Protein AF-0000000084467574 (afdb_homodimer)

Nearest PDB structures (foldseek):
  3nor-assembly1_A-2  TM=9.492E-01  e=2.908E-29  Pseudomonas fluorescens
  3noo-assembly1_B  TM=9.469E-01  e=3.477E-29  Pseudomonas fluorescens
  7lav-assembly1_A  TM=9.473E-01  e=4.684E-29  Pseudomonas protegens Pf-5
  3ewn-assembly1_A  TM=9.423E-01  e=8.692E-25  Pseudomonas syringae pv. tomato
  3mgk-assembly1_A  TM=8.880E-01  e=1.382E-13  Clostridium acetobutylicum

Foldseek 3Di:
DAEEEEEDAAFFAVLQRVLLVLLQPPFPPYDYFHEAQDQDWHQYNVRDTDGGPYYLVGDPQHQHYEFEDGPCLLVLLQPPVNLVSCVVSQLRYQEYEYEACSLLSCLLSLNQADHEEAHAPLQQVLSVLSRHDRDPDQWDWTNPDPSGHIYIYGYHSNSSNVRSLVVSCVPRRNVSSVVSCVVVVVPDDDPDQQPDLVRHPPVVNVVVCVVCVVVNVSVSVSSNSSNVSSVVVVVVVD/DAEEEEEDAAFFAVLQRVLLVLLQPPFPPYDYFHEEQDQDWHQYNVRDTDGGPYYLVGDPQHQHYEFEDGPCLLVLLQPPVNLVSCVVSQLRYQEYEYEACSLLSCLLSLNQADHEEAHAPLQQVLSVLSRHDRDPDQWDWTNPDPSGHIYIYGYHSNSSNVRSLVVSCVPRRNVSSVVSCVVVVVPDDDPDQQPDLVRHPPVVNVVVCVVCVVVNVSVSVSSNSSNVSSVVVVVVVD

Sequence (476 aa):
MIHVGLLLFPGVQQLDIIGPHDVLTGLPEVQTHMVWKTLDPVAASTGLRMFPDTTYASCPPLDVLIVPGGGGVNALLTDAETLVWLRATSRRLTHLCSVCTGSLILAAAGLLRGRRATSHWRFRELVAEGGGIPVAERIVTDRGQEGTYTVMSGGGVTAGIDFALALAAELVGQDEAMRKQLYLEYAPAPPFEAGDPETAPAHILQQSLEATAPNVAARRESVRAGVAMTAKLEAEGKMIHVGLLLFPGVQQLDIIGPHDVLTGLPEVQTHMVWKTLDPVAASTGLRMFPDTTYASCPPLDVLIVPGGGGVNALLTDAETLVWLRATSRRLTHLCSVCTGSLILAAAGLLRGRRATSHWRFRELVAEGGGIPVAERIVTDRGQEGTYTVMSGGGVTAGIDFALALAAELVGQDEAMRKQLYLEYAPAPPFEAGDPETAPAHILQQSLEATAPNVAARRESVRAGVAMTAKLEAEGK

Radius of gyration: 22.0 Å; Cα contacts (8 Å, |Δi|>4): 1205; chains: 2; bounding box: 48×70×50 Å

Secondary structure (DSSP, 8-state):
-EEEEEE--TTB-HHHHHHHHHHHTT-TTEEEEEEESSSS-EE-TTS-EE--SEETTTPPPPSEEEE--BTTHHHHTT-HHHHHHHHHHHTT-SEEEEETTHHHHHHHTTTTTT-EE---TTTGGGGGGGT-EE--SSEEEE--STTSPEEEEE-STTHHHHHHHHHHHHHH-HHHHHHHHHHTT-----SSS-SSTTTS-HHHHHHHHHHHHHHHHHHHHHHHHHHHHHHHHHHTT-/-EEEEEE--TTB-HHHHHHHHHHHTT-TTEEEEEEESSSS-EE-TTS-EE--SEETTTPPPPSEEEE--BTTHHHHTT-HHHHHHHHHHHTT-SEEEEETTHHHHHHHTTTTTT-EE---TTTGGGGGGGT-EE--SSEEEE--STTSPEEEEE-STTHHHHHHHHHHHHHH-HHHHHHHHHHTT-----SSS-SSTTTS-HHHHHHHHHHHHHHHHHHHHHHHHHHHHHHHHHHTT-

InterPro domains:
  IPR002818 DJ-1/PfpI [PF01965] (4-169)
  IPR029062 Class I glutamine amidotransferase-like [G3DSA:3.40.50.880] (1-232)
  IPR029062 Class I glutamine amidotransferase-like [SSF52317] (1-188)
  IPR052158 Isonitrile Hydratase and Quaternary Amine Regulator [PTHR43130] (2-220)

Structure (mmCIF, N/CA/C/O backbone):
data_AF-0000000084467574-model_v1
#
loop_
_entity.id
_entity.type
_entity.pdbx_description
1 polymer 'Isonitrile hydratase'
#
loop_
_atom_site.group_PDB
_atom_site.id
_atom_site.type_symbol
_atom_site.label_atom_id
_atom_site.label_alt_id
_atom_site.label_comp_id
_atom_site.label_asym_id
_atom_site.label_entity_id
_atom_site.label_seq_id
_atom_site.pdbx_PDB_ins_code
_atom_site.Cartn_x
_atom_site.Cartn_y
_atom_site.Cartn_z
_atom_site.occupancy
_atom_site.B_iso_or_equiv
_atom_site.auth_seq_id
_atom_site.auth_comp_id
_atom_site.auth_asym_id
_atom_site.auth_atom_id
_atom_site.pdbx_PDB_model_num
ATOM 1 N N . MET A 1 1 ? -20.297 -16.094 1.827 1 94.69 1 MET A N 1
ATOM 2 C CA . MET A 1 1 ? -19.109 -15.344 2.199 1 94.69 1 MET A CA 1
ATOM 3 C C . MET A 1 1 ? -17.891 -15.812 1.392 1 94.69 1 MET A C 1
ATOM 5 O O . MET A 1 1 ? -17.672 -17.016 1.23 1 94.69 1 MET A O 1
ATOM 9 N N . ILE A 1 2 ? -17.25 -14.914 0.679 1 98.25 2 ILE A N 1
ATOM 10 C CA . ILE A 1 2 ? -16.047 -15.195 -0.1 1 98.25 2 ILE A CA 1
ATOM 11 C C . ILE A 1 2 ? -14.805 -15.008 0.775 1 98.25 2 ILE A C 1
ATOM 13 O O . ILE A 1 2 ? -14.578 -13.922 1.314 1 98.25 2 ILE A O 1
ATOM 17 N N . HIS A 1 3 ? -14.031 -16.078 0.952 1 98.75 3 HIS A N 1
ATOM 18 C CA . HIS A 1 3 ? -12.82 -16.016 1.76 1 98.75 3 HIS A CA 1
ATOM 19 C C . HIS A 1 3 ? -11.586 -15.836 0.885 1 98.75 3 HIS A C 1
ATOM 21 O O . HIS A 1 3 ? -11.297 -16.672 0.022 1 98.75 3 HIS A O 1
ATOM 27 N N . VAL A 1 4 ? -10.859 -14.719 1.104 1 98.81 4 VAL A N 1
ATOM 28 C CA . VAL A 1 4 ? -9.648 -14.391 0.359 1 98.81 4 VAL A CA 1
ATOM 29 C C . VAL A 1 4 ? -8.43 -14.508 1.272 1 98.81 4 VAL A C 1
ATOM 31 O O . VAL A 1 4 ? -8.32 -13.797 2.27 1 98.81 4 VAL A O 1
ATOM 34 N N . GLY A 1 5 ? -7.543 -15.398 0.941 1 98.75 5 GLY A N 1
ATOM 35 C CA . GLY A 1 5 ? -6.273 -15.484 1.644 1 98.75 5 GLY A CA 1
ATOM 36 C C . GLY A 1 5 ? -5.172 -14.68 0.98 1 98.75 5 GLY A C 1
ATOM 37 O O . GLY A 1 5 ? -5.055 -14.672 -0.247 1 98.75 5 GLY A O 1
ATOM 38 N N . LEU A 1 6 ? -4.453 -13.969 1.715 1 98.75 6 LEU A N 1
ATOM 39 C CA . LEU A 1 6 ? -3.209 -13.328 1.303 1 98.75 6 LEU A CA 1
ATOM 40 C C . LEU A 1 6 ? -2.016 -13.945 2.023 1 98.75 6 LEU A C 1
ATOM 42 O O . LEU A 1 6 ? -1.963 -13.953 3.256 1 98.75 6 LEU A O 1
ATOM 46 N N . LEU A 1 7 ? -1.078 -14.477 1.267 1 98.81 7 LEU A N 1
ATOM 47 C CA . LEU A 1 7 ? 0.06 -15.172 1.854 1 98.81 7 LEU A CA 1
ATOM 48 C C . LEU A 1 7 ? 1.074 -14.18 2.416 1 98.81 7 LEU A C 1
ATOM 50 O O . LEU A 1 7 ? 1.67 -13.406 1.666 1 98.81 7 LEU A O 1
ATOM 54 N N . LEU A 1 8 ? 1.188 -14.227 3.676 1 98.06 8 LEU A N 1
ATOM 55 C CA . LEU A 1 8 ? 2.184 -13.414 4.371 1 98.06 8 LEU A CA 1
ATOM 56 C C . LEU A 1 8 ? 3.436 -14.234 4.672 1 98.06 8 LEU A C 1
ATOM 58 O O . LEU A 1 8 ? 3.338 -15.398 5.066 1 98.06 8 LEU A O 1
ATOM 62 N N . PHE A 1 9 ? 4.645 -13.734 4.438 1 98.44 9 PHE A N 1
ATOM 63 C CA . PHE A 1 9 ? 5.883 -14.445 4.719 1 98.44 9 PHE A CA 1
ATOM 64 C C . PHE A 1 9 ? 7.027 -13.469 4.973 1 98.44 9 PHE A C 1
ATOM 66 O O . PHE A 1 9 ? 6.953 -12.305 4.574 1 98.44 9 PHE A O 1
ATOM 73 N N . PRO A 1 10 ? 8.109 -13.922 5.691 1 98.06 10 PRO A N 1
ATOM 74 C CA . PRO A 1 10 ? 9.258 -13.047 5.93 1 98.06 10 PRO A CA 1
ATOM 75 C C . PRO A 1 10 ? 9.875 -12.523 4.633 1 98.06 10 PRO A C 1
ATOM 77 O O . PRO A 1 10 ? 10.156 -13.305 3.717 1 98.06 10 PRO A O 1
ATOM 80 N N . GLY A 1 11 ? 10.055 -11.203 4.574 1 97.5 11 GLY A N 1
ATOM 81 C CA . GLY A 1 11 ? 10.656 -10.586 3.404 1 97.5 11 GLY A CA 1
ATOM 82 C C . GLY A 1 11 ? 9.656 -10.289 2.305 1 97.5 11 GLY A C 1
ATOM 83 O O . GLY A 1 11 ? 10.039 -10 1.169 1 97.5 11 GLY A O 1
ATOM 84 N N . VAL A 1 12 ? 8.352 -10.391 2.625 1 98 12 VAL A N 1
ATOM 85 C CA . VAL A 1 12 ? 7.316 -10.031 1.665 1 98 12 VAL A CA 1
ATOM 86 C C . VAL A 1 12 ? 7.422 -8.547 1.321 1 98 12 VAL A C 1
ATOM 88 O O . VAL A 1 12 ? 7.859 -7.738 2.148 1 98 12 VAL A O 1
ATOM 91 N N . GLN A 1 13 ? 7.188 -8.242 0.058 1 97.19 13 GLN A N 1
ATOM 92 C CA . GLN A 1 13 ? 7.027 -6.84 -0.308 1 97.19 13 GLN A CA 1
ATOM 93 C C . GLN A 1 13 ? 5.699 -6.285 0.201 1 97.19 13 GLN A C 1
ATOM 95 O O . GLN A 1 13 ? 4.633 -6.719 -0.235 1 97.19 13 GLN A O 1
ATOM 100 N N . GLN A 1 14 ? 5.742 -5.387 1.1 1 95.19 14 GLN A N 1
ATOM 101 C CA . GLN A 1 14 ? 4.566 -4.984 1.861 1 95.19 14 GLN A CA 1
ATOM 102 C C . GLN A 1 14 ? 3.482 -4.422 0.945 1 95.19 14 GLN A C 1
ATOM 104 O O . GLN A 1 14 ? 2.307 -4.766 1.083 1 95.19 14 GLN A O 1
ATOM 109 N N . LEU A 1 15 ? 3.904 -3.604 -0.045 1 97.44 15 LEU A N 1
ATOM 110 C CA . LEU A 1 15 ? 2.898 -3.004 -0.917 1 97.44 15 LEU A CA 1
ATOM 111 C C . LEU A 1 15 ? 2.264 -4.055 -1.819 1 97.44 15 LEU A C 1
ATOM 113 O O . LEU A 1 15 ? 1.11 -3.912 -2.232 1 97.44 15 LEU A O 1
ATOM 117 N N . ASP A 1 16 ? 2.967 -5.211 -2.09 1 98.25 16 ASP A N 1
ATOM 118 C CA . ASP A 1 16 ? 2.4 -6.32 -2.846 1 98.25 16 ASP A CA 1
ATOM 119 C C . ASP A 1 16 ? 1.166 -6.891 -2.148 1 98.25 16 ASP A C 1
ATOM 121 O O . ASP A 1 16 ? 0.268 -7.426 -2.801 1 98.25 16 ASP A O 1
ATOM 125 N N . ILE A 1 17 ? 1.195 -6.832 -0.882 1 97.38 17 ILE A N 1
ATOM 126 C CA . ILE A 1 17 ? 0.136 -7.492 -0.128 1 97.38 17 ILE A CA 1
ATOM 127 C C . ILE A 1 17 ? -0.889 -6.461 0.337 1 97.38 17 ILE A C 1
ATOM 129 O O . ILE A 1 17 ? -2.096 -6.711 0.284 1 97.38 17 ILE A O 1
ATOM 133 N N . ILE A 1 18 ? -0.448 -5.254 0.693 1 97.19 18 ILE A N 1
ATOM 134 C CA . ILE A 1 18 ? -1.326 -4.254 1.286 1 97.19 18 ILE A CA 1
ATOM 135 C C . ILE A 1 18 ? -2.172 -3.598 0.197 1 97.19 18 ILE A C 1
ATOM 137 O O . ILE A 1 18 ? -3.326 -3.236 0.431 1 97.19 18 ILE A O 1
ATOM 141 N N . GLY A 1 19 ? -1.588 -3.428 -1.019 1 97.62 19 GLY A N 1
ATOM 142 C CA . GLY A 1 19 ? -2.383 -2.932 -2.131 1 97.62 19 GLY A CA 1
ATOM 143 C C . GLY A 1 19 ? -3.682 -3.691 -2.32 1 97.62 19 GLY A C 1
ATOM 144 O O . GLY A 1 19 ? -4.766 -3.129 -2.146 1 97.62 19 GLY A O 1
ATOM 145 N N . PRO A 1 20 ? -3.559 -4.992 -2.562 1 98.62 20 PRO A N 1
ATOM 146 C CA . PRO A 1 20 ? -4.773 -5.797 -2.725 1 98.62 20 PRO A CA 1
ATOM 147 C C . PRO A 1 20 ? -5.609 -5.863 -1.449 1 98.62 20 PRO A C 1
ATOM 149 O O . PRO A 1 20 ? -6.844 -5.828 -1.513 1 98.62 20 PRO A O 1
ATOM 152 N N . HIS A 1 21 ? -4.969 -5.969 -0.324 1 97.88 21 HIS A N 1
ATOM 153 C CA . HIS A 1 21 ? -5.664 -6.094 0.951 1 97.88 21 HIS A CA 1
ATOM 154 C C . HIS A 1 21 ? -6.602 -4.914 1.187 1 97.88 21 HIS A C 1
ATOM 156 O O . HIS A 1 21 ? -7.754 -5.098 1.586 1 97.88 21 HIS A O 1
ATOM 162 N N . ASP A 1 22 ? -6.113 -3.707 0.923 1 97.25 22 ASP A N 1
ATOM 163 C CA . ASP A 1 22 ? -6.902 -2.506 1.173 1 97.25 22 ASP A CA 1
ATOM 164 C C . ASP A 1 22 ? -8.094 -2.422 0.217 1 97.25 22 ASP A C 1
ATOM 166 O O . ASP A 1 22 ? -9.156 -1.925 0.586 1 97.25 22 ASP A O 1
ATOM 170 N N . VAL A 1 23 ? -7.918 -2.895 -0.965 1 98.31 23 VAL A N 1
ATOM 171 C CA . VAL A 1 23 ? -9 -2.898 -1.941 1 98.31 23 VAL A CA 1
ATOM 172 C C . VAL A 1 23 ? -10.078 -3.9 -1.52 1 98.31 23 VAL A C 1
ATOM 174 O O . VAL A 1 23 ? -11.266 -3.6 -1.576 1 98.31 23 VAL A O 1
ATOM 177 N N . LEU A 1 24 ? -9.648 -5.055 -1.049 1 98.56 24 LEU A N 1
ATOM 178 C CA . LEU A 1 24 ? -10.578 -6.172 -0.906 1 98.56 24 LEU A CA 1
ATOM 179 C C . LEU A 1 24 ? -11.258 -6.141 0.459 1 98.56 24 LEU A C 1
ATOM 181 O O . LEU A 1 24 ? -12.359 -6.664 0.619 1 98.56 24 LEU A O 1
ATOM 185 N N . THR A 1 25 ? -10.57 -5.617 1.478 1 97.25 25 THR A N 1
ATOM 186 C CA . THR A 1 25 ? -11.156 -5.574 2.812 1 97.25 25 THR A CA 1
ATOM 187 C C . THR A 1 25 ? -12.312 -4.586 2.863 1 97.25 25 THR A C 1
ATOM 189 O O . THR A 1 25 ? -12.195 -3.459 2.375 1 97.25 25 THR A O 1
ATOM 192 N N . GLY A 1 26 ? -13.43 -5.008 3.43 1 94.56 26 GLY A N 1
ATOM 193 C CA . GLY A 1 26 ? -14.594 -4.152 3.568 1 94.56 26 GLY A CA 1
ATOM 194 C C . GLY A 1 26 ? -15.609 -4.336 2.451 1 94.56 26 GLY A C 1
ATOM 195 O O . GLY A 1 26 ? -16.719 -3.811 2.521 1 94.56 26 GLY A O 1
ATOM 196 N N . LEU A 1 27 ? -15.234 -5.055 1.342 1 97.62 27 LEU A N 1
ATOM 197 C CA . LEU A 1 27 ? -16.188 -5.371 0.291 1 97.62 27 LEU A CA 1
ATOM 198 C C . LEU A 1 27 ? -17.297 -6.277 0.821 1 97.62 27 LEU A C 1
ATOM 200 O O . LEU A 1 27 ? -17.062 -7.109 1.696 1 97.62 27 LEU A O 1
ATOM 204 N N . PRO A 1 28 ? -18.531 -6.07 0.264 1 96.88 28 PRO A N 1
ATOM 205 C CA . PRO A 1 28 ? -19.625 -6.941 0.704 1 96.88 28 PRO A CA 1
ATOM 206 C C . PRO A 1 28 ? -19.328 -8.422 0.478 1 96.88 28 PRO A C 1
ATOM 208 O O . PRO A 1 28 ? -18.797 -8.797 -0.576 1 96.88 28 PRO A O 1
ATOM 211 N N . GLU A 1 29 ? -19.5 -9.211 1.5 1 96.81 29 GLU A N 1
ATOM 212 C CA . GLU A 1 29 ? -19.438 -10.672 1.455 1 96.81 29 GLU A CA 1
ATOM 213 C C . GLU A 1 29 ? -18.016 -11.156 1.232 1 96.81 29 GLU A C 1
ATOM 215 O O . GLU A 1 29 ? -17.797 -12.273 0.755 1 96.81 29 GLU A O 1
ATOM 220 N N . VAL A 1 30 ? -17 -10.344 1.439 1 98.31 30 VAL A N 1
ATOM 221 C CA . VAL A 1 30 ? -15.609 -10.742 1.308 1 98.31 30 VAL A CA 1
ATOM 222 C C . VAL A 1 30 ? -14.93 -10.695 2.674 1 98.31 30 VAL A C 1
ATOM 224 O O . VAL A 1 30 ? -15.055 -9.703 3.402 1 98.31 30 VAL A O 1
ATOM 227 N N . GLN A 1 31 ? -14.32 -11.742 3.057 1 98.06 31 GLN A N 1
ATOM 228 C CA . GLN A 1 31 ? -13.477 -11.797 4.246 1 98.06 31 GLN A CA 1
ATOM 229 C C . GLN A 1 31 ? -12.023 -12.117 3.881 1 98.06 31 GLN A C 1
ATOM 231 O O . GLN A 1 31 ? -11.75 -13.117 3.217 1 98.06 31 GLN A O 1
ATOM 236 N N . THR A 1 32 ? -11.125 -11.234 4.305 1 98.19 32 THR A N 1
ATOM 237 C CA . THR A 1 32 ? -9.711 -11.43 3.998 1 98.19 32 THR A CA 1
ATOM 238 C C . THR A 1 32 ? -8.992 -12.094 5.168 1 98.19 32 THR A C 1
ATOM 240 O O . THR A 1 32 ? -9.391 -11.922 6.324 1 98.19 32 THR A O 1
ATOM 243 N N . HIS A 1 33 ? -7.973 -12.852 4.844 1 98.19 33 HIS A N 1
ATOM 244 C CA . HIS A 1 33 ? -7.145 -13.555 5.816 1 98.19 33 HIS A CA 1
ATOM 245 C C . HIS A 1 33 ? -5.66 -13.398 5.488 1 98.19 33 HIS A C 1
ATOM 247 O O . HIS A 1 33 ? -5.234 -13.688 4.371 1 98.19 33 HIS A O 1
ATOM 253 N N . MET A 1 34 ? -4.918 -12.906 6.477 1 97.88 34 MET A N 1
ATOM 254 C CA . MET A 1 34 ? -3.461 -12.922 6.371 1 97.88 34 MET A CA 1
ATOM 255 C C . MET A 1 34 ? -2.9 -14.266 6.82 1 97.88 34 MET A C 1
ATOM 257 O O . MET A 1 34 ? -2.857 -14.562 8.016 1 97.88 34 MET A O 1
ATOM 261 N N . VAL A 1 35 ? -2.354 -15.016 5.867 1 98.69 35 VAL A N 1
ATOM 262 C CA . VAL A 1 35 ? -2.08 -16.422 6.133 1 98.69 35 VAL A CA 1
ATOM 263 C C . VAL A 1 35 ? -0.571 -16.656 6.203 1 98.69 35 VAL A C 1
ATOM 265 O O . VAL A 1 35 ? 0.174 -16.188 5.336 1 98.69 35 VAL A O 1
ATOM 268 N N . TRP A 1 36 ? -0.106 -17.344 7.223 1 98.69 36 TRP A N 1
ATOM 269 C CA . TRP A 1 36 ? 1.279 -17.781 7.336 1 98.69 36 TRP A CA 1
ATOM 270 C C . TRP A 1 36 ? 1.372 -19.078 8.141 1 98.69 36 TRP A C 1
ATOM 272 O O . TRP A 1 36 ? 0.355 -19.719 8.414 1 98.69 36 TRP A O 1
ATOM 282 N N . LYS A 1 37 ? 2.598 -19.594 8.375 1 98.5 37 LYS A N 1
ATOM 283 C CA . LYS A 1 37 ? 2.826 -20.859 9.055 1 98.5 37 LYS A CA 1
ATOM 284 C C . LYS A 1 37 ? 2.457 -20.766 10.531 1 98.5 37 LYS A C 1
ATOM 286 O O . LYS A 1 37 ? 1.953 -21.734 11.117 1 98.5 37 LYS A O 1
ATOM 291 N N . THR A 1 38 ? 2.793 -19.641 11.102 1 97.88 38 THR A N 1
ATOM 292 C CA . THR A 1 38 ? 2.514 -19.375 12.508 1 97.88 38 THR A CA 1
ATOM 293 C C . THR A 1 38 ? 1.837 -18.016 12.68 1 97.88 38 THR A C 1
ATOM 295 O O . THR A 1 38 ? 1.673 -17.266 11.703 1 97.88 38 THR A O 1
ATOM 298 N N . LEU A 1 39 ? 1.482 -17.688 13.922 1 96.94 39 LEU A N 1
ATOM 299 C CA . LEU A 1 39 ? 0.846 -16.406 14.203 1 96.94 39 LEU A CA 1
ATOM 300 C C . LEU A 1 39 ? 1.875 -15.383 14.656 1 96.94 39 LEU A C 1
ATOM 302 O O . LEU A 1 39 ? 1.519 -14.258 15.008 1 96.94 39 LEU A O 1
ATOM 306 N N . ASP A 1 40 ? 3.141 -15.742 14.602 1 96.38 40 ASP A N 1
ATOM 307 C CA . ASP A 1 40 ? 4.211 -14.812 14.969 1 96.38 40 ASP A CA 1
ATOM 308 C C . ASP A 1 40 ? 4.328 -13.68 13.945 1 96.38 40 ASP A C 1
ATOM 310 O O . ASP A 1 40 ? 4.047 -13.875 12.766 1 96.38 40 ASP A O 1
ATOM 314 N N . PRO A 1 41 ? 4.711 -12.516 14.398 1 95.5 41 PRO A N 1
ATOM 315 C CA . PRO A 1 41 ? 4.891 -11.414 13.453 1 95.5 41 PRO A CA 1
ATOM 316 C C . PRO A 1 41 ? 5.906 -11.727 12.359 1 95.5 41 PRO A C 1
ATOM 318 O O . PRO A 1 41 ? 6.891 -12.43 12.609 1 95.5 41 PRO A O 1
ATOM 321 N N . VAL A 1 42 ? 5.645 -11.195 11.242 1 96 42 VAL A N 1
ATOM 322 C CA . VAL A 1 42 ? 6.477 -11.352 10.055 1 96 42 VAL A CA 1
ATOM 323 C C . VAL A 1 42 ? 7.078 -10 9.664 1 96 42 VAL A C 1
ATOM 325 O O . VAL A 1 42 ? 6.375 -8.992 9.617 1 96 42 VAL A O 1
ATOM 328 N N . ALA A 1 43 ? 8.422 -9.969 9.414 1 95.81 43 ALA A N 1
ATOM 329 C CA . ALA A 1 43 ? 9.07 -8.758 8.922 1 95.81 43 ALA A CA 1
ATOM 330 C C . ALA A 1 43 ? 9.047 -8.703 7.395 1 95.81 43 ALA A C 1
ATOM 332 O O . ALA A 1 43 ? 9.562 -9.609 6.727 1 95.81 43 ALA A O 1
ATOM 333 N N . ALA A 1 44 ? 8.445 -7.645 6.879 1 95.69 44 ALA A N 1
ATOM 334 C CA . ALA A 1 44 ? 8.453 -7.414 5.438 1 95.69 44 ALA A CA 1
ATOM 335 C C . ALA A 1 44 ? 9.844 -7.023 4.953 1 95.69 44 ALA A C 1
ATOM 337 O O . ALA A 1 44 ? 10.781 -6.934 5.75 1 95.69 44 ALA A O 1
ATOM 338 N N . SER A 1 45 ? 9.992 -6.82 3.652 1 92.5 45 SER A N 1
ATOM 339 C CA . SER A 1 45 ? 11.281 -6.535 3.031 1 92.5 45 SER A CA 1
ATOM 340 C C . SER A 1 45 ? 11.859 -5.219 3.539 1 92.5 45 SER A C 1
ATOM 342 O O . SER A 1 45 ? 13.086 -5.047 3.584 1 92.5 45 SER A O 1
ATOM 344 N N . THR A 1 46 ? 10.961 -4.297 3.977 1 88.12 46 THR A N 1
ATOM 345 C CA . THR A 1 46 ? 11.391 -2.988 4.457 1 88.12 46 THR A CA 1
ATOM 346 C C . THR A 1 46 ? 11.68 -3.029 5.953 1 88.12 46 THR A C 1
ATOM 348 O O . THR A 1 46 ? 12.125 -2.035 6.531 1 88.12 46 THR A O 1
ATOM 351 N N . GLY A 1 47 ? 11.328 -4.148 6.613 1 88.94 47 GLY A N 1
ATOM 352 C CA . GLY A 1 47 ? 11.469 -4.258 8.055 1 88.94 47 GLY A CA 1
ATOM 353 C C . GLY A 1 47 ? 10.164 -4.035 8.797 1 88.94 47 GLY A C 1
ATOM 354 O O . GLY A 1 47 ? 10.078 -4.297 10 1 88.94 47 GLY A O 1
ATOM 355 N N . LEU A 1 48 ? 9.164 -3.566 8.086 1 91.38 48 LEU A N 1
ATOM 356 C CA . LEU A 1 48 ? 7.844 -3.422 8.688 1 91.38 48 LEU A CA 1
ATOM 357 C C . LEU A 1 48 ? 7.324 -4.766 9.195 1 91.38 48 LEU A C 1
ATOM 359 O O . LEU A 1 48 ? 7.305 -5.746 8.445 1 91.38 48 LEU A O 1
ATOM 363 N N . ARG A 1 49 ? 6.926 -4.793 10.461 1 94.12 49 ARG A N 1
ATOM 364 C CA . ARG A 1 49 ? 6.41 -6.039 11.016 1 94.12 49 ARG A CA 1
ATOM 365 C C . ARG A 1 49 ? 4.887 -6.062 10.992 1 94.12 49 ARG A C 1
ATOM 367 O O . ARG A 1 49 ? 4.238 -5.09 11.391 1 94.12 49 ARG A O 1
ATOM 374 N N . MET A 1 50 ? 4.355 -7.176 10.445 1 94.44 50 MET A N 1
ATOM 375 C CA . MET A 1 50 ? 2.916 -7.41 10.375 1 94.44 50 MET A CA 1
ATOM 376 C C . MET A 1 50 ? 2.553 -8.758 10.977 1 94.44 50 MET A C 1
ATOM 378 O O . MET A 1 50 ? 3.402 -9.648 11.078 1 94.44 50 MET A O 1
ATOM 382 N N . PHE A 1 51 ? 1.257 -8.93 11.297 1 93.88 51 PHE A N 1
ATOM 383 C CA . PHE A 1 51 ? 0.802 -10.18 11.898 1 93.88 51 PHE A CA 1
ATOM 384 C C . PHE A 1 51 ? -0.085 -10.953 10.93 1 93.88 51 PHE A C 1
ATOM 386 O O . PHE A 1 51 ? -1.013 -10.391 10.344 1 93.88 51 PHE A O 1
ATOM 393 N N . PRO A 1 52 ? 0.284 -12.281 10.844 1 97 52 PRO A N 1
ATOM 394 C CA . PRO A 1 52 ? -0.781 -13.117 10.289 1 97 52 PRO A CA 1
ATOM 395 C C . PRO A 1 52 ? -1.991 -13.227 11.211 1 97 52 PRO A C 1
ATOM 397 O O . PRO A 1 52 ? -1.872 -13 12.422 1 97 52 PRO A O 1
ATOM 400 N N . ASP A 1 53 ? -3.195 -13.438 10.688 1 96.62 53 ASP A N 1
ATOM 401 C CA . ASP A 1 53 ? -4.355 -13.617 11.555 1 96.62 53 ASP A CA 1
ATOM 402 C C . ASP A 1 53 ? -4.867 -15.055 11.508 1 96.62 53 ASP A C 1
ATOM 404 O O . ASP A 1 53 ? -5.801 -15.414 12.227 1 96.62 53 ASP A O 1
ATOM 408 N N . THR A 1 54 ? -4.227 -15.906 10.703 1 98.06 54 THR A N 1
ATOM 409 C CA . THR A 1 54 ? -4.496 -17.344 10.641 1 98.06 54 THR A CA 1
ATOM 410 C C . THR A 1 54 ? -3.27 -18.094 10.141 1 98.06 54 THR A C 1
ATOM 412 O O . THR A 1 54 ? -2.236 -17.5 9.852 1 98.06 54 THR A O 1
ATOM 415 N N . THR A 1 55 ? -3.35 -19.406 10.133 1 98.69 55 THR A N 1
ATOM 416 C CA . THR A 1 55 ? -2.225 -20.234 9.734 1 98.69 55 THR A CA 1
ATOM 417 C C . THR A 1 55 ? -2.635 -21.203 8.625 1 98.69 55 THR A C 1
ATOM 419 O O . THR A 1 55 ? -3.812 -21.281 8.273 1 98.69 55 THR A O 1
ATOM 422 N N . TYR A 1 56 ? -1.613 -21.922 8.023 1 98.44 56 TYR A N 1
ATOM 423 C CA . TYR A 1 56 ? -1.898 -22.969 7.039 1 98.44 56 TYR A CA 1
ATOM 424 C C . TYR A 1 56 ? -2.889 -23.984 7.594 1 98.44 56 TYR A C 1
ATOM 426 O O . TYR A 1 56 ? -3.779 -24.438 6.879 1 98.44 56 TYR A O 1
ATOM 434 N N . ALA A 1 57 ? -2.744 -24.25 8.852 1 97.5 57 ALA A N 1
ATOM 435 C CA . ALA A 1 57 ? -3.527 -25.312 9.5 1 97.5 57 ALA A CA 1
ATOM 436 C C . ALA A 1 57 ? -4.914 -24.797 9.883 1 97.5 57 ALA A C 1
ATOM 438 O O . ALA A 1 57 ? -5.879 -25.562 9.891 1 97.5 57 ALA A O 1
ATOM 439 N N . SER A 1 58 ? -5.055 -23.547 10.109 1 97.62 58 SER A N 1
ATOM 440 C CA . SER A 1 58 ? -6.27 -23.062 10.766 1 97.62 58 SER A CA 1
ATOM 441 C C . SER A 1 58 ? -7.09 -22.188 9.836 1 97.62 58 SER A C 1
ATOM 443 O O . SER A 1 58 ? -8.242 -21.859 10.125 1 97.62 58 SER A O 1
ATOM 445 N N . CYS A 1 59 ? -6.551 -21.781 8.719 1 96.56 59 CYS A N 1
ATOM 446 C CA . CYS A 1 59 ? -7.316 -20.891 7.848 1 96.56 59 CYS A CA 1
ATOM 447 C C . CYS A 1 59 ? -8.547 -21.609 7.301 1 96.56 59 CYS A C 1
ATOM 449 O O . CYS A 1 59 ? -8.508 -22.812 7.059 1 96.56 59 CYS A O 1
ATOM 451 N N . PRO A 1 60 ? -9.672 -20.922 7.199 1 97.56 60 PRO A N 1
ATOM 452 C CA . PRO A 1 60 ? -10.836 -21.531 6.566 1 97.56 60 PRO A CA 1
ATOM 453 C C . PRO A 1 60 ? -10.594 -21.922 5.109 1 97.56 60 PRO A C 1
ATOM 455 O O . PRO A 1 60 ? -9.594 -21.5 4.516 1 97.56 60 PRO A O 1
ATOM 458 N N . PRO A 1 61 ? -11.516 -22.766 4.586 1 97.88 61 PRO A N 1
ATOM 459 C CA . PRO A 1 61 ? -11.398 -22.953 3.137 1 97.88 61 PRO A CA 1
ATOM 460 C C . PRO A 1 61 ? -11.445 -21.641 2.359 1 97.88 61 PRO A C 1
ATOM 462 O O . PRO A 1 61 ? -12.328 -20.812 2.598 1 97.88 61 PRO A O 1
ATOM 465 N N . LEU A 1 62 ? -10.516 -21.484 1.509 1 98.69 62 LEU A N 1
ATOM 466 C CA . LEU A 1 62 ? -10.383 -20.234 0.76 1 98.69 62 LEU A CA 1
ATOM 467 C C . LEU A 1 62 ? -11.039 -20.359 -0.609 1 98.69 62 LEU A C 1
ATOM 469 O O . LEU A 1 62 ? -11.023 -21.422 -1.224 1 98.69 62 LEU A O 1
ATOM 473 N N . ASP A 1 63 ? -11.609 -19.234 -1.075 1 98.75 63 ASP A N 1
ATOM 474 C CA . ASP A 1 63 ? -12.109 -19.094 -2.443 1 98.75 63 ASP A CA 1
ATOM 475 C C . ASP A 1 63 ? -11.047 -18.484 -3.352 1 98.75 63 ASP A C 1
ATOM 477 O O . ASP A 1 63 ? -10.977 -18.797 -4.539 1 98.75 63 ASP A O 1
ATOM 481 N N . VAL A 1 64 ? -10.297 -17.562 -2.855 1 98.88 64 VAL A N 1
ATOM 482 C CA . VAL A 1 64 ? -9.258 -16.812 -3.559 1 98.88 64 VAL A CA 1
ATOM 483 C C . VAL A 1 64 ? -7.965 -16.844 -2.754 1 98.88 64 VAL A C 1
ATOM 485 O O . VAL A 1 64 ? -7.984 -16.703 -1.528 1 98.88 64 VAL A O 1
ATOM 488 N N . LEU A 1 65 ? -6.84 -17.078 -3.375 1 98.94 65 LEU A N 1
ATOM 489 C CA . LEU A 1 65 ? -5.52 -16.953 -2.766 1 98.94 65 LEU A CA 1
ATOM 490 C C . LEU A 1 65 ? -4.645 -15.984 -3.545 1 98.94 65 LEU A C 1
ATOM 492 O O . LEU A 1 65 ? -4.543 -16.078 -4.77 1 98.94 65 LEU A O 1
ATOM 496 N N . ILE A 1 66 ? -4.113 -15.016 -2.885 1 98.94 66 ILE A N 1
ATOM 497 C CA . ILE A 1 66 ? -3.207 -14.039 -3.482 1 98.94 66 ILE A CA 1
ATOM 498 C C . ILE A 1 66 ? -1.8 -14.234 -2.922 1 98.94 66 ILE A C 1
ATOM 500 O O . ILE A 1 66 ? -1.588 -14.133 -1.711 1 98.94 66 ILE A O 1
ATOM 504 N N . VAL A 1 67 ? -0.828 -14.508 -3.76 1 98.94 67 VAL A N 1
ATOM 505 C CA . VAL A 1 67 ? 0.566 -14.711 -3.383 1 98.94 67 VAL A CA 1
ATOM 506 C C . VAL A 1 67 ? 1.403 -13.516 -3.826 1 98.94 67 VAL A C 1
ATOM 508 O O . VAL A 1 67 ? 1.608 -13.305 -5.023 1 98.94 67 VAL A O 1
ATOM 511 N N . PRO A 1 68 ? 1.89 -12.711 -2.896 1 98.81 68 PRO A N 1
ATOM 512 C CA . PRO A 1 68 ? 2.715 -11.539 -3.205 1 98.81 68 PRO A CA 1
ATOM 513 C C . PRO A 1 68 ? 4.18 -11.898 -3.457 1 98.81 68 PRO A C 1
ATOM 515 O O . PRO A 1 68 ? 4.562 -13.062 -3.318 1 98.81 68 PRO A O 1
ATOM 518 N N . GLY A 1 69 ? 4.973 -10.938 -3.936 1 98.31 69 GLY A N 1
ATOM 519 C CA . GLY A 1 69 ? 6.406 -11.102 -4.098 1 98.31 69 GLY A CA 1
ATOM 520 C C . GLY A 1 69 ? 7.211 -10.5 -2.961 1 98.31 69 GLY A C 1
ATOM 521 O O . GLY A 1 69 ? 6.711 -10.375 -1.842 1 98.31 69 GLY A O 1
ATOM 522 N N . GLY A 1 70 ? 8.477 -10.305 -3.279 1 96.62 70 GLY A N 1
ATOM 523 C CA . GLY A 1 70 ? 9.398 -9.727 -2.318 1 96.62 70 GLY A CA 1
ATOM 524 C C . GLY A 1 70 ? 10.719 -10.477 -2.246 1 96.62 70 GLY A C 1
ATOM 525 O O . GLY A 1 70 ? 10.914 -11.477 -2.934 1 96.62 70 GLY A O 1
ATOM 526 N N . GLY A 1 71 ? 11.625 -9.867 -1.434 1 93.88 71 GLY A N 1
ATOM 527 C CA . GLY A 1 71 ? 12.93 -10.477 -1.239 1 93.88 71 GLY A CA 1
ATOM 528 C C . GLY A 1 71 ? 12.852 -11.859 -0.618 1 93.88 71 GLY A C 1
ATOM 529 O O . GLY A 1 71 ? 13.734 -12.695 -0.841 1 93.88 71 GLY A O 1
ATOM 530 N N . GLY A 1 72 ? 11.789 -12.188 0.094 1 95.81 72 GLY A N 1
ATOM 531 C CA . GLY A 1 72 ? 11.617 -13.445 0.803 1 95.81 72 GLY A CA 1
ATOM 532 C C . GLY A 1 72 ? 11.188 -14.586 -0.101 1 95.81 72 GLY A C 1
ATOM 533 O O . GLY A 1 72 ? 11.094 -15.734 0.34 1 95.81 72 GLY A O 1
ATOM 534 N N . VAL A 1 73 ? 10.93 -14.312 -1.35 1 97 73 VAL A N 1
ATOM 535 C CA . VAL A 1 73 ? 10.43 -15.312 -2.295 1 97 73 VAL A CA 1
ATOM 536 C C . VAL A 1 73 ? 11.445 -16.453 -2.428 1 97 73 VAL A C 1
ATOM 538 O O . VAL A 1 73 ? 11.07 -17.625 -2.498 1 97 73 VAL A O 1
ATOM 541 N N . ASN A 1 74 ? 12.742 -16.109 -2.42 1 95.38 74 ASN A N 1
ATOM 542 C CA . ASN A 1 74 ? 13.773 -17.125 -2.627 1 95.38 74 ASN A CA 1
ATOM 543 C C . ASN A 1 74 ? 13.664 -18.25 -1.609 1 95.38 74 ASN A C 1
ATOM 545 O O . ASN A 1 74 ? 13.758 -19.422 -1.97 1 95.38 74 ASN A O 1
ATOM 549 N N . ALA A 1 75 ? 13.43 -17.891 -0.387 1 95.31 75 ALA A N 1
ATOM 550 C CA . ALA A 1 75 ? 13.336 -18.891 0.678 1 95.31 75 ALA A CA 1
ATOM 551 C C . ALA A 1 75 ? 12.094 -19.766 0.508 1 95.31 75 ALA A C 1
ATOM 553 O O . ALA A 1 75 ? 12.094 -20.938 0.893 1 95.31 75 ALA A O 1
ATOM 554 N N . LEU A 1 76 ? 11.023 -19.266 -0.115 1 97.25 76 LEU A N 1
ATOM 555 C CA . LEU A 1 76 ? 9.766 -19.984 -0.249 1 97.25 76 LEU A CA 1
ATOM 556 C C . LEU A 1 76 ? 9.828 -20.984 -1.406 1 97.25 76 LEU A C 1
ATOM 558 O O . LEU A 1 76 ? 9.086 -21.969 -1.429 1 97.25 76 LEU A O 1
ATOM 562 N N . LEU A 1 77 ? 10.695 -20.719 -2.354 1 97 77 LEU A N 1
ATOM 563 C CA . LEU A 1 77 ? 10.758 -21.5 -3.582 1 97 77 LEU A CA 1
ATOM 564 C C . LEU A 1 77 ? 11.148 -22.953 -3.289 1 97 77 LEU A C 1
ATOM 566 O O . LEU A 1 77 ? 10.805 -23.859 -4.047 1 97 77 LEU A O 1
ATOM 570 N N . THR A 1 78 ? 11.852 -23.172 -2.164 1 94.94 78 THR A N 1
ATOM 571 C CA . THR A 1 78 ? 12.242 -24.531 -1.819 1 94.94 78 THR A CA 1
ATOM 572 C C . THR A 1 78 ? 11.68 -24.922 -0.456 1 94.94 78 THR A C 1
ATOM 574 O O . THR A 1 78 ? 12.188 -25.844 0.191 1 94.94 78 THR A O 1
ATOM 577 N N . ASP A 1 79 ? 10.789 -24.172 0.005 1 97.31 79 ASP A N 1
ATOM 578 C CA . ASP A 1 79 ? 10.125 -24.469 1.271 1 97.31 79 ASP A CA 1
ATOM 579 C C . ASP A 1 79 ? 9.016 -25.516 1.079 1 97.31 79 ASP A C 1
ATOM 581 O O . ASP A 1 79 ? 7.906 -25.172 0.67 1 97.31 79 ASP A O 1
ATOM 585 N N . ALA A 1 80 ? 9.289 -26.719 1.443 1 96.69 80 ALA A N 1
ATOM 586 C CA . ALA A 1 80 ? 8.383 -27.828 1.173 1 96.69 80 ALA A CA 1
ATOM 587 C C . ALA A 1 80 ? 7.023 -27.609 1.838 1 96.69 80 ALA A C 1
ATOM 589 O O . ALA A 1 80 ? 5.98 -27.906 1.251 1 96.69 80 ALA A O 1
ATOM 590 N N . GLU A 1 81 ? 7.027 -27.109 3.033 1 97.75 81 GLU A N 1
ATOM 591 C CA . GLU A 1 81 ? 5.785 -26.875 3.76 1 97.75 81 GLU A CA 1
ATOM 592 C C . GLU A 1 81 ? 4.871 -25.922 3 1 97.75 81 GLU A C 1
ATOM 594 O O . GLU A 1 81 ? 3.68 -26.188 2.834 1 97.75 81 GLU A O 1
ATOM 599 N N . THR A 1 82 ? 5.406 -24.828 2.521 1 98.25 82 THR A N 1
ATOM 600 C CA . THR A 1 82 ? 4.641 -23.828 1.783 1 98.25 82 THR A CA 1
ATOM 601 C C . THR A 1 82 ? 4.176 -24.375 0.442 1 98.25 82 THR A C 1
ATOM 603 O O . THR A 1 82 ? 3.016 -24.219 0.062 1 98.25 82 THR A O 1
ATOM 606 N N . LEU A 1 83 ? 5.066 -25.062 -0.281 1 97.88 83 LEU A N 1
ATOM 607 C CA . LEU A 1 83 ? 4.73 -25.609 -1.593 1 97.88 83 LEU A CA 1
ATOM 608 C C . LEU A 1 83 ? 3.605 -26.625 -1.484 1 97.88 83 LEU A C 1
ATOM 610 O O . LEU A 1 83 ? 2.672 -26.625 -2.291 1 97.88 83 LEU A O 1
ATOM 614 N N . VAL A 1 84 ? 3.662 -27.484 -0.47 1 97.56 84 VAL A N 1
ATOM 615 C CA . VAL A 1 84 ? 2.633 -28.5 -0.255 1 97.56 84 VAL A CA 1
ATOM 616 C C . VAL A 1 84 ? 1.305 -27.812 0.074 1 97.56 84 VAL A C 1
ATOM 618 O O . VAL A 1 84 ? 0.259 -28.203 -0.457 1 97.56 84 VAL A O 1
ATOM 621 N N . TRP A 1 85 ? 1.344 -26.844 0.909 1 98.31 85 TRP A N 1
ATOM 622 C CA . TRP A 1 85 ? 0.13 -26.141 1.3 1 98.31 85 TRP A CA 1
ATOM 623 C C . TRP A 1 85 ? -0.508 -25.453 0.098 1 98.31 85 TRP A C 1
ATOM 625 O O . TRP A 1 85 ? -1.729 -25.5 -0.077 1 98.31 85 TRP A O 1
ATOM 635 N N . LEU A 1 86 ? 0.299 -24.766 -0.739 1 98.5 86 LEU A N 1
ATOM 636 C CA . LEU A 1 86 ? -0.199 -24.094 -1.936 1 98.5 86 LEU A CA 1
ATOM 637 C C . LEU A 1 86 ? -0.899 -25.078 -2.861 1 98.5 86 LEU A C 1
ATOM 639 O O . LEU A 1 86 ? -1.999 -24.812 -3.348 1 98.5 86 LEU A O 1
ATOM 643 N N . ARG A 1 87 ? -0.292 -26.172 -3.092 1 97.25 87 ARG A N 1
ATOM 644 C CA . ARG A 1 87 ? -0.849 -27.172 -3.988 1 97.25 87 ARG A CA 1
ATOM 645 C C . ARG A 1 87 ? -2.152 -27.75 -3.434 1 97.25 87 ARG A C 1
ATOM 647 O O . ARG A 1 87 ? -3.127 -27.906 -4.172 1 97.25 87 ARG A O 1
ATOM 654 N N . ALA A 1 88 ? -2.178 -28.031 -2.154 1 96.94 88 ALA A N 1
ATOM 655 C CA . ALA A 1 88 ? -3.389 -28.562 -1.521 1 96.94 88 ALA A CA 1
ATOM 656 C C . ALA A 1 88 ? -4.52 -27.531 -1.58 1 96.94 88 ALA A C 1
ATOM 658 O O . ALA A 1 88 ? -5.664 -27.875 -1.875 1 96.94 88 ALA A O 1
ATOM 659 N N . THR A 1 89 ? -4.199 -26.297 -1.305 1 97.69 89 THR A N 1
ATOM 660 C CA . THR A 1 89 ? -5.184 -25.219 -1.26 1 97.69 89 THR A CA 1
ATOM 661 C C . THR A 1 89 ? -5.734 -24.922 -2.652 1 97.69 89 THR A C 1
ATOM 663 O O . THR A 1 89 ? -6.914 -24.609 -2.805 1 97.69 89 THR A O 1
ATOM 666 N N . SER A 1 90 ? -4.898 -25.094 -3.662 1 96.94 90 SER A N 1
ATOM 667 C CA . SER A 1 90 ? -5.258 -24.734 -5.031 1 96.94 90 SER A CA 1
ATOM 668 C C . SER A 1 90 ? -6.43 -25.578 -5.535 1 96.94 90 SER A C 1
ATOM 670 O O . SER A 1 90 ? -7.16 -25.156 -6.434 1 96.94 90 SER A O 1
ATOM 672 N N . ARG A 1 91 ? -6.711 -26.688 -4.93 1 94.31 91 ARG A N 1
ATOM 673 C CA . ARG A 1 91 ? -7.719 -27.625 -5.398 1 94.31 91 ARG A CA 1
ATOM 674 C C . ARG A 1 91 ? -9.125 -27.094 -5.148 1 94.31 91 ARG A C 1
ATOM 676 O O . ARG A 1 91 ? -10.094 -27.578 -5.75 1 94.31 91 ARG A O 1
ATOM 683 N N . ARG A 1 92 ? -9.242 -26.125 -4.355 1 95 92 ARG A N 1
ATOM 684 C CA . ARG A 1 92 ? -10.578 -25.672 -3.967 1 95 92 ARG A CA 1
ATOM 685 C C . ARG A 1 92 ? -10.797 -24.219 -4.379 1 95 92 ARG A C 1
ATOM 687 O O . ARG A 1 92 ? -11.883 -23.672 -4.188 1 95 92 ARG A O 1
ATOM 694 N N . LEU A 1 93 ? -9.852 -23.609 -4.957 1 98.12 93 LEU A N 1
ATOM 695 C CA . LEU A 1 93 ? -9.914 -22.188 -5.254 1 98.12 93 LEU A CA 1
ATOM 696 C C . LEU A 1 93 ? -10.758 -21.922 -6.492 1 98.12 93 LEU A C 1
ATOM 698 O O . LEU A 1 93 ? -10.766 -22.719 -7.43 1 98.12 93 LEU A O 1
ATOM 702 N N . THR A 1 94 ? -11.461 -20.828 -6.453 1 97.88 94 THR A N 1
ATOM 703 C CA . THR A 1 94 ? -12.016 -20.281 -7.688 1 97.88 94 THR A CA 1
ATOM 704 C C . THR A 1 94 ? -10.984 -19.406 -8.406 1 97.88 94 THR A C 1
ATOM 706 O O . THR A 1 94 ? -10.938 -19.391 -9.641 1 97.88 94 THR A O 1
ATOM 709 N N . HIS A 1 95 ? -10.164 -18.641 -7.672 1 98.69 95 HIS A N 1
ATOM 710 C CA . HIS A 1 95 ? -9.117 -17.781 -8.219 1 98.69 95 HIS A CA 1
ATOM 711 C C . HIS A 1 95 ? -7.781 -18.031 -7.531 1 98.69 95 HIS A C 1
ATOM 713 O O . HIS A 1 95 ? -7.691 -17.969 -6.301 1 98.69 95 HIS A O 1
ATOM 719 N N . LEU A 1 96 ? -6.766 -18.344 -8.242 1 98.88 96 LEU A N 1
ATOM 720 C CA . LEU A 1 96 ? -5.371 -18.375 -7.809 1 98.88 96 LEU A CA 1
ATOM 721 C C . LEU A 1 96 ? -4.605 -17.172 -8.359 1 98.88 96 LEU A C 1
ATOM 723 O O . LEU A 1 96 ? -4.438 -17.047 -9.57 1 98.88 96 LEU A O 1
ATOM 727 N N . CYS A 1 97 ? -4.113 -16.328 -7.441 1 98.88 97 CYS A N 1
ATOM 728 C CA . CYS A 1 97 ? -3.648 -15.008 -7.859 1 98.88 97 CYS A CA 1
ATOM 729 C C . CYS A 1 97 ? -2.232 -14.742 -7.359 1 98.88 97 CYS A C 1
ATOM 731 O O . CYS A 1 97 ? -1.779 -15.375 -6.402 1 98.88 97 CYS A O 1
ATOM 733 N N . SER A 1 98 ? -1.546 -13.859 -8.055 1 98.94 98 SER A N 1
ATOM 734 C CA . SER A 1 98 ? -0.216 -13.43 -7.629 1 98.94 98 SER A CA 1
ATOM 735 C C . SER A 1 98 ? 0.043 -11.977 -8.008 1 98.94 98 SER A C 1
ATOM 737 O O . SER A 1 98 ? -0.604 -11.438 -8.906 1 98.94 98 SER A O 1
ATOM 739 N N . VAL A 1 99 ? 0.851 -11.344 -7.277 1 98.81 99 VAL A N 1
ATOM 740 C CA . VAL A 1 99 ? 1.393 -10.023 -7.578 1 98.81 99 VAL A CA 1
ATOM 741 C C . VAL A 1 99 ? 2.918 -10.086 -7.594 1 98.81 99 VAL A C 1
ATOM 743 O O . VAL A 1 99 ? 3.529 -10.742 -6.75 1 98.81 99 VAL A O 1
ATOM 746 N N . CYS A 1 100 ? 3.568 -9.336 -8.578 1 98.69 100 CYS A N 1
ATOM 747 C CA . CYS A 1 100 ? 5.023 -9.258 -8.617 1 98.69 100 CYS A CA 1
ATOM 748 C C . CYS A 1 100 ? 5.641 -10.648 -8.688 1 98.69 100 CYS A C 1
ATOM 750 O O . CYS A 1 100 ? 5.246 -11.469 -9.523 1 98.69 100 CYS A O 1
ATOM 752 N N . THR A 1 101 ? 6.645 -10.984 -7.93 1 98.62 101 THR A N 1
ATOM 753 C CA . THR A 1 101 ? 7.371 -12.242 -8.062 1 98.62 101 THR A CA 1
ATOM 754 C C . THR A 1 101 ? 6.641 -13.367 -7.332 1 98.62 101 THR A C 1
ATOM 756 O O . THR A 1 101 ? 7.121 -14.5 -7.293 1 98.62 101 THR A O 1
ATOM 759 N N . GLY A 1 102 ? 5.43 -13.062 -6.832 1 98.81 102 GLY A N 1
ATOM 760 C CA . GLY A 1 102 ? 4.598 -14.141 -6.316 1 98.81 102 GLY A CA 1
ATOM 761 C C . GLY A 1 102 ? 4.301 -15.211 -7.352 1 98.81 102 GLY A C 1
ATOM 762 O O . GLY A 1 102 ? 4.129 -16.375 -7.012 1 98.81 102 GLY A O 1
ATOM 763 N N . SER A 1 103 ? 4.254 -14.805 -8.594 1 98.88 103 SER A N 1
ATOM 764 C CA . SER A 1 103 ? 3.98 -15.734 -9.68 1 98.88 103 SER A CA 1
ATOM 765 C C . SER A 1 103 ? 5.086 -16.781 -9.805 1 98.88 103 SER A C 1
ATOM 767 O O . SER A 1 103 ? 4.84 -17.906 -10.258 1 98.88 103 SER A O 1
ATOM 769 N N . LEU A 1 104 ? 6.305 -16.469 -9.375 1 98.75 104 LEU A N 1
ATOM 770 C CA . LEU A 1 104 ? 7.406 -17.422 -9.445 1 98.75 104 LEU A CA 1
ATOM 771 C C . LEU A 1 104 ? 7.223 -18.547 -8.43 1 98.75 104 LEU A C 1
ATOM 773 O O . LEU A 1 104 ? 7.613 -19.688 -8.68 1 98.75 104 LEU A O 1
ATOM 777 N N . ILE A 1 105 ? 6.641 -18.219 -7.258 1 98.75 105 ILE A N 1
ATOM 778 C CA . ILE A 1 105 ? 6.32 -19.234 -6.27 1 98.75 105 ILE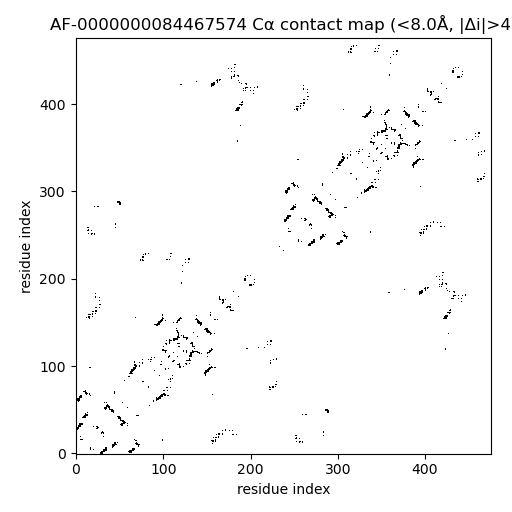 A CA 1
ATOM 779 C C . ILE A 1 105 ? 5.27 -20.188 -6.832 1 98.75 105 ILE A C 1
ATOM 781 O O . ILE A 1 105 ? 5.406 -21.406 -6.715 1 98.75 105 ILE A O 1
ATOM 785 N N . LEU A 1 106 ? 4.246 -19.625 -7.48 1 98.75 106 LEU A N 1
ATOM 786 C CA . LEU A 1 106 ? 3.199 -20.438 -8.078 1 98.75 106 LEU A CA 1
ATOM 787 C C . LEU A 1 106 ? 3.762 -21.312 -9.195 1 98.75 106 LEU A C 1
ATOM 789 O O . LEU A 1 106 ? 3.383 -22.469 -9.336 1 98.75 106 LEU A O 1
ATOM 793 N N . ALA A 1 107 ? 4.668 -20.719 -9.992 1 98.44 107 ALA A N 1
ATOM 794 C CA . ALA A 1 107 ? 5.32 -21.484 -11.055 1 98.44 107 ALA A CA 1
ATOM 795 C C . ALA A 1 107 ? 6.133 -22.641 -10.477 1 98.44 107 ALA A C 1
ATOM 797 O O . ALA A 1 107 ? 6.008 -23.781 -10.93 1 98.44 107 ALA A O 1
ATOM 798 N N . ALA A 1 108 ? 6.922 -22.344 -9.453 1 97.81 108 ALA A N 1
ATOM 799 C CA . ALA A 1 108 ? 7.746 -23.359 -8.812 1 97.81 108 ALA A CA 1
ATOM 800 C C . ALA A 1 108 ? 6.883 -24.469 -8.219 1 97.81 108 ALA A C 1
ATOM 802 O O . ALA A 1 108 ? 7.273 -25.641 -8.227 1 97.81 108 ALA A O 1
ATOM 803 N N . ALA A 1 109 ? 5.719 -24.125 -7.746 1 98.12 109 ALA A N 1
ATOM 804 C CA . ALA A 1 109 ? 4.801 -25.078 -7.129 1 98.12 109 ALA A CA 1
ATOM 805 C C . ALA A 1 109 ? 4.086 -25.906 -8.188 1 98.12 109 ALA A C 1
ATOM 807 O O . ALA A 1 109 ? 3.311 -26.812 -7.855 1 98.12 109 ALA A O 1
ATOM 808 N N . GLY A 1 110 ? 4.293 -25.594 -9.484 1 97.75 110 GLY A N 1
ATOM 809 C CA . GLY A 1 110 ? 3.668 -26.328 -10.578 1 97.75 110 GLY A CA 1
ATOM 810 C C . GLY A 1 110 ? 2.256 -25.859 -10.875 1 97.75 110 GLY A C 1
ATOM 811 O O . GLY A 1 110 ? 1.531 -26.5 -11.641 1 97.75 110 GLY A O 1
ATOM 812 N N . LEU A 1 111 ? 1.873 -24.75 -10.352 1 98.31 111 LEU A N 1
ATOM 813 C CA . LEU A 1 111 ? 0.476 -24.328 -10.375 1 98.31 111 LEU A CA 1
ATOM 814 C C . LEU A 1 111 ? 0.204 -23.422 -11.57 1 98.31 111 LEU A C 1
ATOM 816 O O . LEU A 1 111 ? -0.947 -23.078 -11.844 1 98.31 111 LEU A O 1
ATOM 820 N N . LEU A 1 112 ? 1.292 -23.047 -12.344 1 98.5 112 LEU A N 1
ATOM 821 C CA . LEU A 1 112 ? 1.126 -22.203 -13.523 1 98.5 112 LEU A CA 1
ATOM 822 C C . LEU A 1 112 ? 1.449 -22.969 -14.797 1 98.5 112 LEU A C 1
ATOM 824 O O . LEU A 1 112 ? 1.574 -22.375 -15.867 1 98.5 112 LEU A O 1
ATOM 828 N N . ARG A 1 113 ? 1.689 -24.359 -14.711 1 97.81 113 ARG A N 1
ATOM 829 C CA . ARG A 1 113 ? 2.033 -25.141 -15.891 1 97.81 113 ARG A CA 1
ATOM 830 C C . ARG A 1 113 ? 0.991 -24.969 -16.984 1 97.81 113 ARG A C 1
ATOM 832 O O . ARG A 1 113 ? -0.196 -25.219 -16.766 1 97.81 113 ARG A O 1
ATOM 839 N N . GLY A 1 114 ? 1.468 -24.422 -18.125 1 98.31 114 GLY A N 1
ATOM 840 C CA . GLY A 1 114 ? 0.622 -24.234 -19.297 1 98.31 114 GLY A CA 1
ATOM 841 C C . GLY A 1 114 ? -0.298 -23.031 -19.188 1 98.31 114 GLY A C 1
ATOM 842 O O . GLY A 1 114 ? -1.131 -22.797 -20.062 1 98.31 114 GLY A O 1
ATOM 843 N N . ARG A 1 115 ? -0.196 -22.25 -18.141 1 98.62 115 ARG A N 1
ATOM 844 C CA . ARG A 1 115 ? -1.075 -21.109 -17.891 1 98.62 115 ARG A CA 1
ATOM 845 C C . ARG A 1 115 ? -0.356 -19.797 -18.172 1 98.62 115 ARG A C 1
ATOM 847 O O . ARG A 1 115 ? 0.857 -19.688 -17.969 1 98.62 115 ARG A O 1
ATOM 854 N N . ARG A 1 116 ? -1.074 -18.781 -18.609 1 98.81 116 ARG A N 1
ATOM 855 C CA . ARG A 1 116 ? -0.552 -17.438 -18.812 1 98.81 116 ARG A CA 1
ATOM 856 C C . ARG A 1 116 ? -0.469 -16.688 -17.484 1 98.81 116 ARG A C 1
ATOM 858 O O . ARG A 1 116 ? -1.387 -16.75 -16.656 1 98.81 116 ARG A O 1
ATOM 865 N N . ALA A 1 117 ? 0.646 -16 -17.25 1 98.88 117 ALA A N 1
ATOM 866 C CA . ALA A 1 117 ? 0.809 -15.18 -16.062 1 98.88 117 ALA A CA 1
ATOM 867 C C . ALA A 1 117 ? 1.844 -14.086 -16.281 1 98.88 117 ALA A C 1
ATOM 869 O O . ALA A 1 117 ? 2.719 -14.211 -17.141 1 98.88 117 ALA A O 1
ATOM 870 N N . THR A 1 118 ? 1.692 -13.023 -15.664 1 98.81 118 THR A N 1
ATOM 871 C CA . THR A 1 118 ? 2.721 -11.992 -15.617 1 98.81 118 THR A CA 1
ATOM 872 C C . THR A 1 118 ? 3.455 -12.023 -14.281 1 98.81 118 THR A C 1
ATOM 874 O O . THR A 1 118 ? 3.201 -12.891 -13.445 1 98.81 118 THR A O 1
ATOM 877 N N . SER A 1 119 ? 4.496 -11.281 -14.117 1 98.69 119 SER A N 1
ATOM 878 C CA . SER A 1 119 ? 5.316 -11.047 -12.93 1 98.69 119 SER A CA 1
ATOM 879 C C . SER A 1 119 ? 5.922 -9.648 -12.945 1 98.69 119 SER A C 1
ATOM 881 O O . SER A 1 119 ? 5.547 -8.812 -13.766 1 98.69 119 SER A O 1
ATOM 883 N N . HIS A 1 120 ? 6.734 -9.297 -11.945 1 98.5 120 HIS A N 1
ATOM 884 C CA . HIS A 1 120 ? 7.574 -8.109 -12.062 1 98.5 120 HIS A CA 1
ATOM 885 C C . HIS A 1 120 ? 8.359 -8.109 -13.375 1 98.5 120 HIS A C 1
ATOM 887 O O . HIS A 1 120 ? 8.875 -9.148 -13.789 1 98.5 120 HIS A O 1
ATOM 893 N N . TRP A 1 121 ? 8.492 -6.922 -13.945 1 98.25 121 TRP A N 1
ATOM 894 C CA . TRP A 1 121 ? 9.047 -6.82 -15.289 1 98.25 121 TRP A CA 1
ATOM 895 C C . TRP A 1 121 ? 10.438 -7.445 -15.352 1 98.25 121 TRP A C 1
ATOM 897 O O . TRP A 1 121 ? 10.805 -8.055 -16.359 1 98.25 121 TRP A O 1
ATOM 907 N N . ARG A 1 122 ? 11.172 -7.359 -14.305 1 97.94 122 ARG A N 1
ATOM 908 C CA . ARG A 1 122 ? 12.57 -7.793 -14.305 1 97.94 122 ARG A CA 1
ATOM 909 C C . ARG A 1 122 ? 12.672 -9.312 -14.25 1 97.94 122 ARG A C 1
ATOM 911 O O . ARG A 1 122 ? 13.68 -9.883 -14.664 1 97.94 122 ARG A O 1
ATOM 918 N N . PHE A 1 123 ? 11.617 -9.984 -13.758 1 98.06 123 PHE A N 1
ATOM 919 C CA . PHE A 1 123 ? 11.688 -11.414 -13.477 1 98.06 123 PHE A CA 1
ATOM 920 C C . PHE A 1 123 ? 10.641 -12.18 -14.281 1 98.06 123 PHE A C 1
ATOM 922 O O . PHE A 1 123 ? 10.508 -13.398 -14.141 1 98.06 123 PHE A O 1
ATOM 929 N N . ARG A 1 124 ? 9.938 -11.516 -15.133 1 98.25 124 ARG A N 1
ATOM 930 C CA . ARG A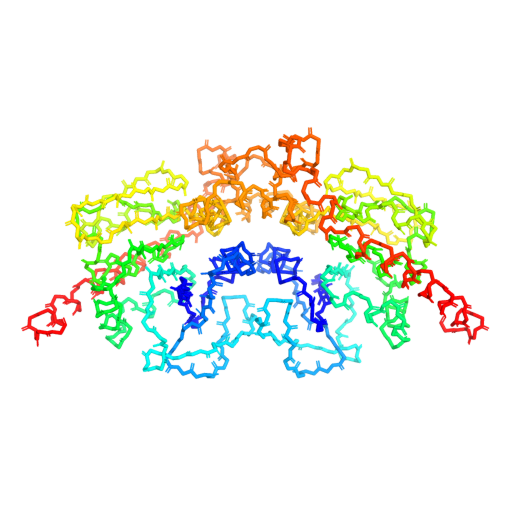 1 124 ? 8.742 -12.039 -15.781 1 98.25 124 ARG A CA 1
ATOM 931 C C . ARG A 1 124 ? 9.055 -13.312 -16.562 1 98.25 124 ARG A C 1
ATOM 933 O O . ARG A 1 124 ? 8.289 -14.273 -16.516 1 98.25 124 ARG A O 1
ATOM 940 N N . GLU A 1 125 ? 10.211 -13.383 -17.188 1 98 125 GLU A N 1
ATOM 941 C CA . GLU A 1 125 ? 10.555 -14.508 -18.047 1 98 125 GLU A CA 1
ATOM 942 C C . GLU A 1 125 ? 10.789 -15.773 -17.234 1 98 125 GLU A C 1
ATOM 944 O O . GLU A 1 125 ? 10.75 -16.891 -17.781 1 98 125 GLU A O 1
ATOM 949 N N . LEU A 1 126 ? 11.031 -15.633 -15.953 1 98.44 126 LEU A N 1
ATOM 950 C CA . LEU A 1 126 ? 11.32 -16.781 -15.102 1 98.44 126 LEU A CA 1
ATOM 951 C C . LEU A 1 126 ? 10.062 -17.609 -14.852 1 98.44 126 LEU A C 1
ATOM 953 O O . LEU A 1 126 ? 10.141 -18.734 -14.375 1 98.44 126 LEU A O 1
ATOM 957 N N . VAL A 1 127 ? 8.883 -17.031 -15.164 1 98.69 127 VAL A N 1
ATOM 958 C CA . VAL A 1 127 ? 7.637 -17.781 -15.086 1 98.69 127 VAL A CA 1
ATOM 959 C C . VAL A 1 127 ? 7.734 -19.047 -15.953 1 98.69 127 VAL A C 1
ATOM 961 O O . VAL A 1 127 ? 7.203 -20.094 -15.594 1 98.69 127 VAL A O 1
ATOM 964 N N . ALA A 1 128 ? 8.539 -19 -17.047 1 98.69 128 ALA A N 1
ATOM 965 C CA . ALA A 1 128 ? 8.68 -20.094 -18 1 98.69 128 ALA A CA 1
ATOM 966 C C . ALA A 1 128 ? 9.461 -21.25 -17.375 1 98.69 128 ALA A C 1
ATOM 968 O O . ALA A 1 128 ? 9.281 -22.406 -17.781 1 98.69 128 ALA A O 1
ATOM 969 N N . GLU A 1 129 ? 10.336 -20.969 -16.391 1 97.69 129 GLU A N 1
ATOM 970 C CA . GLU A 1 129 ? 11.133 -22 -15.75 1 97.69 129 GLU A CA 1
ATOM 971 C C . GLU A 1 129 ? 10.242 -23.047 -15.07 1 97.69 129 GLU A C 1
ATOM 973 O O . GLU A 1 129 ? 10.625 -24.203 -14.945 1 97.69 129 GLU A O 1
ATOM 978 N N . GLY A 1 130 ? 9.055 -22.594 -14.68 1 96.62 130 GLY A N 1
ATOM 979 C CA . GLY A 1 130 ? 8.117 -23.5 -14.031 1 96.62 130 GLY A CA 1
ATOM 980 C C . GLY A 1 130 ? 7.012 -23.969 -14.953 1 96.62 130 GLY A C 1
ATOM 981 O O . GLY A 1 130 ? 5.988 -24.484 -14.492 1 96.62 130 GLY A O 1
ATOM 982 N N . GLY A 1 131 ? 7.148 -23.672 -16.234 1 97.81 131 GLY A N 1
ATOM 983 C CA . GLY A 1 131 ? 6.211 -24.188 -17.219 1 97.81 131 GLY A CA 1
ATOM 984 C C . GLY A 1 131 ? 5.09 -23.219 -17.531 1 97.81 131 GLY A C 1
ATOM 985 O O . GLY A 1 131 ? 4.188 -23.547 -18.312 1 97.81 131 GLY A O 1
ATOM 986 N N . GLY A 1 132 ? 5.074 -22.062 -16.938 1 98.62 132 GLY A N 1
ATOM 987 C CA . GLY A 1 132 ? 4.098 -21.047 -17.281 1 98.62 132 GLY A CA 1
ATOM 988 C C . GLY A 1 132 ? 4.418 -20.312 -18.562 1 98.62 132 GLY A C 1
ATOM 989 O O . GLY A 1 132 ? 5.488 -20.5 -19.141 1 98.62 132 GLY A O 1
ATOM 990 N N . ILE A 1 133 ? 3.447 -19.484 -19.031 1 98.88 133 ILE A N 1
ATOM 991 C CA . ILE A 1 133 ? 3.604 -18.656 -20.219 1 98.88 133 ILE A CA 1
ATOM 992 C C . ILE A 1 133 ? 3.674 -17.188 -19.828 1 98.88 133 ILE A C 1
ATOM 994 O O . ILE A 1 133 ? 2.648 -16.578 -19.531 1 98.88 133 ILE A O 1
ATOM 998 N N . PRO A 1 134 ? 4.906 -16.656 -19.828 1 98.81 134 PRO A N 1
ATOM 999 C CA . PRO A 1 134 ? 5.035 -15.258 -19.406 1 98.81 134 PRO A CA 1
ATOM 1000 C C . PRO A 1 134 ? 4.348 -14.297 -20.375 1 98.81 134 PRO A C 1
ATOM 1002 O O . PRO A 1 134 ? 4.457 -14.453 -21.594 1 98.81 134 PRO A O 1
ATOM 1005 N N . VAL A 1 135 ? 3.572 -13.391 -19.875 1 98.75 135 VAL A N 1
ATOM 1006 C CA . VAL A 1 135 ? 2.865 -12.383 -20.656 1 98.75 135 VAL A CA 1
ATOM 1007 C C . VAL A 1 135 ? 3.203 -10.992 -20.125 1 98.75 135 VAL A C 1
ATOM 1009 O O . VAL A 1 135 ? 3.16 -10.742 -18.922 1 98.75 135 VAL A O 1
ATOM 1012 N N . ALA A 1 136 ? 3.588 -10.055 -21.047 1 97.62 136 ALA A N 1
ATOM 1013 C CA . ALA A 1 136 ? 3.949 -8.695 -20.656 1 97.62 136 ALA A CA 1
ATOM 1014 C C . ALA A 1 136 ? 2.719 -7.793 -20.609 1 97.62 136 ALA A C 1
ATOM 1016 O O . ALA A 1 136 ? 2.518 -6.965 -21.5 1 97.62 136 ALA A O 1
ATOM 1017 N N . GLU A 1 137 ? 1.889 -7.961 -19.688 1 97.81 137 GLU A N 1
ATOM 1018 C CA . GLU A 1 137 ? 0.738 -7.129 -19.359 1 97.81 137 GLU A CA 1
ATOM 1019 C C . GLU A 1 137 ? 0.7 -6.809 -17.859 1 97.81 137 GLU A C 1
ATOM 1021 O O . GLU A 1 137 ? 1.278 -7.535 -17.062 1 97.81 137 GLU A O 1
ATOM 1026 N N . ARG A 1 138 ? 0.109 -5.723 -17.547 1 98.19 138 ARG A N 1
ATOM 1027 C CA . ARG A 1 138 ? 0.062 -5.305 -16.156 1 98.19 138 ARG A CA 1
ATOM 1028 C C . ARG A 1 138 ? -0.776 -6.27 -15.32 1 98.19 138 ARG A C 1
ATOM 1030 O O . ARG A 1 138 ? -0.431 -6.574 -14.172 1 98.19 138 ARG A O 1
ATOM 1037 N N . ILE A 1 139 ? -1.927 -6.672 -15.859 1 98.62 139 ILE A N 1
ATOM 1038 C CA . ILE A 1 139 ? -2.791 -7.688 -15.266 1 98.62 139 ILE A CA 1
ATOM 1039 C C . ILE A 1 139 ? -3.096 -8.773 -16.297 1 98.62 139 ILE A C 1
ATOM 1041 O O . ILE A 1 139 ? -3.414 -8.469 -17.453 1 98.62 139 ILE A O 1
ATOM 1045 N N . VAL A 1 140 ? -2.973 -10.039 -15.938 1 98.75 140 VAL A N 1
ATOM 1046 C CA . VAL A 1 140 ? -3.275 -11.172 -16.812 1 98.75 140 VAL A CA 1
ATOM 1047 C C . VAL A 1 140 ? -4.316 -12.07 -16.141 1 98.75 140 VAL A C 1
ATOM 1049 O O . VAL A 1 140 ? -4.176 -12.43 -14.969 1 98.75 140 VAL A O 1
ATOM 1052 N N . THR A 1 141 ? -5.359 -12.391 -16.859 1 98.62 141 THR A N 1
ATOM 1053 C CA . THR A 1 141 ? -6.363 -13.359 -16.422 1 98.62 141 THR A CA 1
ATOM 1054 C C . THR A 1 141 ? -6.402 -14.555 -17.375 1 98.62 141 THR A C 1
ATOM 1056 O O . THR A 1 141 ? -6.551 -14.391 -18.578 1 98.62 141 THR A O 1
ATOM 1059 N N . ASP A 1 142 ? -6.199 -15.719 -16.797 1 98.69 142 ASP A N 1
ATOM 1060 C CA . ASP A 1 142 ? -6.324 -16.984 -17.516 1 98.69 142 ASP A CA 1
ATOM 1061 C C . ASP A 1 142 ? -7.418 -17.859 -16.906 1 98.69 142 ASP A C 1
ATOM 1063 O O . ASP A 1 142 ? -7.219 -18.469 -15.852 1 98.69 142 ASP A O 1
ATOM 1067 N N . ARG A 1 143 ? -8.578 -18.031 -17.516 1 96.81 143 ARG A N 1
ATOM 1068 C CA . ARG A 1 143 ? -9.758 -18.688 -16.969 1 96.81 143 ARG A CA 1
ATOM 1069 C C . ARG A 1 143 ? -9.586 -20.203 -16.953 1 96.81 143 ARG A C 1
ATOM 1071 O O . ARG A 1 143 ? -10.227 -20.906 -16.172 1 96.81 143 ARG A O 1
ATOM 1078 N N . GLY A 1 144 ? -8.617 -20.641 -17.641 1 93.31 144 GLY A N 1
ATOM 1079 C CA . GLY A 1 144 ? -8.383 -22.062 -17.703 1 93.31 144 GLY A CA 1
ATOM 1080 C C . GLY A 1 144 ? -9.578 -22.844 -18.203 1 93.31 144 GLY A C 1
ATOM 1081 O O . GLY A 1 144 ? -10.359 -22.344 -19.016 1 93.31 144 GLY A O 1
ATOM 1082 N N . GLN A 1 145 ? -9.625 -24.141 -17.906 1 92.56 145 GLN A N 1
ATOM 1083 C CA . GLN A 1 145 ? -10.719 -25.031 -18.281 1 92.56 145 GLN A CA 1
ATOM 1084 C C . GLN A 1 145 ? -11.828 -25.031 -17.234 1 92.56 145 GLN A C 1
ATOM 1086 O O . GLN A 1 145 ? -11.609 -24.609 -16.094 1 92.56 145 GLN A O 1
ATOM 1091 N N . GLU A 1 146 ? -12.953 -25.484 -17.656 1 91.19 146 GLU A N 1
ATOM 1092 C CA . GLU A 1 146 ? -14.07 -25.594 -16.719 1 91.19 146 GLU A CA 1
ATOM 1093 C C . GLU A 1 146 ? -13.703 -26.469 -15.531 1 91.19 146 GLU A C 1
ATOM 1095 O O . GLU A 1 146 ? -13.094 -27.531 -15.695 1 91.19 146 GLU A O 1
ATOM 1100 N N . GLY A 1 147 ? -13.969 -26.047 -14.336 1 91.25 147 GLY A N 1
ATOM 1101 C CA . GLY A 1 147 ? -13.727 -26.812 -13.133 1 91.25 147 GLY A CA 1
ATOM 1102 C C . GLY A 1 147 ? -12.375 -26.547 -12.508 1 91.25 147 GLY A C 1
ATOM 1103 O O . GLY A 1 147 ? -12.016 -27.141 -11.492 1 91.25 147 GLY A O 1
ATOM 1104 N N . THR A 1 148 ? -11.609 -25.688 -13.18 1 93.5 148 THR A N 1
ATOM 1105 C CA . THR A 1 148 ? -10.328 -25.297 -12.609 1 93.5 148 THR A CA 1
ATOM 1106 C C . THR A 1 148 ? -10.367 -23.844 -12.148 1 93.5 148 THR A C 1
ATOM 1108 O O . THR A 1 148 ? -11.312 -23.109 -12.445 1 93.5 148 THR A O 1
ATOM 1111 N N . TYR A 1 149 ? -9.406 -23.484 -11.383 1 96.94 149 TYR A N 1
ATOM 1112 C CA . TYR A 1 149 ? -9.328 -22.109 -10.93 1 96.94 149 TYR A CA 1
ATOM 1113 C C . TYR A 1 149 ? -8.922 -21.188 -12.07 1 96.94 149 TYR A C 1
ATOM 1115 O O . TYR A 1 149 ? -8.281 -21.609 -13.031 1 96.94 149 TYR A O 1
ATOM 1123 N N . THR A 1 150 ? -9.414 -19.953 -12.008 1 98.38 150 THR A N 1
ATOM 1124 C CA . THR A 1 150 ? -8.883 -18.875 -12.82 1 98.38 150 THR A CA 1
ATOM 1125 C C . THR A 1 150 ? -7.543 -18.375 -12.273 1 98.38 150 THR A C 1
ATOM 1127 O O . THR A 1 150 ? -7.398 -18.188 -11.062 1 98.38 150 THR A O 1
ATOM 1130 N N . VAL A 1 151 ? -6.531 -18.281 -13.094 1 98.75 151 VAL A N 1
ATOM 1131 C CA . VAL A 1 151 ? -5.273 -17.656 -12.703 1 98.75 151 VAL A CA 1
ATOM 1132 C C . VAL A 1 151 ? -5.316 -16.156 -13.008 1 98.75 151 VAL A C 1
ATOM 1134 O O . VAL A 1 151 ? -5.578 -15.758 -14.148 1 98.75 151 VAL A O 1
ATOM 1137 N N . MET A 1 152 ? -5.168 -15.336 -12.008 1 98.81 152 MET A N 1
ATOM 1138 C CA . MET A 1 152 ? -5.023 -13.891 -12.188 1 98.81 152 MET A CA 1
ATOM 1139 C C . MET A 1 152 ? -3.695 -13.406 -11.617 1 98.81 152 MET A C 1
ATOM 1141 O O . MET A 1 152 ? -3.348 -13.734 -10.477 1 98.81 152 MET A O 1
ATOM 1145 N N . SER A 1 153 ? -2.912 -12.68 -12.383 1 98.81 153 SER A N 1
ATOM 1146 C CA . SER A 1 153 ? -1.603 -12.211 -11.945 1 98.81 153 SER A CA 1
ATOM 1147 C C . SER A 1 153 ? -1.4 -10.742 -12.281 1 98.81 153 SER A C 1
ATOM 1149 O O . SER A 1 153 ? -1.907 -10.258 -13.297 1 98.81 153 SER A O 1
ATOM 1151 N N . GLY A 1 154 ? -0.833 -9.992 -11.422 1 98.62 154 GLY A N 1
ATOM 1152 C CA . GLY A 1 154 ? -0.426 -8.617 -11.633 1 98.62 154 GLY A CA 1
ATOM 1153 C C . GLY A 1 154 ? 1.077 -8.453 -11.758 1 98.62 154 GLY A C 1
ATOM 1154 O O . GLY A 1 154 ? 1.842 -9.211 -11.164 1 98.62 154 GLY A O 1
ATOM 1155 N N . GLY A 1 155 ? 1.482 -7.43 -12.523 1 97.62 155 GLY A N 1
ATOM 1156 C CA . GLY A 1 155 ? 2.889 -7.082 -12.648 1 97.62 155 GLY A CA 1
ATOM 1157 C C . GLY A 1 155 ? 3.52 -6.66 -11.336 1 97.62 155 GLY A C 1
ATOM 1158 O O . GLY A 1 155 ? 3.209 -7.223 -10.289 1 97.62 155 GLY A O 1
ATOM 1159 N N . GLY A 1 156 ? 4.438 -5.742 -11.367 1 96.12 156 GLY A N 1
ATOM 1160 C CA . GLY A 1 156 ? 5.238 -5.395 -10.203 1 96.12 156 GLY A CA 1
ATOM 1161 C C . GLY A 1 156 ? 4.469 -4.598 -9.164 1 96.12 156 GLY A C 1
ATOM 1162 O O . GLY A 1 156 ? 3.797 -3.619 -9.5 1 96.12 156 GLY A O 1
ATOM 1163 N N . VAL A 1 157 ? 4.664 -4.84 -7.977 1 94.62 157 VAL A N 1
ATOM 1164 C CA . VAL A 1 157 ? 4.391 -4.266 -6.664 1 94.62 157 VAL A CA 1
ATOM 1165 C C . VAL A 1 157 ? 3.068 -3.5 -6.699 1 94.62 157 VAL A C 1
ATOM 1167 O O . VAL A 1 157 ? 2.061 -3.965 -6.16 1 94.62 157 VAL A O 1
ATOM 1170 N N . THR A 1 158 ? 2.971 -2.432 -7.5 1 97.56 158 THR A N 1
ATOM 1171 C CA . THR 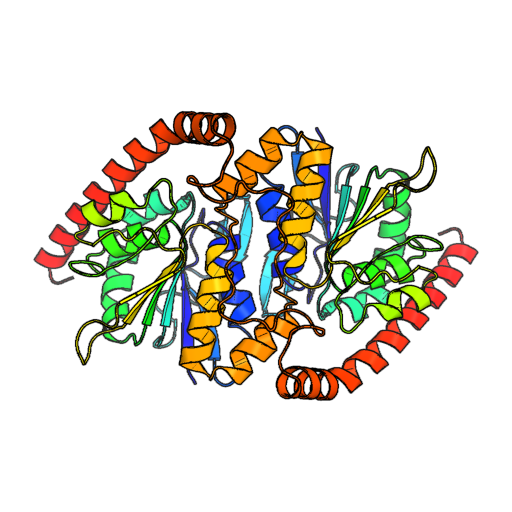A 1 158 ? 1.817 -1.54 -7.441 1 97.56 158 THR A CA 1
ATOM 1172 C C . THR A 1 158 ? 0.664 -2.092 -8.273 1 97.56 158 THR A C 1
ATOM 1174 O O . THR A 1 158 ? -0.479 -1.651 -8.125 1 97.56 158 THR A O 1
ATOM 1177 N N . ALA A 1 159 ? 0.93 -3.02 -9.156 1 98.31 159 ALA A N 1
ATOM 1178 C CA . ALA A 1 159 ? -0.105 -3.619 -9.992 1 98.31 159 ALA A CA 1
ATOM 1179 C C . ALA A 1 159 ? -1.17 -4.305 -9.141 1 98.31 159 ALA A C 1
ATOM 1181 O O . ALA A 1 159 ? -2.277 -4.57 -9.617 1 98.31 159 ALA A O 1
ATOM 1182 N N . GLY A 1 160 ? -0.784 -4.578 -7.898 1 98.38 160 GLY A N 1
ATOM 1183 C CA . GLY A 1 160 ? -1.711 -5.223 -6.984 1 98.38 160 GLY A CA 1
ATOM 1184 C C . GLY A 1 160 ? -2.986 -4.43 -6.77 1 98.38 160 GLY A C 1
ATOM 1185 O O . GLY A 1 160 ? -4.043 -5.004 -6.492 1 98.38 160 GLY A O 1
ATOM 1186 N N . ILE A 1 161 ? -2.893 -3.117 -6.898 1 98.62 161 ILE A N 1
ATOM 1187 C CA . ILE A 1 161 ? -4.066 -2.277 -6.695 1 98.62 161 ILE A CA 1
ATOM 1188 C C . ILE A 1 161 ? -5.012 -2.41 -7.891 1 98.62 161 ILE A C 1
ATOM 1190 O O . ILE A 1 161 ? -6.203 -2.668 -7.719 1 98.62 161 ILE A O 1
ATOM 1194 N N . ASP A 1 162 ? -4.469 -2.287 -9.141 1 98.69 162 ASP A N 1
ATOM 1195 C CA . ASP A 1 162 ? -5.254 -2.496 -10.352 1 98.69 162 ASP A CA 1
ATOM 1196 C C . ASP A 1 162 ? -5.875 -3.891 -10.375 1 98.69 162 ASP A C 1
ATOM 1198 O O . ASP A 1 162 ? -7.07 -4.043 -10.625 1 98.69 162 ASP A O 1
ATOM 1202 N N . PHE A 1 163 ? -5.039 -4.82 -10.062 1 97.88 163 PHE A N 1
ATOM 1203 C CA . PHE A 1 163 ? -5.41 -6.23 -10.031 1 97.88 163 PHE A CA 1
ATOM 1204 C C . PHE A 1 163 ? -6.562 -6.461 -9.055 1 97.88 163 PHE A C 1
ATOM 1206 O O . PHE A 1 163 ? -7.543 -7.125 -9.398 1 97.88 163 PHE A O 1
ATOM 1213 N N . ALA A 1 164 ? -6.465 -5.957 -7.883 1 98.75 164 ALA A N 1
ATOM 1214 C CA . ALA A 1 164 ? -7.461 -6.191 -6.84 1 98.75 164 ALA A CA 1
ATOM 1215 C C . ALA A 1 164 ? -8.797 -5.543 -7.199 1 98.75 164 ALA A C 1
ATOM 1217 O O . ALA A 1 164 ? -9.859 -6.062 -6.855 1 98.75 164 ALA A O 1
ATOM 1218 N N . LEU A 1 165 ? -8.742 -4.371 -7.902 1 98.81 165 LEU A N 1
ATOM 1219 C CA . LEU A 1 165 ? -9.977 -3.746 -8.352 1 98.81 165 LEU A CA 1
ATOM 1220 C C . LEU A 1 165 ? -10.664 -4.602 -9.414 1 98.81 165 LEU A C 1
ATOM 1222 O O . LEU A 1 165 ? -11.883 -4.762 -9.398 1 98.81 165 LEU A O 1
ATOM 1226 N N . ALA A 1 166 ? -9.883 -5.152 -10.344 1 98.75 166 ALA A N 1
ATOM 1227 C CA . ALA A 1 166 ? -10.438 -6.066 -11.344 1 98.75 166 ALA A CA 1
ATOM 1228 C C . ALA A 1 166 ? -11.047 -7.301 -10.68 1 98.75 166 ALA A C 1
ATOM 1230 O O . ALA A 1 166 ? -12.141 -7.73 -11.039 1 98.75 166 ALA A O 1
ATOM 1231 N N . LEU A 1 167 ? -10.328 -7.828 -9.703 1 98.81 167 LEU A N 1
ATOM 1232 C CA . LEU A 1 167 ? -10.805 -8.984 -8.961 1 98.81 167 LEU A CA 1
ATOM 1233 C C . LEU A 1 167 ? -12.094 -8.656 -8.211 1 98.81 167 LEU A C 1
ATOM 1235 O O . LEU A 1 167 ? -13.039 -9.453 -8.203 1 98.81 167 LEU A O 1
ATOM 1239 N N . ALA A 1 168 ? -12.141 -7.488 -7.57 1 98.81 168 ALA A N 1
ATOM 1240 C CA . ALA A 1 168 ? -13.328 -7.047 -6.848 1 98.81 168 ALA A CA 1
ATOM 1241 C C . ALA A 1 168 ? -14.547 -7.035 -7.758 1 98.81 168 ALA A C 1
ATOM 1243 O O . ALA A 1 168 ? -15.633 -7.465 -7.359 1 98.81 168 ALA A O 1
ATOM 1244 N N . ALA A 1 169 ? -14.336 -6.516 -8.992 1 98.69 169 ALA A N 1
ATOM 1245 C CA . ALA A 1 169 ? -15.445 -6.473 -9.945 1 98.69 169 ALA A CA 1
ATOM 1246 C C . ALA A 1 169 ? -15.984 -7.871 -10.227 1 98.69 169 ALA A C 1
ATOM 1248 O O . ALA A 1 169 ? -17.188 -8.062 -10.375 1 98.69 169 ALA A O 1
ATOM 1249 N N . GLU A 1 170 ? -15.109 -8.859 -10.266 1 97.75 170 GLU A N 1
ATOM 1250 C CA . GLU A 1 170 ? -15.516 -10.242 -10.508 1 97.75 170 GLU A CA 1
ATOM 1251 C C . GLU A 1 170 ? -16.234 -10.828 -9.297 1 97.75 170 GLU A C 1
ATOM 1253 O O . GLU A 1 170 ? -17.188 -11.602 -9.445 1 97.75 170 GLU A O 1
ATOM 1258 N N . LEU A 1 171 ? -15.789 -10.484 -8.141 1 98.12 171 LEU A N 1
ATOM 1259 C CA . LEU A 1 171 ? -16.281 -11.133 -6.922 1 98.12 171 LEU A CA 1
ATOM 1260 C C . LEU A 1 171 ? -17.609 -10.539 -6.484 1 98.12 171 LEU A C 1
ATOM 1262 O O . LEU A 1 171 ? -18.5 -11.266 -6.051 1 98.12 171 LEU A O 1
ATOM 1266 N N . VAL A 1 172 ? -17.719 -9.141 -6.605 1 98.38 172 VAL A N 1
ATOM 1267 C CA . VAL A 1 172 ? -18.875 -8.523 -5.941 1 98.38 172 VAL A CA 1
ATOM 1268 C C . VAL A 1 172 ? -19.547 -7.547 -6.898 1 98.38 172 VAL A C 1
ATOM 1270 O O . VAL A 1 172 ? -20.5 -6.859 -6.516 1 98.38 172 VAL A O 1
ATOM 1273 N N . GLY A 1 173 ? -19.078 -7.387 -8.094 1 98.38 173 GLY A N 1
ATOM 1274 C CA . GLY A 1 173 ? -19.703 -6.547 -9.094 1 98.38 173 GLY A CA 1
ATOM 1275 C C . GLY A 1 173 ? -18.953 -5.266 -9.375 1 98.38 173 GLY A C 1
ATOM 1276 O O . GLY A 1 173 ? -18.266 -4.742 -8.492 1 98.38 173 GLY A O 1
ATOM 1277 N N . GLN A 1 174 ? -19.188 -4.758 -10.562 1 98.38 174 GLN A N 1
ATOM 1278 C CA . GLN A 1 174 ? -18.453 -3.604 -11.062 1 98.38 174 GLN A CA 1
ATOM 1279 C C . GLN A 1 174 ? -18.766 -2.354 -10.242 1 98.38 174 GLN A C 1
ATOM 1281 O O . GLN A 1 174 ? -17.875 -1.556 -9.945 1 98.38 174 GLN A O 1
ATOM 1286 N N . ASP A 1 175 ? -19.984 -2.176 -9.852 1 98.5 175 ASP A N 1
ATOM 1287 C CA . ASP A 1 175 ? -20.375 -0.988 -9.094 1 98.5 175 ASP A CA 1
ATOM 1288 C C . ASP A 1 175 ? -19.641 -0.925 -7.758 1 98.5 175 ASP A C 1
ATOM 1290 O O . ASP A 1 175 ? -19.125 0.128 -7.375 1 98.5 175 ASP A O 1
ATOM 1294 N N . GLU A 1 176 ? -19.594 -2.082 -7.059 1 98.25 176 GLU A N 1
ATOM 1295 C CA . GLU A 1 176 ? -18.891 -2.121 -5.781 1 98.25 176 GLU A CA 1
ATOM 1296 C C . GLU A 1 176 ? -17.391 -1.845 -5.961 1 98.25 176 GLU A C 1
ATOM 1298 O O . GLU A 1 176 ? -16.781 -1.158 -5.141 1 98.25 176 GLU A O 1
ATOM 1303 N N . ALA A 1 177 ? -16.828 -2.373 -7.023 1 98.75 177 ALA A N 1
ATOM 1304 C CA . ALA A 1 177 ? -15.414 -2.123 -7.32 1 98.75 177 ALA A CA 1
ATOM 1305 C C . ALA A 1 177 ? -15.164 -0.641 -7.582 1 98.75 177 ALA A C 1
ATOM 1307 O O . ALA A 1 177 ? -14.164 -0.082 -7.117 1 98.75 177 ALA A O 1
ATOM 1308 N N . MET A 1 178 ? -16.078 -0.001 -8.305 1 98.81 178 MET A N 1
ATOM 1309 C CA . MET A 1 178 ? -15.938 1.419 -8.617 1 98.81 178 MET A CA 1
ATOM 1310 C C . MET A 1 178 ? -16.109 2.268 -7.359 1 98.81 178 MET A C 1
ATOM 1312 O O . MET A 1 178 ? -15.406 3.264 -7.176 1 98.81 178 MET A O 1
ATOM 1316 N N . ARG A 1 179 ? -17.016 1.89 -6.508 1 98.38 179 ARG A N 1
ATOM 1317 C CA . ARG A 1 179 ? -17.172 2.605 -5.246 1 98.38 179 ARG A CA 1
ATOM 1318 C C . ARG A 1 179 ? -15.906 2.508 -4.406 1 98.38 179 ARG A C 1
ATOM 1320 O O . ARG A 1 179 ? -15.484 3.49 -3.785 1 98.38 179 ARG A O 1
ATOM 1327 N N . LYS A 1 180 ? -15.336 1.324 -4.402 1 98.25 180 LYS A N 1
ATOM 1328 C CA . LYS A 1 180 ? -14.086 1.142 -3.674 1 98.25 180 LYS A CA 1
ATOM 1329 C C . LYS A 1 180 ? -12.969 1.99 -4.277 1 98.25 180 LYS A C 1
ATOM 1331 O O . LYS A 1 180 ? -12.211 2.633 -3.553 1 98.25 180 LYS A O 1
ATOM 1336 N N . GLN A 1 181 ? -12.883 1.949 -5.609 1 98.69 181 GLN A N 1
ATOM 1337 C CA . GLN A 1 181 ? -11.891 2.783 -6.285 1 98.69 181 GLN A CA 1
ATOM 1338 C C . GLN A 1 181 ? -12.055 4.25 -5.898 1 98.69 181 GLN A C 1
ATOM 1340 O O . GLN A 1 181 ? -11.07 4.941 -5.637 1 98.69 181 GLN A O 1
ATOM 1345 N N . LEU A 1 182 ? -13.273 4.754 -5.875 1 98.62 182 LEU A N 1
ATOM 1346 C CA . LEU A 1 182 ? -13.562 6.137 -5.512 1 98.62 182 LEU A CA 1
ATOM 1347 C C . LEU A 1 182 ? -13.203 6.402 -4.055 1 98.62 182 LEU A C 1
ATOM 1349 O O . LEU A 1 182 ? -12.586 7.422 -3.742 1 98.62 182 LEU A O 1
ATOM 1353 N N . TYR A 1 183 ? -13.57 5.441 -3.166 1 97.19 183 TYR A N 1
ATOM 1354 C CA . TYR A 1 183 ? -13.266 5.566 -1.745 1 97.19 183 TYR A CA 1
ATOM 1355 C C . TYR A 1 183 ? -11.766 5.711 -1.524 1 97.19 183 TYR A C 1
ATOM 1357 O O . TYR A 1 183 ? -11.32 6.539 -0.727 1 97.19 183 TYR A O 1
ATOM 1365 N N . LEU A 1 184 ? -11 4.941 -2.285 1 97.69 184 LEU A N 1
ATOM 1366 C CA . LEU A 1 184 ? -9.547 4.949 -2.148 1 97.69 184 LEU A CA 1
ATOM 1367 C C . LEU A 1 184 ? -8.938 6.129 -2.893 1 97.69 184 LEU A C 1
ATOM 1369 O O . LEU A 1 184 ? -7.738 6.391 -2.773 1 97.69 184 LEU A O 1
ATOM 1373 N N . GLU A 1 185 ? -9.805 6.84 -3.643 1 98.25 185 GLU A N 1
ATOM 1374 C CA . GLU A 1 185 ? -9.352 7.891 -4.551 1 98.25 185 GLU A CA 1
ATOM 1375 C C . GLU A 1 185 ? -8.188 7.418 -5.418 1 98.25 185 GLU A C 1
ATOM 1377 O O . GLU A 1 185 ? -7.137 8.055 -5.453 1 98.25 185 GLU A O 1
ATOM 1382 N N . TYR A 1 186 ? -8.391 6.273 -6.02 1 98.56 186 TYR A N 1
ATOM 1383 C CA . TYR A 1 186 ? -7.367 5.719 -6.898 1 98.56 186 TYR A CA 1
ATOM 1384 C C . TYR A 1 186 ? -7.473 6.309 -8.305 1 98.56 186 TYR A C 1
ATOM 1386 O O . TYR A 1 186 ? -8.047 5.688 -9.203 1 98.56 186 TYR A O 1
ATOM 1394 N N . ALA A 1 187 ? -6.922 7.449 -8.523 1 98.06 187 ALA A N 1
ATOM 1395 C CA . ALA A 1 187 ? -6.734 8.227 -9.742 1 98.06 187 ALA A CA 1
ATOM 1396 C C . ALA A 1 187 ? -5.27 8.617 -9.922 1 98.06 187 ALA A C 1
ATOM 1398 O O . ALA A 1 187 ? -4.926 9.797 -9.875 1 98.06 187 ALA A O 1
ATOM 1399 N N . PRO A 1 188 ? -4.406 7.605 -10.219 1 98.12 188 PRO A N 1
ATOM 1400 C CA . PRO A 1 188 ? -2.957 7.805 -10.148 1 98.12 188 PRO A CA 1
ATOM 1401 C C . PRO A 1 188 ? -2.447 8.812 -11.172 1 98.12 188 PRO A C 1
ATOM 1403 O O . PRO A 1 188 ? -2.949 8.859 -12.297 1 98.12 188 PRO A O 1
ATOM 1406 N N . ALA A 1 189 ? -1.574 9.602 -10.789 1 97.62 189 ALA A N 1
ATOM 1407 C CA . ALA A 1 189 ? -0.861 10.578 -11.609 1 97.62 189 ALA A CA 1
ATOM 1408 C C . ALA A 1 189 ? 0.62 10.625 -11.242 1 97.62 189 ALA A C 1
ATOM 1410 O O . ALA A 1 189 ? 1.109 11.633 -10.727 1 97.62 189 ALA A O 1
ATOM 1411 N N . PRO A 1 190 ? 1.367 9.516 -11.594 1 97.81 190 PRO A N 1
ATOM 1412 C CA . PRO A 1 190 ? 2.793 9.516 -11.258 1 97.81 190 PRO A CA 1
ATOM 1413 C C . PRO A 1 190 ? 3.521 10.758 -11.75 1 97.81 190 PRO A C 1
ATOM 1415 O O . PRO A 1 190 ? 3.238 11.25 -12.852 1 97.81 190 PRO A O 1
ATOM 1418 N N . PRO A 1 191 ? 4.469 11.25 -10.93 1 97.81 191 PRO A N 1
ATOM 1419 C CA . PRO A 1 191 ? 5.168 12.477 -11.328 1 97.81 191 PRO A CA 1
ATOM 1420 C C . PRO A 1 191 ? 6.156 12.242 -12.469 1 97.81 191 PRO A C 1
ATOM 1422 O O . PRO A 1 191 ? 6.617 13.203 -13.094 1 97.81 191 PRO A O 1
ATOM 1425 N N . PHE A 1 192 ? 6.492 10.992 -12.789 1 98.25 192 PHE A N 1
ATOM 1426 C CA . PHE A 1 192 ? 7.426 10.664 -13.859 1 98.25 192 PHE A CA 1
ATOM 1427 C C . PHE A 1 192 ? 6.863 9.555 -14.742 1 98.25 192 PHE A C 1
ATOM 1429 O O . PHE A 1 192 ? 5.961 8.828 -14.336 1 98.25 192 PHE A O 1
ATOM 1436 N N . GLU A 1 193 ? 7.367 9.531 -15.938 1 97.38 193 GLU A N 1
ATOM 1437 C CA . GLU A 1 193 ? 7.043 8.43 -16.844 1 97.38 193 GLU A CA 1
ATOM 1438 C C . GLU A 1 193 ? 8.141 7.375 -16.828 1 97.38 193 GLU A C 1
ATOM 1440 O O . GLU A 1 193 ? 8.82 7.172 -17.844 1 97.38 193 GLU A O 1
ATOM 1445 N N . ALA A 1 194 ? 8.273 6.68 -15.688 1 98.44 194 ALA A N 1
ATOM 1446 C CA . ALA A 1 194 ? 9.398 5.762 -15.5 1 98.44 194 ALA A CA 1
ATOM 1447 C C . ALA A 1 194 ? 8.93 4.445 -14.883 1 98.44 194 ALA A C 1
ATOM 1449 O O . ALA A 1 194 ? 9.734 3.693 -14.328 1 98.44 194 ALA A O 1
ATOM 1450 N N . GLY A 1 195 ? 7.648 4.191 -14.953 1 98.19 195 GLY A N 1
ATOM 1451 C CA . GLY A 1 195 ? 7.105 3.068 -14.211 1 98.19 195 GLY A CA 1
ATOM 1452 C C . GLY A 1 195 ? 7.168 1.759 -14.969 1 98.19 195 GLY A C 1
ATOM 1453 O O . GLY A 1 195 ? 6.84 0.702 -14.43 1 98.19 195 GLY A O 1
ATOM 1454 N N . ASP A 1 196 ? 7.539 1.812 -16.266 1 97.06 196 ASP A N 1
ATOM 1455 C CA . ASP A 1 196 ? 7.676 0.65 -17.125 1 97.06 196 ASP A CA 1
ATOM 1456 C C . ASP A 1 196 ? 9.031 0.653 -17.844 1 97.06 196 ASP A C 1
ATOM 1458 O O . ASP A 1 196 ? 9.531 1.712 -18.219 1 97.06 196 ASP A O 1
ATOM 1462 N N . PRO A 1 197 ? 9.57 -0.568 -18.047 1 97.06 197 PRO A N 1
ATOM 1463 C CA . PRO A 1 197 ? 10.844 -0.593 -18.781 1 97.06 197 PRO A CA 1
ATOM 1464 C C . PRO A 1 197 ? 10.727 0.014 -20.172 1 97.06 197 PRO A C 1
ATOM 1466 O O . PRO A 1 197 ? 11.711 0.538 -20.703 1 97.06 197 PRO A O 1
ATOM 1469 N N . GLU A 1 198 ? 9.539 0.008 -20.75 1 96.38 198 GLU A N 1
ATOM 1470 C CA . GLU A 1 198 ? 9.336 0.514 -22.109 1 96.38 198 GLU A CA 1
ATOM 1471 C C . GLU A 1 198 ? 9.281 2.039 -22.125 1 96.38 198 GLU A C 1
ATOM 1473 O O . GLU A 1 198 ? 9.547 2.662 -23.156 1 96.38 198 GLU A O 1
ATOM 1478 N N . THR A 1 199 ? 8.922 2.654 -20.984 1 96.56 199 THR A N 1
ATOM 1479 C CA . THR A 1 199 ? 8.703 4.098 -20.984 1 96.56 199 THR A CA 1
ATOM 1480 C C . THR A 1 199 ? 9.766 4.801 -20.141 1 96.56 199 THR A C 1
ATOM 1482 O O . THR A 1 199 ? 9.992 6.004 -20.297 1 96.56 199 THR A O 1
ATOM 1485 N N . ALA A 1 200 ? 10.469 4.055 -19.281 1 98.25 200 ALA A N 1
ATOM 1486 C CA . ALA A 1 200 ? 11.484 4.668 -18.422 1 98.25 200 ALA A CA 1
ATOM 1487 C C . ALA A 1 200 ? 12.633 5.23 -19.266 1 98.25 200 ALA A C 1
ATOM 1489 O O . ALA A 1 200 ? 12.992 4.664 -20.297 1 98.25 200 ALA A O 1
ATOM 1490 N N . PRO A 1 201 ? 13.203 6.422 -18.812 1 98.56 201 PRO A N 1
ATOM 1491 C CA . PRO A 1 201 ? 14.422 6.887 -19.5 1 98.56 201 PRO A CA 1
ATOM 1492 C C . PRO A 1 201 ? 15.492 5.805 -19.594 1 98.56 201 PRO A C 1
ATOM 1494 O O . PRO A 1 201 ? 15.672 5.027 -18.656 1 98.56 201 PRO A O 1
ATOM 1497 N N . ALA A 1 202 ? 16.219 5.797 -20.703 1 98.38 202 ALA A N 1
ATOM 1498 C CA . ALA A 1 202 ? 17.156 4.73 -21.031 1 98.38 202 ALA A CA 1
ATOM 1499 C C . ALA A 1 202 ? 18.219 4.57 -19.938 1 98.38 202 ALA A C 1
ATOM 1501 O O . ALA A 1 202 ? 18.578 3.451 -19.578 1 98.38 202 ALA A O 1
ATOM 1502 N N . HIS A 1 203 ? 18.672 5.695 -19.453 1 98.44 203 HIS A N 1
ATOM 1503 C CA . HIS A 1 203 ? 19.734 5.617 -18.453 1 98.44 203 HIS A CA 1
ATOM 1504 C C . HIS A 1 203 ? 19.203 5.055 -17.141 1 98.44 203 HIS A C 1
ATOM 1506 O O . HIS A 1 203 ? 19.938 4.363 -16.422 1 98.44 203 HIS A O 1
ATOM 1512 N N . ILE A 1 204 ? 17.938 5.328 -16.797 1 98.62 204 ILE A N 1
ATOM 1513 C CA . ILE A 1 204 ? 17.312 4.773 -15.609 1 98.62 204 ILE A CA 1
ATOM 1514 C C . ILE A 1 204 ? 17.156 3.264 -15.766 1 98.62 204 ILE A C 1
ATOM 1516 O O . ILE A 1 204 ? 17.484 2.5 -14.852 1 98.62 204 ILE A O 1
ATOM 1520 N N . LEU A 1 205 ? 16.641 2.801 -16.922 1 98.5 205 LEU A N 1
ATOM 1521 C CA . LEU A 1 205 ? 16.484 1.378 -17.203 1 98.5 205 LEU A CA 1
ATOM 1522 C C . LEU A 1 205 ? 17.812 0.659 -17.125 1 98.5 205 LEU A C 1
ATOM 1524 O O . LEU A 1 205 ? 17.938 -0.398 -16.5 1 98.5 205 LEU A O 1
ATOM 1528 N N . GLN A 1 206 ? 18.844 1.254 -17.719 1 98.31 206 GLN A N 1
ATOM 1529 C CA . GLN A 1 206 ? 20.172 0.639 -17.75 1 98.31 206 GLN A CA 1
ATOM 1530 C C . GLN A 1 206 ? 20.734 0.48 -16.344 1 98.31 206 GLN A C 1
ATOM 1532 O O . GLN A 1 206 ? 21.297 -0.566 -16 1 98.31 206 GLN A O 1
ATOM 1537 N N . GLN A 1 207 ? 20.562 1.492 -15.539 1 97.44 207 GLN A N 1
ATOM 1538 C CA . GLN A 1 207 ? 21.016 1.431 -14.156 1 97.44 207 GLN A CA 1
ATOM 1539 C C . GLN A 1 207 ? 20.297 0.327 -13.391 1 97.44 207 GLN A C 1
ATOM 1541 O O . GLN A 1 207 ? 20.922 -0.399 -12.609 1 97.44 207 GLN A O 1
ATOM 1546 N N . SER A 1 208 ? 18.984 0.251 -13.617 1 97.19 208 SER A N 1
ATOM 1547 C CA . SER A 1 208 ? 18.188 -0.763 -12.938 1 97.19 208 SER A CA 1
ATOM 1548 C C . SER A 1 208 ? 18.594 -2.168 -13.383 1 97.19 208 SER A C 1
ATOM 1550 O O . SER A 1 208 ? 18.703 -3.074 -12.555 1 97.19 208 SER A O 1
ATOM 1552 N N . LEU A 1 209 ? 18.812 -2.385 -14.703 1 97.5 209 LEU A N 1
ATOM 1553 C CA . LEU A 1 209 ? 19.219 -3.678 -15.242 1 97.5 209 LEU A CA 1
ATOM 1554 C C . LEU A 1 209 ? 20.562 -4.109 -14.664 1 97.5 209 LEU A C 1
ATOM 1556 O O . LEU A 1 209 ? 20.719 -5.254 -14.242 1 97.5 209 LEU A O 1
ATOM 1560 N N . GLU A 1 210 ? 21.469 -3.174 -14.562 1 97 210 GLU A N 1
ATOM 1561 C CA . GLU A 1 210 ? 22.797 -3.471 -14.039 1 97 210 GLU A CA 1
ATOM 1562 C C . GLU A 1 210 ? 22.75 -3.797 -12.547 1 97 210 GLU A C 1
ATOM 1564 O O . GLU A 1 210 ? 23.359 -4.762 -12.094 1 97 210 GLU A O 1
ATOM 1569 N N . ALA A 1 211 ? 21.953 -3.061 -11.852 1 94.5 211 ALA A N 1
ATOM 1570 C CA . ALA A 1 211 ? 21.875 -3.217 -10.398 1 94.5 211 ALA A CA 1
ATOM 1571 C C . ALA A 1 211 ? 21.219 -4.543 -10.023 1 94.5 211 ALA A C 1
ATOM 1573 O O . ALA A 1 211 ? 21.547 -5.129 -8.984 1 94.5 211 ALA A O 1
ATOM 1574 N N . THR A 1 212 ? 20.344 -5.047 -10.875 1 95.31 212 THR A N 1
ATOM 1575 C CA . THR A 1 212 ? 19.531 -6.191 -10.477 1 95.31 212 THR A CA 1
ATOM 1576 C C . THR A 1 212 ? 20.031 -7.469 -11.141 1 95.31 212 THR A C 1
ATOM 1578 O O . THR A 1 212 ? 19.531 -8.562 -10.867 1 95.31 212 THR A O 1
ATOM 1581 N N . ALA A 1 213 ? 21.016 -7.438 -12.031 1 95.06 213 ALA A N 1
ATOM 1582 C CA . ALA A 1 213 ? 21.484 -8.57 -12.82 1 95.06 213 ALA A CA 1
ATOM 1583 C C . ALA A 1 213 ? 21.875 -9.75 -11.93 1 95.06 213 ALA A C 1
ATOM 1585 O O . ALA A 1 213 ? 21.438 -10.875 -12.164 1 95.06 213 ALA A O 1
ATOM 1586 N N . PRO A 1 214 ? 22.609 -9.547 -10.797 1 94.12 214 PRO A N 1
ATOM 1587 C CA . PRO A 1 214 ? 22.938 -10.688 -9.938 1 94.12 214 PRO A CA 1
ATOM 1588 C C . PRO A 1 214 ? 21.703 -11.312 -9.289 1 94.12 214 PRO A C 1
ATOM 1590 O O . PRO A 1 214 ? 21.656 -12.531 -9.109 1 94.12 214 PRO A O 1
ATOM 1593 N N . ASN A 1 215 ? 20.75 -10.508 -8.992 1 94 215 ASN A N 1
ATOM 1594 C CA . ASN A 1 215 ? 19.531 -10.992 -8.367 1 94 215 ASN A CA 1
ATOM 1595 C C . ASN A 1 215 ? 18.719 -11.867 -9.32 1 94 215 ASN A C 1
ATOM 1597 O O . ASN A 1 215 ? 18.109 -12.852 -8.898 1 94 215 ASN A O 1
ATOM 1601 N N . VAL A 1 216 ? 18.734 -11.508 -10.609 1 95.19 216 VAL A N 1
ATOM 1602 C CA . VAL A 1 216 ? 17.984 -12.266 -11.602 1 95.19 216 VAL A CA 1
ATOM 1603 C C . VAL A 1 216 ? 18.578 -13.664 -11.734 1 95.19 216 VAL A C 1
ATOM 1605 O O . VAL A 1 216 ? 17.844 -14.656 -11.758 1 95.19 216 VAL A O 1
ATOM 1608 N N . ALA A 1 217 ? 19.875 -13.75 -11.805 1 93.94 217 ALA A N 1
ATOM 1609 C CA . ALA A 1 217 ? 20.562 -15.031 -11.93 1 93.94 217 ALA A CA 1
ATOM 1610 C C . ALA A 1 217 ? 20.281 -15.922 -10.719 1 93.94 217 ALA A C 1
ATOM 1612 O O . ALA A 1 217 ? 19.969 -17.109 -10.875 1 93.94 217 ALA A O 1
ATOM 1613 N N . ALA A 1 218 ? 20.391 -15.312 -9.578 1 94.06 218 ALA A N 1
ATOM 1614 C CA . ALA A 1 218 ? 20.156 -16.062 -8.344 1 94.06 218 ALA A CA 1
ATOM 1615 C C . ALA A 1 218 ? 18.719 -16.547 -8.258 1 94.06 218 ALA A C 1
ATOM 1617 O O . ALA A 1 218 ? 18.453 -17.672 -7.84 1 94.06 218 ALA A O 1
ATOM 1618 N N . ARG A 1 219 ? 17.797 -15.711 -8.664 1 95.75 219 ARG A N 1
ATOM 1619 C CA . ARG A 1 219 ? 16.375 -16.047 -8.625 1 95.75 219 ARG A CA 1
ATOM 1620 C C . ARG A 1 219 ? 16.047 -17.156 -9.617 1 95.75 219 ARG A C 1
ATOM 1622 O O . ARG A 1 219 ? 15.234 -18.047 -9.328 1 95.75 219 ARG A O 1
ATOM 1629 N N . ARG A 1 220 ? 16.672 -17.109 -10.766 1 95.94 220 ARG A N 1
ATOM 1630 C CA . ARG A 1 220 ? 16.469 -18.156 -11.758 1 95.94 220 ARG A CA 1
ATOM 1631 C C . ARG A 1 220 ? 16.875 -19.516 -11.203 1 95.94 220 ARG A C 1
ATOM 1633 O O . ARG A 1 220 ? 16.109 -20.484 -11.312 1 95.94 220 ARG A O 1
ATOM 1640 N N . GLU A 1 221 ? 17.984 -19.562 -10.539 1 96 221 GLU A N 1
ATOM 1641 C CA . GLU A 1 221 ? 18.453 -20.797 -9.953 1 96 221 GLU A CA 1
ATOM 1642 C C . GLU A 1 221 ? 17.516 -21.281 -8.844 1 96 221 GLU A C 1
ATOM 1644 O O . GLU A 1 221 ? 17.25 -22.484 -8.719 1 96 221 GLU A O 1
ATOM 1649 N N . SER A 1 222 ? 17.047 -20.344 -8.125 1 96.25 222 SER A N 1
ATOM 1650 C CA . SER A 1 222 ? 16.125 -20.688 -7.039 1 96.25 222 SER A CA 1
ATOM 1651 C C . SER A 1 222 ? 14.805 -21.219 -7.574 1 96.25 222 SER A C 1
ATOM 1653 O O . SER A 1 222 ? 14.242 -22.172 -7.016 1 96.25 222 SER A O 1
ATOM 1655 N N . VAL A 1 223 ? 14.273 -20.625 -8.648 1 97.75 223 VAL A N 1
ATOM 1656 C CA . VAL A 1 223 ? 13.039 -21.109 -9.258 1 97.75 223 VAL A CA 1
ATOM 1657 C C . VAL A 1 223 ? 13.234 -22.531 -9.773 1 97.75 223 VAL A C 1
ATOM 1659 O O . VAL A 1 223 ? 12.391 -23.406 -9.547 1 97.75 223 VAL A O 1
ATOM 1662 N N . ARG A 1 224 ? 14.367 -22.828 -10.398 1 97.81 224 ARG A N 1
ATOM 1663 C CA . ARG A 1 224 ? 14.664 -24.172 -10.906 1 97.81 224 ARG A CA 1
ATOM 1664 C C . ARG A 1 224 ? 14.742 -25.172 -9.773 1 97.81 224 ARG A C 1
ATOM 1666 O O . ARG A 1 224 ? 14.242 -26.297 -9.898 1 97.81 224 ARG A O 1
ATOM 1673 N N . ALA A 1 225 ? 15.367 -24.734 -8.719 1 97.62 225 ALA A N 1
ATOM 1674 C CA . ALA A 1 225 ? 15.43 -25.594 -7.539 1 97.62 225 ALA A CA 1
ATOM 1675 C C . ALA A 1 225 ? 14.031 -25.875 -7 1 97.62 225 ALA A C 1
ATOM 1677 O O . ALA A 1 225 ? 13.75 -26.984 -6.535 1 97.62 225 ALA A O 1
ATOM 1678 N N . GLY A 1 226 ? 13.195 -24.859 -6.988 1 97.44 226 GLY A N 1
ATOM 1679 C CA . GLY A 1 226 ? 11.812 -25.047 -6.566 1 97.44 226 GLY A CA 1
ATOM 1680 C C . GLY A 1 226 ? 11.047 -26.016 -7.441 1 97.44 226 GLY A C 1
ATOM 1681 O O . GLY A 1 226 ? 10.297 -26.859 -6.934 1 97.44 226 GLY A O 1
ATOM 1682 N N . VAL A 1 227 ? 11.219 -25.953 -8.719 1 97.5 227 VAL A N 1
ATOM 1683 C CA . VAL A 1 227 ? 10.578 -26.859 -9.664 1 97.5 227 VAL A CA 1
ATOM 1684 C C . VAL A 1 227 ? 11.016 -28.281 -9.391 1 97.5 227 VAL A C 1
ATOM 1686 O O . VAL A 1 227 ? 10.195 -29.203 -9.383 1 97.5 227 VAL A O 1
ATOM 1689 N N . ALA A 1 228 ? 12.305 -28.422 -9.156 1 97.5 228 ALA A N 1
ATOM 1690 C CA . ALA A 1 228 ? 12.836 -29.75 -8.844 1 97.5 228 ALA A CA 1
ATOM 1691 C C . ALA A 1 228 ? 12.227 -30.297 -7.559 1 97.5 228 ALA A C 1
ATOM 1693 O O . ALA A 1 228 ? 11.906 -31.484 -7.469 1 97.5 228 ALA A O 1
ATOM 1694 N N . MET A 1 229 ? 12.148 -29.453 -6.621 1 96.5 229 MET A N 1
ATOM 1695 C CA . MET A 1 229 ? 11.555 -29.844 -5.348 1 96.5 229 MET A CA 1
ATOM 1696 C C . MET A 1 229 ? 10.109 -30.281 -5.535 1 96.5 229 MET A C 1
ATOM 1698 O O . MET A 1 229 ? 9.688 -31.297 -4.965 1 96.5 229 MET A O 1
ATOM 1702 N N . THR A 1 230 ? 9.359 -29.562 -6.273 1 96 230 THR A N 1
ATOM 1703 C CA . THR A 1 230 ? 7.957 -29.875 -6.527 1 96 230 THR A CA 1
ATOM 1704 C C . THR A 1 230 ? 7.832 -31.219 -7.266 1 96 230 THR A C 1
ATOM 1706 O O . THR A 1 230 ? 6.941 -32 -6.973 1 96 230 THR A O 1
ATOM 1709 N N . ALA A 1 231 ? 8.711 -31.453 -8.211 1 96.19 231 ALA A N 1
ATOM 1710 C CA . ALA A 1 231 ? 8.727 -32.719 -8.914 1 96.19 231 ALA A CA 1
ATOM 1711 C C . ALA A 1 231 ? 8.922 -33.875 -7.938 1 96.19 231 ALA A C 1
ATOM 1713 O O . ALA A 1 231 ? 8.273 -34.938 -8.062 1 96.19 231 ALA A O 1
ATOM 1714 N N . LYS A 1 232 ? 9.82 -33.656 -7.043 1 96.12 232 LYS A N 1
ATOM 1715 C CA . LYS A 1 232 ? 10.055 -34.656 -6.02 1 96.12 232 LYS A CA 1
ATOM 1716 C C . LYS A 1 232 ? 8.812 -34.875 -5.16 1 96.12 232 LYS A C 1
ATOM 1718 O O . LYS A 1 232 ? 8.453 -36.031 -4.859 1 96.12 232 LYS A O 1
ATOM 1723 N N . LEU A 1 233 ? 8.188 -33.781 -4.742 1 94.75 233 LEU A N 1
ATOM 1724 C CA . LEU A 1 233 ? 6.977 -33.875 -3.938 1 94.75 233 LEU A CA 1
ATOM 1725 C C . LEU A 1 233 ? 5.867 -34.594 -4.695 1 94.75 233 LEU A C 1
ATOM 1727 O O . LEU A 1 233 ? 5.156 -35.406 -4.121 1 94.75 233 LEU A O 1
ATOM 1731 N N . GLU A 1 234 ? 5.707 -34.312 -5.953 1 94.44 234 GLU A N 1
ATOM 1732 C CA . GLU A 1 234 ? 4.707 -34.969 -6.789 1 94.44 234 GLU A CA 1
ATOM 1733 C C . GLU A 1 234 ? 4.957 -36.5 -6.859 1 94.44 234 GLU A C 1
ATOM 1735 O O . GLU A 1 234 ? 4.016 -37.281 -6.789 1 94.44 234 GLU A O 1
ATOM 1740 N N . ALA A 1 235 ? 6.191 -36.781 -6.996 1 94.81 235 ALA A N 1
ATOM 1741 C CA . ALA A 1 235 ? 6.562 -38.188 -7.059 1 94.81 235 ALA A CA 1
ATOM 1742 C C . ALA A 1 235 ? 6.219 -38.906 -5.754 1 94.81 235 ALA A C 1
ATOM 1744 O O . ALA A 1 235 ? 5.945 -40.125 -5.75 1 94.81 235 ALA A O 1
ATOM 1745 N N . GLU A 1 236 ? 6.156 -38.156 -4.727 1 94.19 236 GLU A N 1
ATOM 1746 C CA . GLU A 1 236 ? 5.852 -38.719 -3.404 1 94.19 236 GLU A CA 1
ATOM 1747 C C . GLU A 1 236 ? 4.359 -38.594 -3.094 1 94.19 236 GLU A C 1
ATOM 1749 O O . GLU A 1 236 ? 3.922 -38.969 -2 1 94.19 236 GLU A O 1
ATOM 1754 N N . GLY A 1 237 ? 3.48 -38.031 -3.99 1 89.06 237 GLY A N 1
ATOM 1755 C CA . GLY A 1 237 ? 2.039 -37.938 -3.832 1 89.06 237 GLY A CA 1
ATOM 1756 C C . GLY A 1 237 ? 1.63 -36.75 -2.967 1 89.06 237 GLY A C 1
ATOM 1757 O O . GLY A 1 237 ? 0.58 -36.781 -2.32 1 89.06 237 GLY A O 1
ATOM 1758 N N . LYS A 1 238 ? 2.641 -35.969 -2.93 1 83.88 238 LYS A N 1
ATOM 1759 C CA . LYS A 1 238 ? 2.361 -34.781 -2.131 1 83.88 238 LYS A CA 1
ATOM 1760 C C . LYS A 1 238 ? 2.037 -33.594 -3.021 1 83.88 238 LYS A C 1
ATOM 1762 O O . LYS A 1 238 ? 2.512 -33.5 -4.156 1 83.88 238 LYS A O 1
ATOM 1767 N N . MET B 1 1 ? 22.203 11.82 6.746 1 94.69 1 MET B N 1
ATOM 1768 C CA . MET B 1 1 ? 21.078 10.891 6.785 1 94.69 1 MET B CA 1
ATOM 1769 C C . MET B 1 1 ? 19.766 11.633 6.996 1 94.69 1 MET B C 1
ATOM 1771 O O . MET B 1 1 ? 19.672 12.516 7.852 1 94.69 1 MET B O 1
ATOM 1775 N N . ILE B 1 2 ? 18.812 11.477 6.098 1 98.25 2 ILE B N 1
ATOM 1776 C CA . ILE B 1 2 ? 17.484 12.07 6.191 1 98.25 2 ILE B CA 1
ATOM 1777 C C . ILE B 1 2 ? 16.547 11.141 6.957 1 98.25 2 ILE B C 1
ATOM 1779 O O . ILE B 1 2 ? 16.344 9.992 6.551 1 98.25 2 ILE B O 1
ATOM 1783 N N . HIS B 1 3 ? 16.016 11.602 8.086 1 98.69 3 HIS B N 1
ATOM 1784 C CA . HIS B 1 3 ? 15.102 10.812 8.898 1 98.69 3 HIS B CA 1
ATOM 1785 C C . HIS B 1 3 ? 13.648 11.164 8.594 1 98.69 3 HIS B C 1
ATOM 1787 O O . HIS B 1 3 ? 13.234 12.312 8.766 1 98.69 3 HIS B O 1
ATOM 1793 N N . VAL B 1 4 ? 12.875 10.164 8.125 1 98.75 4 VAL B N 1
ATOM 1794 C CA . VAL B 1 4 ? 11.469 10.328 7.781 1 98.75 4 VAL B CA 1
ATOM 1795 C C . VAL B 1 4 ? 10.602 9.578 8.789 1 98.75 4 VAL B C 1
ATOM 1797 O O . VAL B 1 4 ? 10.688 8.352 8.898 1 98.75 4 VAL B O 1
ATOM 1800 N N . GLY B 1 5 ? 9.789 10.289 9.5 1 98.75 5 GLY B N 1
ATOM 1801 C CA . GLY B 1 5 ? 8.812 9.656 10.367 1 98.75 5 GLY B CA 1
ATOM 1802 C C . GLY B 1 5 ? 7.461 9.469 9.703 1 98.75 5 GLY B C 1
ATOM 1803 O O . GLY B 1 5 ? 6.984 10.352 8.984 1 98.75 5 GLY B O 1
ATOM 1804 N N . LEU B 1 6 ? 6.906 8.359 9.836 1 98.75 6 LEU B N 1
ATOM 1805 C CA . LEU B 1 6 ? 5.523 8.062 9.484 1 98.75 6 LEU B CA 1
ATOM 1806 C C . LEU B 1 6 ? 4.691 7.781 10.734 1 98.75 6 LEU B C 1
ATOM 1808 O O . LEU B 1 6 ? 5.008 6.867 11.5 1 98.75 6 LEU B O 1
ATOM 1812 N N . LEU B 1 7 ? 3.654 8.578 10.945 1 98.81 7 LEU B N 1
ATOM 1813 C CA . LEU B 1 7 ? 2.848 8.453 12.156 1 98.81 7 LEU B CA 1
ATOM 1814 C C . LEU B 1 7 ? 1.922 7.242 12.07 1 98.81 7 LEU B C 1
ATOM 1816 O O . LEU B 1 7 ? 1.037 7.191 11.211 1 98.81 7 LEU B O 1
ATOM 1820 N N . LEU B 1 8 ? 2.184 6.328 12.914 1 98.06 8 LEU B N 1
ATOM 1821 C CA . LEU B 1 8 ? 1.335 5.148 13.039 1 98.06 8 LEU B CA 1
ATOM 1822 C C . LEU B 1 8 ? 0.352 5.309 14.195 1 98.06 8 LEU B C 1
ATOM 1824 O O . LEU B 1 8 ? 0.714 5.809 15.258 1 98.06 8 LEU B O 1
ATOM 1828 N N . PHE B 1 9 ? -0.923 4.977 14.039 1 98.44 9 PHE B N 1
ATOM 1829 C CA . PHE B 1 9 ? -1.917 5.074 15.102 1 98.44 9 PHE B CA 1
ATOM 1830 C C . PHE B 1 9 ? -3.053 4.082 14.875 1 98.44 9 PHE B C 1
ATOM 1832 O O . PHE B 1 9 ? -3.262 3.617 13.75 1 98.44 9 PHE B O 1
ATOM 1839 N N . PRO B 1 10 ? -3.799 3.699 15.961 1 98.06 10 PRO B N 1
ATOM 1840 C CA . PRO B 1 10 ? -4.938 2.791 15.805 1 98.06 10 PRO B CA 1
ATOM 1841 C C . PRO B 1 10 ? -5.973 3.311 14.812 1 98.06 10 PRO B C 1
ATOM 1843 O O . PRO B 1 10 ? -6.402 4.461 14.914 1 98.06 10 PRO B O 1
ATOM 1846 N N . GLY B 1 11 ? -6.336 2.449 13.859 1 97.5 11 GLY B N 1
ATOM 1847 C CA . GLY B 1 11 ? -7.34 2.818 12.875 1 97.5 11 GLY B CA 1
ATOM 1848 C C . GLY B 1 11 ? -6.762 3.568 11.688 1 97.5 11 GLY B C 1
ATOM 1849 O O . GLY B 1 11 ? -7.504 4.16 10.898 1 97.5 11 GLY B O 1
ATOM 1850 N N . VAL B 1 12 ? -5.426 3.576 11.57 1 98 12 VAL B N 1
ATOM 1851 C CA . VAL B 1 12 ? -4.777 4.184 10.414 1 98 12 VAL B CA 1
ATOM 1852 C C . VAL B 1 12 ? -5.184 3.438 9.141 1 98 12 VAL B C 1
ATOM 1854 O O . VAL B 1 12 ? -5.473 2.24 9.188 1 98 12 VAL B O 1
ATOM 1857 N N . GLN B 1 13 ? -5.375 4.199 8.086 1 97.12 13 GLN B N 1
ATOM 1858 C CA . GLN B 1 13 ? -5.523 3.557 6.785 1 97.12 13 GLN B CA 1
ATOM 1859 C C . GLN B 1 13 ? -4.191 2.998 6.289 1 97.12 13 GLN B C 1
ATOM 1861 O O . GLN B 1 13 ? -3.256 3.754 6.023 1 97.12 13 GLN B O 1
ATOM 1866 N N . GLN B 1 14 ? -4.078 1.736 6.191 1 95.12 14 GLN B N 1
ATOM 1867 C CA . GLN B 1 14 ? -2.793 1.072 6.008 1 95.12 14 GLN B CA 1
ATOM 1868 C C . GLN B 1 14 ? -2.121 1.521 4.711 1 95.12 14 GLN B C 1
ATOM 1870 O O . GLN B 1 14 ? -0.923 1.812 4.695 1 95.12 14 GLN B O 1
ATOM 1875 N N . LEU B 1 15 ? -2.934 1.649 3.631 1 97.38 15 LEU B N 1
ATOM 1876 C CA . LEU B 1 15 ? -2.328 2.027 2.357 1 97.38 15 LEU B CA 1
ATOM 1877 C C . LEU B 1 15 ? -1.853 3.477 2.393 1 97.38 15 LEU B C 1
ATOM 1879 O O . LEU B 1 15 ? -0.906 3.84 1.69 1 97.38 15 LEU B O 1
ATOM 1883 N N . ASP B 1 16 ? -2.43 4.348 3.287 1 98.25 16 ASP B N 1
ATOM 1884 C CA . ASP B 1 16 ? -1.969 5.719 3.477 1 98.25 16 ASP B CA 1
ATOM 1885 C C . ASP B 1 16 ? -0.518 5.75 3.951 1 98.25 16 ASP B C 1
ATOM 1887 O O . ASP B 1 16 ? 0.208 6.711 3.686 1 98.25 16 ASP B O 1
ATOM 1891 N N . ILE B 1 17 ? -0.172 4.773 4.676 1 97.25 17 ILE B N 1
ATOM 1892 C CA . ILE B 1 17 ? 1.144 4.797 5.305 1 97.25 17 ILE B CA 1
ATOM 1893 C C . ILE B 1 17 ? 2.107 3.908 4.52 1 97.25 17 ILE B C 1
ATOM 1895 O O . ILE B 1 17 ? 3.266 4.273 4.309 1 97.25 17 ILE B O 1
ATOM 1899 N N . ILE B 1 18 ? 1.624 2.785 3.994 1 97.19 18 ILE B N 1
ATOM 1900 C CA . ILE B 1 18 ? 2.49 1.8 3.354 1 97.19 18 ILE B CA 1
ATOM 1901 C C . ILE B 1 18 ? 2.873 2.281 1.956 1 97.19 18 ILE B C 1
ATOM 1903 O O . ILE B 1 18 ? 3.986 2.025 1.488 1 97.19 18 ILE B O 1
ATOM 1907 N N . GLY B 1 19 ? 1.946 2.979 1.268 1 97.56 19 GLY B N 1
ATOM 1908 C CA . GLY B 1 19 ? 2.297 3.574 -0.011 1 97.56 19 GLY B CA 1
ATOM 1909 C C . GLY B 1 19 ? 3.57 4.398 0.044 1 97.56 19 GLY B C 1
ATOM 1910 O O . GLY B 1 19 ? 4.57 4.047 -0.59 1 97.56 19 GLY B O 1
ATOM 1911 N N . PRO B 1 20 ? 3.557 5.43 0.887 1 98.62 20 PRO B N 1
ATOM 1912 C CA . PRO B 1 20 ? 4.766 6.25 1.018 1 98.62 20 PRO B CA 1
ATOM 1913 C C . PRO B 1 20 ? 5.945 5.473 1.592 1 98.62 20 PRO B C 1
ATOM 1915 O O . PRO B 1 20 ? 7.086 5.664 1.159 1 98.62 20 PRO B O 1
ATOM 1918 N N . HIS B 1 21 ? 5.684 4.629 2.551 1 97.88 21 HIS B N 1
ATOM 1919 C CA . HIS B 1 21 ? 6.738 3.869 3.211 1 97.88 21 HIS B CA 1
ATOM 1920 C C . HIS B 1 21 ? 7.531 3.039 2.207 1 97.88 21 HIS B C 1
ATOM 1922 O O . HIS B 1 21 ? 8.766 3.025 2.242 1 97.88 21 HIS B O 1
ATOM 1928 N N . ASP B 1 22 ? 6.832 2.367 1.302 1 97.25 22 ASP B N 1
ATOM 1929 C CA . ASP B 1 22 ? 7.492 1.493 0.335 1 97.25 22 ASP B CA 1
ATOM 1930 C C . ASP B 1 22 ? 8.312 2.303 -0.663 1 97.25 22 ASP B C 1
ATOM 1932 O O . ASP B 1 22 ? 9.367 1.847 -1.124 1 97.25 22 ASP B O 1
ATOM 1936 N N . VAL B 1 23 ? 7.867 3.461 -0.981 1 98.31 23 VAL B N 1
ATOM 1937 C CA . VAL B 1 23 ? 8.602 4.332 -1.894 1 98.31 23 VAL B CA 1
ATOM 1938 C C . VAL B 1 23 ? 9.875 4.828 -1.217 1 98.31 23 VAL B C 1
ATOM 1940 O O . VAL B 1 23 ? 10.945 4.84 -1.829 1 98.31 23 VAL B O 1
ATOM 1943 N N . LEU B 1 24 ? 9.773 5.188 0.046 1 98.56 24 LEU B N 1
ATOM 1944 C CA . LEU B 1 24 ? 10.852 5.945 0.681 1 98.56 24 LEU B CA 1
ATOM 1945 C C . LEU B 1 24 ? 11.891 5.012 1.287 1 98.56 24 LEU B C 1
ATOM 1947 O O . LEU B 1 24 ? 13.055 5.391 1.443 1 98.56 24 LEU B O 1
ATOM 1951 N N . THR B 1 25 ? 11.477 3.822 1.721 1 97.19 25 THR B N 1
ATOM 1952 C CA . THR B 1 25 ? 12.422 2.889 2.326 1 97.19 25 THR B CA 1
ATOM 1953 C C . THR B 1 25 ? 13.398 2.357 1.283 1 97.19 25 THR B C 1
ATOM 1955 O O . THR B 1 25 ? 12.992 1.958 0.19 1 97.19 25 THR B O 1
ATOM 1958 N N . GLY B 1 26 ? 14.68 2.377 1.607 1 94.5 26 GLY B N 1
ATOM 1959 C CA . GLY B 1 26 ? 15.711 1.87 0.71 1 94.5 26 GLY B CA 1
ATOM 1960 C C . GLY B 1 26 ? 16.359 2.955 -0.13 1 94.5 26 GLY B C 1
ATOM 1961 O O . GLY B 1 26 ? 17.359 2.711 -0.804 1 94.5 26 GLY B O 1
ATOM 1962 N N . LEU B 1 27 ? 15.773 4.191 -0.159 1 97.56 27 LEU B N 1
ATOM 1963 C CA . LEU B 1 27 ? 16.406 5.309 -0.849 1 97.56 27 LEU B CA 1
ATOM 1964 C C . LEU B 1 27 ? 17.734 5.668 -0.187 1 97.56 27 LEU B C 1
ATOM 1966 O O . LEU B 1 27 ? 17.875 5.543 1.03 1 97.56 27 LEU B O 1
ATOM 1970 N N . PRO B 1 28 ? 18.703 6.109 -1.041 1 96.81 28 PRO B N 1
ATOM 1971 C CA . PRO B 1 28 ? 19.984 6.512 -0.454 1 96.81 28 PRO B CA 1
ATOM 1972 C C . PRO B 1 28 ? 19.828 7.617 0.59 1 96.81 28 PRO B C 1
ATOM 1974 O O . PRO B 1 28 ? 19.078 8.57 0.383 1 96.81 28 PRO B O 1
ATOM 1977 N N . GLU B 1 29 ? 20.406 7.41 1.738 1 96.81 29 GLU B N 1
ATOM 1978 C CA . GLU B 1 29 ? 20.531 8.398 2.803 1 96.81 29 GLU B CA 1
ATOM 1979 C C . GLU B 1 29 ? 19.188 8.695 3.451 1 96.81 29 GLU B C 1
ATOM 1981 O O . GLU B 1 29 ? 19 9.758 4.051 1 96.81 29 GLU B O 1
ATOM 1986 N N . VAL B 1 30 ? 18.188 7.867 3.271 1 98.31 30 VAL B N 1
ATOM 1987 C CA . VAL B 1 30 ? 16.891 8.039 3.895 1 98.31 30 VAL B CA 1
ATOM 1988 C C . VAL B 1 30 ? 16.641 6.906 4.891 1 98.31 30 VAL B C 1
ATOM 1990 O O . VAL B 1 30 ? 16.828 5.73 4.566 1 98.31 30 VAL B O 1
ATOM 1993 N N . GLN B 1 31 ? 16.312 7.234 6.082 1 98.06 31 GLN B N 1
ATOM 1994 C CA . GLN B 1 31 ? 15.883 6.281 7.098 1 98.06 31 GLN B CA 1
ATOM 1995 C C . GLN B 1 31 ? 14.445 6.562 7.539 1 98.06 31 GLN B C 1
ATOM 1997 O O . GLN B 1 31 ? 14.133 7.68 7.957 1 98.06 31 GLN B O 1
ATOM 2002 N N . THR B 1 32 ? 13.602 5.543 7.422 1 98.12 32 THR B N 1
ATOM 2003 C CA . THR B 1 32 ? 12.203 5.703 7.797 1 98.12 32 THR B CA 1
ATOM 2004 C C . THR B 1 32 ? 11.961 5.188 9.211 1 98.12 32 THR B C 1
ATOM 2006 O O . THR B 1 32 ? 12.656 4.281 9.68 1 98.12 32 THR B O 1
ATOM 2009 N N . HIS B 1 33 ? 11 5.797 9.875 1 98.19 33 HIS B N 1
ATOM 2010 C CA . HIS B 1 33 ? 10.602 5.434 11.234 1 98.19 33 HIS B CA 1
ATOM 2011 C C . HIS B 1 33 ? 9.086 5.367 11.359 1 98.19 33 HIS B C 1
ATOM 2013 O O . HIS B 1 33 ? 8.383 6.324 11.016 1 98.19 33 HIS B O 1
ATOM 2019 N N . MET B 1 34 ? 8.602 4.203 11.82 1 97.88 34 MET B N 1
ATOM 2020 C CA . MET B 1 34 ? 7.199 4.094 12.203 1 97.88 34 MET B CA 1
ATOM 2021 C C . MET B 1 34 ? 6.98 4.582 13.633 1 97.88 34 MET B C 1
ATOM 2023 O O . MET B 1 34 ? 7.324 3.885 14.586 1 97.88 34 MET B O 1
ATOM 2027 N N . VAL B 1 35 ? 6.293 5.715 13.758 1 98.69 35 VAL B N 1
ATOM 2028 C CA . VAL B 1 35 ? 6.305 6.414 15.039 1 98.69 35 VAL B CA 1
ATOM 2029 C C . VAL B 1 35 ? 4.934 6.309 15.703 1 98.69 35 VAL B C 1
ATOM 2031 O O . VAL B 1 35 ? 3.908 6.543 15.055 1 98.69 35 VAL B O 1
ATOM 2034 N N . TRP B 1 36 ? 4.891 5.949 16.969 1 98.69 36 TRP B N 1
ATOM 2035 C CA . TRP B 1 36 ? 3.674 5.973 17.766 1 98.69 36 TRP B CA 1
ATOM 2036 C C . TRP B 1 36 ? 4 6.227 19.234 1 98.69 36 TRP B C 1
ATOM 2038 O O . TRP B 1 36 ? 5.133 6.586 19.578 1 98.69 36 TRP B O 1
ATOM 2048 N N . LYS B 1 37 ? 2.982 6.23 20.125 1 98.5 37 LYS B N 1
ATOM 2049 C CA . LYS B 1 37 ? 3.143 6.531 21.547 1 98.5 37 LYS B CA 1
ATOM 2050 C C . LYS B 1 37 ? 3.926 5.43 22.266 1 98.5 37 LYS B C 1
ATOM 2052 O O . LYS B 1 37 ? 4.707 5.707 23.172 1 98.5 37 LYS B O 1
ATOM 2057 N N . THR B 1 38 ? 3.623 4.215 21.875 1 97.88 38 THR B N 1
ATOM 2058 C CA . THR B 1 38 ? 4.273 3.039 22.438 1 97.88 38 THR B CA 1
ATOM 2059 C C . THR B 1 38 ? 4.773 2.109 21.344 1 97.88 38 THR B C 1
ATOM 2061 O O . THR B 1 38 ? 4.539 2.355 20.156 1 97.88 38 THR B O 1
ATOM 2064 N N . LEU B 1 39 ? 5.434 1.029 21.766 1 96.94 39 LEU B N 1
ATOM 2065 C CA . LEU B 1 39 ? 5.945 0.055 20.797 1 96.94 39 LEU B CA 1
ATOM 2066 C C . LEU B 1 39 ? 4.965 -1.101 20.625 1 96.94 39 LEU B C 1
ATOM 2068 O O . LEU B 1 39 ? 5.25 -2.061 19.906 1 96.94 39 LEU B O 1
ATOM 2072 N N . ASP B 1 40 ? 3.797 -0.984 21.234 1 96.38 40 ASP B N 1
ATOM 2073 C CA . ASP B 1 40 ? 2.771 -2.014 21.094 1 96.38 40 ASP B CA 1
ATOM 2074 C C . ASP B 1 40 ? 2.199 -2.035 19.672 1 96.38 40 ASP B C 1
ATOM 2076 O O . ASP B 1 40 ? 2.139 -1.001 19.016 1 96.38 40 ASP B O 1
ATOM 2080 N N . PRO B 1 41 ? 1.808 -3.197 19.219 1 95.5 41 PRO B N 1
ATOM 2081 C CA . PRO B 1 41 ? 1.201 -3.264 17.891 1 95.5 41 PRO B CA 1
ATOM 2082 C C . PRO B 1 41 ? -0.036 -2.379 17.75 1 95.5 41 PRO B C 1
ATOM 2084 O O . PRO B 1 41 ? -0.797 -2.232 18.719 1 95.5 41 PRO B O 1
ATOM 2087 N N . VAL B 1 42 ? -0.196 -1.867 16.594 1 96.06 42 VAL B N 1
ATOM 2088 C CA . VAL B 1 42 ? -1.316 -1.003 16.234 1 96.06 42 VAL B CA 1
ATOM 2089 C C . VAL B 1 42 ? -2.186 -1.69 15.188 1 96.06 42 VAL B C 1
ATOM 2091 O O . VAL B 1 42 ? -1.672 -2.232 14.211 1 96.06 42 VAL B O 1
ATOM 2094 N N . ALA B 1 43 ? -3.525 -1.698 15.414 1 95.81 43 ALA B N 1
ATOM 2095 C CA . ALA B 1 43 ? -4.449 -2.23 14.414 1 95.81 43 ALA B CA 1
ATOM 2096 C C . ALA B 1 43 ? -4.887 -1.142 13.445 1 95.81 43 ALA B C 1
ATOM 2098 O O . ALA B 1 43 ? -5.445 -0.12 13.852 1 95.81 43 ALA B O 1
ATOM 2099 N N . ALA B 1 44 ? -4.621 -1.394 12.172 1 95.69 44 ALA B N 1
ATOM 2100 C CA . ALA B 1 44 ? -5.09 -0.487 11.125 1 95.69 44 ALA B CA 1
ATOM 2101 C C . ALA B 1 44 ? -6.605 -0.581 10.961 1 95.69 44 ALA B C 1
ATOM 2103 O O . ALA B 1 44 ? -7.266 -1.354 11.656 1 95.69 44 ALA B O 1
ATOM 2104 N N . SER B 1 45 ? -7.156 0.23 10.062 1 92.56 45 SER B N 1
ATOM 2105 C CA . SER B 1 45 ? -8.602 0.322 9.867 1 92.56 45 SER B CA 1
ATOM 2106 C C . SER B 1 45 ? -9.172 -1.002 9.375 1 92.56 45 SER B C 1
ATOM 2108 O O . SER B 1 45 ? -10.336 -1.317 9.641 1 92.56 45 SER B O 1
ATOM 2110 N N . THR B 1 46 ? -8.32 -1.813 8.688 1 88.38 46 THR B N 1
ATOM 2111 C CA . THR B 1 46 ? -8.766 -3.092 8.141 1 88.38 46 THR B CA 1
ATOM 2112 C C . THR B 1 46 ? -8.586 -4.207 9.164 1 88.38 46 THR B C 1
ATOM 2114 O O . THR B 1 46 ? -8.977 -5.352 8.922 1 88.38 46 THR B O 1
ATOM 2117 N N . GLY B 1 47 ? -7.902 -3.91 10.281 1 89.31 47 GLY B N 1
ATOM 2118 C CA . GLY B 1 47 ? -7.586 -4.918 11.281 1 89.31 47 GLY B CA 1
ATOM 2119 C C . GLY B 1 47 ? -6.164 -5.434 11.18 1 89.31 47 GLY B C 1
ATOM 2120 O O . GLY B 1 47 ? -5.688 -6.133 12.07 1 89.31 47 GLY B O 1
ATOM 2121 N N . LEU B 1 48 ? -5.492 -5.082 10.102 1 91.56 48 LEU B N 1
ATOM 2122 C CA . LEU B 1 48 ? -4.086 -5.445 9.977 1 91.56 48 LEU B CA 1
ATOM 2123 C C . LEU B 1 48 ? -3.268 -4.855 11.117 1 91.56 48 LEU B C 1
ATOM 2125 O O . LEU B 1 48 ? -3.338 -3.654 11.383 1 91.56 48 LEU B O 1
ATOM 2129 N N . ARG B 1 49 ? -2.506 -5.707 11.797 1 94.19 49 ARG B N 1
ATOM 2130 C CA . ARG B 1 49 ? -1.684 -5.23 12.898 1 94.19 49 ARG B CA 1
ATOM 2131 C C . ARG B 1 49 ? -0.247 -4.988 12.453 1 94.19 49 ARG B C 1
ATOM 2133 O O . ARG B 1 49 ? 0.351 -5.832 11.781 1 94.19 49 ARG B O 1
ATOM 2140 N N . MET B 1 50 ? 0.25 -3.777 12.781 1 94.44 50 MET B N 1
ATOM 2141 C CA . MET B 1 50 ? 1.622 -3.377 12.477 1 94.44 50 MET B CA 1
ATOM 2142 C C . MET B 1 50 ? 2.326 -2.871 13.734 1 94.44 50 MET B C 1
ATOM 2144 O O . MET B 1 50 ? 1.674 -2.465 14.695 1 94.44 50 MET B O 1
ATOM 2148 N N . PHE B 1 51 ? 3.67 -2.812 13.68 1 93.88 51 PHE B N 1
ATOM 2149 C CA . PHE B 1 51 ? 4.449 -2.354 14.82 1 93.88 51 PHE B CA 1
ATOM 2150 C C . PHE B 1 51 ? 5.102 -1.007 14.531 1 93.88 51 PHE B C 1
ATOM 2152 O O . PHE B 1 51 ? 5.723 -0.826 13.484 1 93.88 51 PHE B O 1
ATOM 2159 N N . PRO B 1 52 ? 4.91 -0.12 15.562 1 97 52 PRO B N 1
ATOM 2160 C CA . PRO B 1 52 ? 5.867 0.988 15.523 1 97 52 PRO B CA 1
ATOM 2161 C C . PRO B 1 52 ? 7.301 0.538 15.797 1 97 52 PRO B C 1
ATOM 2163 O O . PRO B 1 52 ? 7.516 -0.519 16.406 1 97 52 PRO B O 1
ATOM 2166 N N . ASP B 1 53 ? 8.297 1.222 15.281 1 96.62 53 ASP B N 1
ATOM 2167 C CA . ASP B 1 53 ? 9.68 0.856 15.594 1 96.62 53 ASP B CA 1
ATOM 2168 C C . ASP B 1 53 ? 10.344 1.915 16.469 1 96.62 53 ASP B C 1
ATOM 2170 O O . ASP B 1 53 ? 11.492 1.749 16.875 1 96.62 53 ASP B O 1
ATOM 2174 N N . THR B 1 54 ? 9.617 2.994 16.797 1 98.06 54 THR B N 1
ATOM 2175 C CA . THR B 1 54 ? 10.055 4.027 17.734 1 98.06 54 THR B CA 1
ATOM 2176 C C . THR B 1 54 ? 8.852 4.727 18.359 1 98.06 54 THR B C 1
ATOM 2178 O O . THR B 1 54 ? 7.703 4.406 18.031 1 98.06 54 THR B O 1
ATOM 2181 N N . THR B 1 55 ? 9.102 5.609 19.281 1 98.69 55 THR B N 1
ATOM 2182 C CA . THR B 1 55 ? 8.039 6.305 20 1 98.69 55 THR B CA 1
ATOM 2183 C C . THR B 1 55 ? 8.227 7.816 19.906 1 98.69 55 THR B C 1
ATOM 2185 O O . THR B 1 55 ? 9.242 8.289 19.391 1 98.69 55 THR B O 1
ATOM 2188 N N . TYR B 1 56 ? 7.184 8.594 20.375 1 98.44 56 TYR B N 1
ATOM 2189 C CA . TYR B 1 56 ? 7.305 10.047 20.453 1 98.44 56 TYR B CA 1
ATOM 2190 C C . TYR B 1 56 ? 8.547 10.445 21.25 1 98.44 56 TYR B C 1
ATOM 2192 O O . TYR B 1 56 ? 9.242 11.398 20.891 1 98.44 56 TYR B O 1
ATOM 2200 N N . ALA B 1 57 ? 8.82 9.688 22.266 1 97.5 57 ALA B N 1
ATOM 2201 C CA . ALA B 1 57 ? 9.898 10.008 23.188 1 97.5 57 ALA B CA 1
ATOM 2202 C C . ALA B 1 57 ? 11.25 9.578 22.641 1 97.5 57 ALA B C 1
ATOM 2204 O O . ALA B 1 57 ? 12.273 10.203 22.922 1 97.5 57 ALA B O 1
ATOM 2205 N N . SER B 1 58 ? 11.273 8.602 21.797 1 97.62 58 SER B N 1
ATOM 2206 C CA . SER B 1 58 ? 12.555 7.965 21.484 1 97.62 58 SER B CA 1
ATOM 2207 C C . SER B 1 58 ? 12.93 8.172 20.031 1 97.62 58 SER B C 1
ATOM 2209 O O . SER B 1 58 ? 14.062 7.898 19.625 1 97.62 58 SER B O 1
ATOM 2211 N N . CYS B 1 59 ? 12.031 8.648 19.203 1 96.56 59 CYS B N 1
ATOM 2212 C CA . CYS B 1 59 ? 12.383 8.812 17.797 1 96.56 59 CYS B CA 1
ATOM 2213 C C . CYS B 1 59 ? 13.477 9.859 17.625 1 96.56 59 CYS B C 1
ATOM 2215 O O . CYS B 1 59 ? 13.539 10.828 18.391 1 96.56 59 CYS B O 1
ATOM 2217 N N . PRO B 1 60 ? 14.414 9.633 16.734 1 97.56 60 PRO B N 1
ATOM 2218 C CA . PRO B 1 60 ? 15.414 10.664 16.453 1 97.56 60 PRO B CA 1
ATOM 2219 C C . PRO B 1 60 ? 14.805 11.953 15.93 1 97.56 60 PRO B C 1
ATOM 2221 O O . PRO B 1 60 ? 13.633 11.984 15.555 1 97.56 60 PRO B O 1
ATOM 2224 N N . PRO B 1 61 ? 15.641 13.023 15.961 1 97.88 61 PRO B N 1
ATOM 2225 C CA . PRO B 1 61 ? 15.125 14.203 15.258 1 97.88 61 PRO B CA 1
ATOM 2226 C C . PRO B 1 61 ? 14.758 13.914 13.805 1 97.88 61 PRO B C 1
ATOM 2228 O O . PRO B 1 61 ? 15.547 13.305 13.078 1 97.88 61 PRO B O 1
ATOM 2231 N N . LEU B 1 62 ? 13.609 14.305 13.445 1 98.69 62 LEU B N 1
ATOM 2232 C CA . LEU B 1 62 ? 13.078 14.016 12.117 1 98.69 62 LEU B CA 1
ATOM 2233 C C . LEU B 1 62 ? 13.312 15.188 11.172 1 98.69 62 LEU B C 1
ATOM 2235 O O . LEU B 1 62 ? 13.258 16.344 11.586 1 98.69 62 LEU B O 1
ATOM 2239 N N . ASP B 1 63 ? 13.562 14.859 9.891 1 98.75 63 ASP B N 1
ATOM 2240 C CA . ASP B 1 63 ? 13.609 15.844 8.82 1 98.75 63 ASP B CA 1
ATOM 2241 C C . ASP B 1 63 ? 12.258 15.961 8.125 1 98.75 63 ASP B C 1
ATOM 2243 O O . ASP B 1 63 ? 11.883 17.047 7.66 1 98.75 63 ASP B O 1
ATOM 2247 N N . VAL B 1 64 ? 11.57 14.883 7.973 1 98.88 64 VAL B N 1
ATOM 2248 C CA . VAL B 1 64 ? 10.281 14.766 7.301 1 98.88 64 VAL B CA 1
ATOM 2249 C C . VAL B 1 64 ? 9.297 14.016 8.195 1 98.88 64 VAL B C 1
ATOM 2251 O O . VAL B 1 64 ? 9.656 13.023 8.836 1 98.88 64 VAL B O 1
ATOM 2254 N N . LEU B 1 65 ? 8.078 14.492 8.32 1 98.94 65 LEU B N 1
ATOM 2255 C CA . LEU B 1 65 ? 6.996 13.789 9 1 98.94 65 LEU B CA 1
ATOM 2256 C C . LEU B 1 65 ? 5.805 13.594 8.062 1 98.94 65 LEU B C 1
ATOM 2258 O O . LEU B 1 65 ? 5.359 14.547 7.418 1 98.94 65 LEU B O 1
ATOM 2262 N N . ILE B 1 66 ? 5.363 12.391 7.91 1 98.94 66 ILE B N 1
ATOM 2263 C CA . ILE B 1 66 ? 4.195 12.062 7.098 1 98.94 66 ILE B CA 1
ATOM 2264 C C . ILE B 1 66 ? 3.061 11.586 8 1 98.94 66 ILE B C 1
ATOM 2266 O O . ILE B 1 66 ? 3.207 10.594 8.727 1 98.94 66 ILE B O 1
ATOM 2270 N N . VAL B 1 67 ? 1.926 12.258 7.984 1 98.94 67 VAL B N 1
ATOM 2271 C CA . VAL B 1 67 ? 0.749 11.93 8.781 1 98.94 67 VAL B CA 1
ATOM 2272 C C . VAL B 1 67 ? -0.338 11.344 7.879 1 98.94 67 VAL B C 1
ATOM 2274 O O . VAL B 1 67 ? -0.916 12.062 7.055 1 98.94 67 VAL B O 1
ATOM 2277 N N . PRO B 1 68 ? -0.632 10.055 7.992 1 98.81 68 PRO B N 1
ATOM 2278 C CA . PRO B 1 68 ? -1.665 9.391 7.191 1 98.81 68 PRO B CA 1
ATOM 2279 C C . PRO B 1 68 ? -3.072 9.617 7.738 1 98.81 68 PRO B C 1
ATOM 2281 O O . PRO B 1 68 ? -3.236 10.234 8.797 1 98.81 68 PRO B O 1
ATOM 2284 N N . GLY B 1 69 ? -4.098 9.234 6.977 1 98.31 69 GLY B N 1
ATOM 2285 C CA . GLY B 1 69 ? -5.48 9.273 7.43 1 98.31 69 GLY B CA 1
ATOM 2286 C C . GLY B 1 69 ? -5.984 7.926 7.914 1 98.31 69 GLY B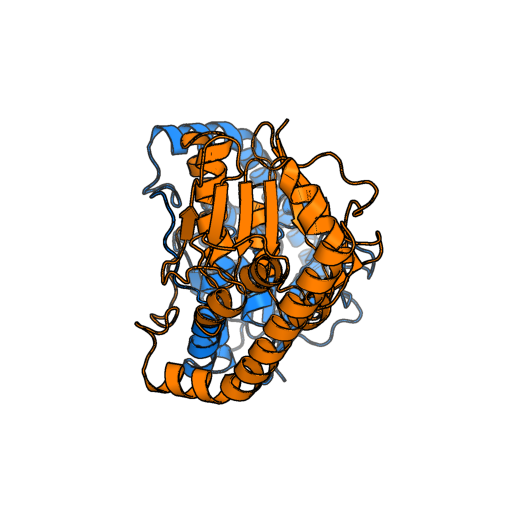 C 1
ATOM 2287 O O . GLY B 1 69 ? -5.195 7.082 8.352 1 98.31 69 GLY B O 1
ATOM 2288 N N . GLY B 1 70 ? -7.293 7.859 7.949 1 96.62 70 GLY B N 1
ATOM 2289 C CA . GLY B 1 70 ? -7.965 6.645 8.383 1 96.62 70 GLY B CA 1
ATOM 2290 C C . GLY B 1 70 ? -9.094 6.902 9.359 1 96.62 70 GLY B C 1
ATOM 2291 O O . GLY B 1 70 ? -9.344 8.047 9.742 1 96.62 70 GLY B O 1
ATOM 2292 N N . GLY B 1 71 ? -9.781 5.77 9.672 1 93.81 71 GLY B N 1
ATOM 2293 C CA . GLY B 1 71 ? -10.875 5.852 10.625 1 93.81 71 GLY B CA 1
ATOM 2294 C C . GLY B 1 71 ? -10.438 6.312 12 1 93.81 71 GLY B C 1
ATOM 2295 O O . GLY B 1 71 ? -11.234 6.895 12.742 1 93.81 71 GLY B O 1
ATOM 2296 N N . GLY B 1 72 ? -9.18 6.172 12.359 1 95.75 72 GLY B N 1
ATOM 2297 C CA . GLY B 1 72 ? -8.641 6.504 13.664 1 95.75 72 GLY B CA 1
ATOM 2298 C C . GLY B 1 72 ? -8.344 7.98 13.836 1 95.75 72 GLY B C 1
ATOM 2299 O O . GLY B 1 72 ? -7.973 8.43 14.922 1 95.75 72 GLY B O 1
ATOM 2300 N N . VAL B 1 73 ? -8.5 8.758 12.797 1 96.94 73 VAL B N 1
ATOM 2301 C CA . VAL B 1 73 ? -8.172 10.18 12.812 1 96.94 73 VAL B CA 1
ATOM 2302 C C . VAL B 1 73 ? -9 10.898 13.875 1 96.94 73 VAL B C 1
ATOM 2304 O O . VAL B 1 73 ? -8.5 11.773 14.578 1 96.94 73 VAL B O 1
ATOM 2307 N N . ASN B 1 74 ? -10.273 10.5 14.023 1 95.31 74 ASN B N 1
ATOM 2308 C CA . ASN B 1 74 ? -11.172 11.188 14.953 1 95.31 74 ASN B CA 1
ATOM 2309 C C . ASN B 1 74 ? -10.609 11.195 16.375 1 95.31 74 ASN B C 1
ATOM 2311 O O . ASN B 1 74 ? -10.648 12.227 17.047 1 95.31 74 ASN B O 1
ATOM 2315 N N . ALA B 1 75 ? -10.07 10.086 16.781 1 95.25 75 ALA B N 1
ATOM 2316 C CA . ALA B 1 75 ? -9.531 9.969 18.125 1 95.25 75 ALA B CA 1
ATOM 2317 C C . ALA B 1 75 ? -8.289 10.836 18.297 1 95.25 75 ALA B C 1
ATOM 2319 O O . ALA B 1 75 ? -8.016 11.32 19.406 1 95.25 75 ALA B O 1
ATOM 2320 N N . LEU B 1 76 ? -7.531 11.125 17.234 1 97.25 76 LEU B N 1
ATOM 2321 C CA . LEU B 1 76 ? -6.281 11.875 17.312 1 97.25 76 LEU B CA 1
ATOM 2322 C C . LEU B 1 76 ? -6.551 13.375 17.359 1 97.25 76 LEU B C 1
ATOM 2324 O O . LEU B 1 76 ? -5.723 14.148 17.844 1 97.25 76 LEU B O 1
ATOM 2328 N N . LEU B 1 77 ? -7.695 13.781 16.859 1 97 77 LEU B N 1
ATOM 2329 C CA . LEU B 1 77 ? -8.016 15.203 16.703 1 97 77 LEU B CA 1
ATOM 2330 C C . LEU B 1 77 ? -8.094 15.891 18.062 1 97 77 LEU B C 1
ATOM 2332 O O . LEU B 1 77 ? -7.867 17.094 18.156 1 97 77 LEU B O 1
ATOM 2336 N N . THR B 1 78 ? -8.391 15.109 19.125 1 95.06 78 THR B N 1
ATOM 2337 C CA . THR B 1 78 ? -8.469 15.703 20.453 1 95.06 78 THR B CA 1
ATOM 2338 C C . THR B 1 78 ? -7.477 15.031 21.391 1 95.06 78 THR B C 1
ATOM 2340 O O . THR B 1 78 ? -7.637 15.102 22.625 1 95.06 78 THR B O 1
ATOM 2343 N N . ASP B 1 79 ? -6.602 14.305 20.859 1 97.31 79 ASP B N 1
ATOM 2344 C CA . ASP B 1 79 ? -5.562 13.664 21.656 1 97.31 79 ASP B CA 1
ATOM 2345 C C . ASP B 1 79 ? -4.43 14.633 21.969 1 97.31 79 ASP B C 1
ATOM 2347 O O . ASP B 1 79 ? -3.549 14.859 21.125 1 97.31 79 ASP B O 1
ATOM 2351 N N . ALA B 1 80 ? -4.406 15.133 23.156 1 96.69 80 ALA B N 1
ATOM 2352 C CA . ALA B 1 80 ? -3.477 16.188 23.531 1 96.69 80 ALA B CA 1
ATOM 2353 C C . ALA B 1 80 ? -2.029 15.742 23.375 1 96.69 80 ALA B C 1
ATOM 2355 O O . ALA B 1 80 ? -1.178 16.5 22.922 1 96.69 80 ALA B O 1
ATOM 2356 N N . GLU B 1 81 ? -1.751 14.531 23.734 1 97.75 81 GLU B N 1
ATOM 2357 C CA . GLU B 1 81 ? -0.391 14.016 23.625 1 97.75 81 GLU B CA 1
ATOM 2358 C C . GLU B 1 81 ? 0.117 14.062 22.188 1 97.75 81 GLU B C 1
ATOM 2360 O O . GLU B 1 81 ? 1.229 14.523 21.938 1 97.75 81 GLU B O 1
ATOM 2365 N N . THR B 1 82 ? -0.682 13.617 21.25 1 98.25 82 THR B N 1
ATOM 2366 C CA . THR B 1 82 ? -0.314 13.602 19.844 1 98.25 82 THR B CA 1
ATOM 2367 C C . THR B 1 82 ? -0.198 15.023 19.297 1 98.25 82 THR B C 1
ATOM 2369 O O . THR B 1 82 ? 0.764 15.352 18.594 1 98.25 82 THR B O 1
ATOM 2372 N N . LEU B 1 83 ? -1.159 15.883 19.625 1 97.94 83 LEU B N 1
ATOM 2373 C CA . LEU B 1 83 ? -1.155 17.25 19.125 1 97.94 83 LEU B CA 1
ATOM 2374 C C . LEU B 1 83 ? 0.08 18 19.609 1 97.94 83 LEU B C 1
ATOM 2376 O O . LEU B 1 83 ? 0.722 18.719 18.844 1 97.94 83 LEU B O 1
ATOM 2380 N N . VAL B 1 84 ? 0.445 17.812 20.875 1 97.56 84 VAL B N 1
ATOM 2381 C CA . VAL B 1 84 ? 1.62 18.469 21.453 1 97.56 84 VAL B CA 1
ATOM 2382 C C . VAL B 1 84 ? 2.881 17.953 20.75 1 97.56 84 VAL B C 1
ATOM 2384 O O . VAL B 1 84 ? 3.764 18.75 20.406 1 97.56 84 VAL B O 1
ATOM 2387 N N . TRP B 1 85 ? 2.959 16.703 20.562 1 98.31 85 TRP B N 1
ATOM 2388 C CA . TRP B 1 85 ? 4.125 16.109 19.906 1 98.31 85 TRP B CA 1
ATOM 2389 C C . TRP B 1 85 ? 4.277 16.625 18.484 1 98.31 85 TRP B C 1
ATOM 2391 O O . TRP B 1 85 ? 5.383 16.953 18.047 1 98.31 85 TRP B O 1
ATOM 2401 N N . LEU B 1 86 ? 3.168 16.672 17.703 1 98.5 86 LEU B N 1
ATOM 2402 C CA . LEU B 1 86 ? 3.189 17.172 16.344 1 98.5 86 LEU B CA 1
ATOM 2403 C C . LEU B 1 86 ? 3.709 18.609 16.297 1 98.5 86 LEU B C 1
ATOM 2405 O O . LEU B 1 86 ? 4.566 18.938 15.477 1 98.5 86 LEU B O 1
ATOM 2409 N N . ARG B 1 87 ? 3.215 19.406 17.141 1 97.25 87 ARG B N 1
ATOM 2410 C CA . ARG B 1 87 ? 3.605 20.812 17.172 1 97.25 87 ARG B CA 1
ATOM 2411 C C . ARG B 1 87 ? 5.078 20.969 17.547 1 97.25 87 ARG B C 1
ATOM 2413 O O . ARG B 1 87 ? 5.801 21.75 16.922 1 97.25 87 ARG B O 1
ATOM 2420 N N . ALA B 1 88 ? 5.527 20.219 18.516 1 97 88 ALA B N 1
ATOM 2421 C CA . ALA B 1 88 ? 6.93 20.266 18.922 1 97 88 ALA B CA 1
ATOM 2422 C C . ALA B 1 88 ? 7.844 19.781 17.797 1 97 88 ALA B C 1
ATOM 2424 O O . ALA B 1 88 ? 8.883 20.391 17.531 1 97 88 ALA B O 1
ATOM 2425 N N . THR B 1 89 ? 7.457 18.719 17.156 1 97.69 89 THR B N 1
ATOM 2426 C CA . THR B 1 89 ? 8.25 18.109 16.094 1 97.69 89 THR B CA 1
ATOM 2427 C C . THR B 1 89 ? 8.32 19.016 14.875 1 97.69 89 THR B C 1
ATOM 2429 O O . THR B 1 89 ? 9.344 19.078 14.195 1 97.69 89 THR B O 1
ATOM 2432 N N . SER B 1 90 ? 7.254 19.75 14.625 1 96.94 90 SER B N 1
ATOM 2433 C CA . SER B 1 90 ? 7.137 20.562 13.422 1 96.94 90 SER B CA 1
ATOM 2434 C C . SER B 1 90 ? 8.211 21.656 13.391 1 96.94 90 SER B C 1
ATOM 2436 O O . SER B 1 90 ? 8.578 22.141 12.32 1 96.94 90 SER B O 1
ATOM 2438 N N . ARG B 1 91 ? 8.805 21.984 14.5 1 94.38 91 ARG B N 1
ATOM 2439 C CA . ARG B 1 91 ? 9.742 23.094 14.609 1 94.38 91 ARG B CA 1
ATOM 2440 C C . ARG B 1 91 ? 11.078 22.75 13.953 1 94.38 91 ARG B C 1
ATOM 2442 O O . ARG B 1 91 ? 11.875 23.641 13.656 1 94.38 91 ARG B O 1
ATOM 2449 N N . ARG B 1 92 ? 11.297 21.531 13.672 1 95 92 ARG B N 1
ATOM 2450 C CA . ARG B 1 92 ? 12.609 21.125 13.18 1 95 92 ARG B CA 1
ATOM 2451 C C . ARG B 1 92 ? 12.5 20.5 11.797 1 95 92 ARG B C 1
ATOM 2453 O O . ARG B 1 92 ? 13.508 20.141 11.188 1 95 92 ARG B O 1
ATOM 2460 N N . LEU B 1 93 ? 11.344 20.406 11.273 1 98.12 93 LEU B N 1
ATOM 2461 C CA . LEU B 1 93 ? 11.117 19.688 10.031 1 98.12 93 LEU B CA 1
ATOM 2462 C C . LEU B 1 93 ? 11.516 20.531 8.828 1 98.12 93 LEU B C 1
ATOM 2464 O O . LEU B 1 93 ? 11.352 21.75 8.852 1 98.12 93 LEU B O 1
ATOM 2468 N N . THR B 1 94 ? 12.031 19.859 7.844 1 97.88 94 THR B N 1
ATOM 2469 C CA . THR B 1 94 ? 12.117 20.484 6.527 1 97.88 94 THR B CA 1
ATOM 2470 C C . THR B 1 94 ? 10.812 20.297 5.754 1 97.88 94 THR B C 1
ATOM 2472 O O . THR B 1 94 ? 10.406 21.188 4.996 1 97.88 94 THR B O 1
ATOM 2475 N N . HIS B 1 95 ? 10.148 19.141 5.883 1 98.69 95 HIS B N 1
ATOM 2476 C CA . HIS B 1 95 ? 8.883 18.844 5.23 1 98.69 95 HIS B CA 1
ATOM 2477 C C . HIS B 1 95 ? 7.859 18.312 6.23 1 98.69 95 HIS B C 1
ATOM 2479 O O . HIS B 1 95 ? 8.133 17.359 6.957 1 98.69 95 HIS B O 1
ATOM 2485 N N . LEU B 1 96 ? 6.73 18.906 6.328 1 98.88 96 LEU B N 1
ATOM 2486 C CA . LEU B 1 96 ? 5.547 18.422 7.027 1 98.88 96 LEU B CA 1
ATOM 2487 C C . LEU B 1 96 ? 4.496 17.922 6.039 1 98.88 96 LEU B C 1
ATOM 2489 O O . LEU B 1 96 ? 3.957 18.703 5.254 1 98.88 96 LEU B O 1
ATOM 2493 N N . CYS B 1 97 ? 4.191 16.609 6.109 1 98.88 97 CYS B N 1
ATOM 2494 C CA . CYS B 1 97 ? 3.449 15.984 5.027 1 98.88 97 CYS B CA 1
ATOM 2495 C C . CYS B 1 97 ? 2.223 15.25 5.559 1 98.88 97 CYS B C 1
ATOM 2497 O O . CYS B 1 97 ? 2.166 14.898 6.738 1 98.88 97 CYS B O 1
ATOM 2499 N N . SER B 1 98 ? 1.242 15.094 4.688 1 98.94 98 SER B N 1
ATOM 2500 C CA . SER B 1 98 ? 0.054 14.32 5.027 1 98.94 98 SER B CA 1
ATOM 2501 C C . SER B 1 98 ? -0.503 13.602 3.803 1 98.94 98 SER B C 1
ATOM 2503 O O . SER B 1 98 ? -0.234 14 2.666 1 98.94 98 SER B O 1
ATOM 2505 N N . VAL B 1 99 ? -1.131 12.531 4.027 1 98.81 99 VAL B N 1
ATOM 2506 C CA . VAL B 1 99 ? -1.914 11.805 3.031 1 98.81 99 VAL B CA 1
ATOM 2507 C C . VAL B 1 99 ? -3.352 11.648 3.521 1 98.81 99 VAL B C 1
ATOM 2509 O O . VAL B 1 99 ? -3.588 11.391 4.703 1 98.81 99 VAL B O 1
ATOM 2512 N N . CYS B 1 100 ? -4.359 11.773 2.562 1 98.62 100 CYS B N 1
ATOM 2513 C CA . CYS B 1 100 ? -5.758 11.555 2.916 1 98.62 100 CYS B CA 1
ATOM 2514 C C . CYS B 1 100 ? -6.176 12.445 4.078 1 98.62 100 CYS B C 1
ATOM 2516 O O . CYS B 1 100 ? -5.945 13.656 4.055 1 98.62 100 CYS B O 1
ATOM 2518 N N . THR B 1 101 ? -6.852 11.969 5.086 1 98.62 101 THR B N 1
ATOM 2519 C CA . THR B 1 101 ? -7.406 12.805 6.148 1 98.62 101 THR B CA 1
ATOM 2520 C C . THR B 1 101 ? -6.348 13.109 7.203 1 98.62 101 THR B C 1
ATOM 2522 O O . THR B 1 101 ? -6.637 13.766 8.203 1 98.62 101 THR B O 1
ATOM 2525 N N . GLY B 1 102 ? -5.098 12.703 6.922 1 98.81 102 GLY B N 1
ATOM 2526 C CA . GLY B 1 102 ? -4.012 13.148 7.785 1 98.81 102 GLY B CA 1
ATOM 2527 C C . GLY B 1 102 ? -3.889 14.664 7.852 1 98.81 102 GLY B C 1
ATOM 2528 O O . GLY B 1 102 ? -3.463 15.211 8.867 1 98.81 102 GLY B O 1
ATOM 2529 N N . SER B 1 103 ? -4.273 15.32 6.785 1 98.88 103 SER B N 1
ATOM 2530 C CA . SER B 1 103 ? -4.211 16.781 6.73 1 98.88 103 SER B CA 1
ATOM 2531 C C . SER B 1 103 ? -5.148 17.406 7.75 1 98.88 103 SER B C 1
ATOM 2533 O O . SER B 1 103 ? -4.898 18.516 8.227 1 98.88 103 SER B O 1
ATOM 2535 N N . LEU B 1 104 ? -6.211 16.719 8.141 1 98.75 104 LEU B N 1
ATOM 2536 C CA . LEU B 1 104 ? -7.141 17.25 9.125 1 98.75 104 LEU B CA 1
ATOM 2537 C C . LEU B 1 104 ? -6.512 17.281 10.516 1 98.75 104 LEU B C 1
ATOM 2539 O O . LEU B 1 104 ? -6.801 18.172 11.32 1 98.75 104 LEU B O 1
ATOM 2543 N N . ILE B 1 105 ? -5.664 16.281 10.812 1 98.75 105 ILE B N 1
ATOM 2544 C CA . ILE B 1 105 ? -4.93 16.266 12.07 1 98.75 105 ILE B CA 1
ATOM 2545 C C . ILE B 1 105 ? -3.975 17.453 12.117 1 98.75 105 ILE B C 1
ATOM 2547 O O . ILE B 1 105 ? -3.9 18.172 13.133 1 98.75 105 ILE B O 1
ATOM 2551 N N . LEU B 1 106 ? -3.279 17.703 11 1 98.75 106 LEU B N 1
ATOM 2552 C CA . LEU B 1 106 ? -2.354 18.828 10.93 1 98.75 106 LEU B CA 1
ATOM 2553 C C . LEU B 1 106 ? -3.096 20.141 11.055 1 98.75 106 LEU B C 1
ATOM 2555 O O . LEU B 1 106 ? -2.617 21.078 11.719 1 98.75 106 LEU B O 1
ATOM 2559 N N . ALA B 1 107 ? -4.266 20.219 10.406 1 98.44 107 ALA B N 1
ATOM 2560 C CA . ALA B 1 107 ? -5.094 21.406 10.516 1 98.44 107 ALA B CA 1
ATOM 2561 C C . ALA B 1 107 ? -5.531 21.641 11.961 1 98.44 107 ALA B C 1
ATOM 2563 O O . ALA B 1 107 ? -5.398 22.75 12.484 1 98.44 107 ALA B O 1
ATOM 2564 N N . ALA B 1 108 ? -6.012 20.594 12.602 1 97.75 108 ALA B N 1
ATOM 2565 C CA . ALA B 1 108 ? -6.461 20.688 13.992 1 97.75 108 ALA B CA 1
ATOM 2566 C C . ALA B 1 108 ? -5.32 21.109 14.906 1 97.75 108 ALA B C 1
ATOM 2568 O O . ALA B 1 108 ? -5.531 21.828 15.883 1 97.75 108 ALA B O 1
ATOM 2569 N N . ALA B 1 109 ? -4.133 20.672 14.594 1 98.12 109 ALA B N 1
ATOM 2570 C CA . ALA B 1 109 ? -2.951 20.984 15.398 1 98.12 109 ALA B CA 1
ATOM 2571 C C . ALA B 1 109 ? -2.475 22.406 15.156 1 98.12 109 ALA B C 1
ATOM 2573 O O . ALA B 1 109 ? -1.523 22.875 15.797 1 98.12 109 ALA B O 1
ATOM 2574 N N . GLY B 1 110 ? -3.092 23.125 14.203 1 97.81 110 GLY B N 1
ATOM 2575 C CA . GLY B 1 110 ? -2.729 24.5 13.891 1 97.81 110 GLY B CA 1
ATOM 2576 C C . GLY B 1 110 ? -1.543 24.609 12.945 1 97.81 110 GLY B C 1
ATOM 2577 O O . GLY B 1 110 ? -0.998 25.688 12.75 1 97.81 110 GLY B O 1
ATOM 2578 N N . LEU B 1 111 ? -1.175 23.531 12.328 1 98.31 111 LEU B N 1
ATOM 2579 C CA . LEU B 1 111 ? 0.079 23.469 11.586 1 98.31 111 LEU B CA 1
ATOM 2580 C C . LEU B 1 111 ? -0.143 23.781 10.109 1 98.31 111 LEU B C 1
ATOM 2582 O O . LEU B 1 111 ? 0.816 23.906 9.344 1 98.31 111 LEU B O 1
ATOM 2586 N N . LEU B 1 112 ? -1.453 23.969 9.695 1 98.5 112 LEU B N 1
ATOM 2587 C CA . LEU B 1 112 ? -1.762 24.281 8.305 1 98.5 112 LEU B CA 1
ATOM 2588 C C . LEU B 1 112 ? -2.342 25.688 8.188 1 98.5 112 LEU B C 1
ATOM 2590 O O . LEU B 1 112 ? -2.859 26.078 7.137 1 98.5 112 LEU B O 1
ATOM 2594 N N . ARG B 1 113 ? -2.355 26.516 9.344 1 97.81 113 ARG B N 1
ATOM 2595 C CA . ARG B 1 113 ? -2.926 27.844 9.305 1 97.81 113 ARG B CA 1
ATOM 2596 C C . ARG B 1 113 ? -2.291 28.688 8.195 1 97.81 113 ARG B C 1
ATOM 2598 O O . ARG B 1 113 ? -1.071 28.859 8.164 1 97.81 113 ARG B O 1
ATOM 2605 N N . GLY B 1 114 ? -3.156 29.094 7.238 1 98.31 114 GLY B N 1
ATOM 2606 C CA . GLY B 1 114 ? -2.729 29.953 6.141 1 98.31 114 GLY B CA 1
ATOM 2607 C C . GLY B 1 114 ? -1.989 29.203 5.051 1 98.31 114 GLY B C 1
ATOM 2608 O O . GLY B 1 114 ? -1.495 29.797 4.098 1 98.31 114 GLY B O 1
ATOM 2609 N N . ARG B 1 115 ? -1.882 27.891 5.137 1 98.62 115 ARG B N 1
ATOM 2610 C CA . ARG B 1 115 ? -1.133 27.078 4.188 1 98.62 115 ARG B CA 1
ATOM 2611 C C . ARG B 1 115 ? -2.072 26.312 3.266 1 98.62 115 ARG B C 1
ATOM 2613 O O . ARG B 1 115 ? -3.174 25.938 3.67 1 98.62 115 ARG B O 1
ATOM 2620 N N . ARG B 1 116 ? -1.654 26.062 2.047 1 98.81 116 ARG B N 1
ATOM 2621 C CA . ARG B 1 116 ? -2.393 25.25 1.089 1 98.81 116 ARG B CA 1
ATOM 2622 C C . ARG B 1 116 ? -2.182 23.766 1.36 1 98.81 116 ARG B C 1
ATOM 2624 O O . ARG B 1 116 ? -1.062 23.328 1.633 1 98.81 116 ARG B O 1
ATOM 2631 N N . ALA B 1 117 ? -3.271 23 1.331 1 98.88 117 ALA B N 1
ATOM 2632 C CA . ALA B 1 117 ? -3.184 21.547 1.501 1 98.88 117 ALA B CA 1
ATOM 2633 C C . ALA B 1 117 ? -4.383 20.844 0.862 1 98.88 117 ALA B C 1
ATOM 2635 O O . ALA B 1 117 ? -5.441 21.453 0.692 1 98.88 117 ALA B O 1
ATOM 2636 N N . THR B 1 118 ? -4.199 19.703 0.422 1 98.81 118 THR B N 1
ATOM 2637 C CA . THR B 1 118 ? -5.297 18.844 -0.003 1 98.81 118 THR B CA 1
ATOM 2638 C C . THR B 1 118 ? -5.59 17.781 1.051 1 98.81 118 THR B C 1
ATOM 2640 O O . THR B 1 118 ? -4.988 17.781 2.125 1 98.81 118 THR B O 1
ATOM 2643 N N . SER B 1 119 ? -6.629 17.031 0.908 1 98.69 119 SER B N 1
ATOM 2644 C CA . SER B 1 119 ? -7.082 15.891 1.701 1 98.69 119 SER B CA 1
ATOM 2645 C C . SER B 1 119 ? -7.852 14.891 0.844 1 98.69 119 SER B C 1
ATOM 2647 O O . SER B 1 119 ? -7.859 14.992 -0.384 1 98.69 119 SER B O 1
ATOM 2649 N N . HIS B 1 120 ? -8.359 13.812 1.428 1 98.44 120 HIS B N 1
ATOM 2650 C CA . HIS B 1 120 ? -9.352 12.992 0.732 1 98.44 120 HIS B CA 1
ATOM 2651 C C . HIS B 1 120 ? -10.477 13.852 0.169 1 98.44 120 HIS B C 1
ATOM 2653 O O . HIS B 1 120 ? -10.953 14.773 0.833 1 98.44 120 HIS B O 1
ATOM 2659 N N . TRP B 1 121 ? -10.938 13.453 -1.018 1 98.19 121 TRP B N 1
ATOM 2660 C CA . TRP B 1 121 ? -11.883 14.297 -1.746 1 98.19 121 TRP B CA 1
ATOM 2661 C C . TRP B 1 121 ? -13.125 14.578 -0.908 1 98.19 121 TRP B C 1
ATOM 2663 O O . TRP B 1 121 ? -13.688 15.672 -0.96 1 98.19 121 TRP B O 1
ATOM 2673 N N . ARG B 1 122 ? -13.516 13.641 -0.106 1 97.94 122 ARG B N 1
ATOM 2674 C CA . ARG B 1 122 ? -14.773 13.742 0.625 1 97.94 122 ARG B CA 1
ATOM 2675 C C . ARG B 1 122 ? -14.648 14.703 1.803 1 97.94 122 ARG B C 1
ATOM 2677 O O . ARG B 1 122 ? -15.648 15.258 2.271 1 97.94 122 ARG B O 1
ATOM 2684 N N . PHE B 1 123 ? -13.414 14.93 2.277 1 98.06 123 PHE B N 1
ATOM 2685 C CA . PHE B 1 123 ? -13.211 15.664 3.52 1 98.06 123 PHE B CA 1
ATOM 2686 C C . PHE B 1 123 ? -12.352 16.891 3.283 1 98.06 123 PHE B C 1
ATOM 2688 O O . PHE B 1 123 ? -12.016 17.609 4.227 1 98.06 123 PHE B O 1
ATOM 2695 N N . ARG B 1 124 ? -12.031 17.188 2.072 1 98.25 124 ARG B N 1
ATOM 2696 C CA . ARG B 1 124 ? -11.023 18.172 1.704 1 98.25 124 ARG B CA 1
ATOM 2697 C C . ARG B 1 124 ? -11.375 19.547 2.256 1 98.25 124 ARG B C 1
ATOM 2699 O O . ARG B 1 124 ? -10.508 20.266 2.764 1 98.25 124 ARG B O 1
ATOM 2706 N N . GLU B 1 125 ? -12.648 19.906 2.275 1 98 125 GLU B N 1
ATOM 2707 C CA . GLU B 1 125 ? -13.07 21.234 2.682 1 98 125 GLU B CA 1
ATOM 2708 C C . GLU B 1 125 ? -12.883 21.438 4.18 1 98 125 GLU B C 1
ATOM 2710 O O . GLU B 1 125 ? -12.844 22.578 4.656 1 98 125 GLU B O 1
ATOM 2715 N N . LEU B 1 126 ? -12.75 20.375 4.93 1 98.44 126 LEU B N 1
ATOM 2716 C CA . LEU B 1 126 ? -12.609 20.469 6.379 1 98.44 126 LEU B CA 1
ATOM 2717 C C . LEU B 1 126 ? -11.234 21 6.762 1 98.44 126 LEU B C 1
ATOM 2719 O O . LEU B 1 126 ? -11.016 21.391 7.91 1 98.44 126 LEU B O 1
ATOM 2723 N N . VAL B 1 127 ? -10.289 21.016 5.805 1 98.69 127 VAL B N 1
ATOM 2724 C CA . VAL B 1 127 ? -8.984 21.625 6.027 1 98.69 127 VAL B CA 1
ATOM 2725 C C . VAL B 1 127 ? -9.164 23.078 6.461 1 98.69 127 VAL B C 1
ATOM 2727 O O . VAL B 1 127 ? -8.406 23.578 7.293 1 98.69 127 VAL B O 1
ATOM 2730 N N . ALA B 1 128 ? -10.258 23.75 6 1 98.69 128 ALA B N 1
ATOM 2731 C CA . ALA B 1 128 ? -10.523 25.156 6.273 1 98.69 128 ALA B CA 1
ATOM 2732 C C . ALA B 1 128 ? -10.922 25.375 7.73 1 98.69 128 ALA B C 1
ATOM 2734 O O . ALA B 1 128 ? -10.711 26.453 8.281 1 98.69 128 ALA B O 1
ATOM 2735 N N . GLU B 1 129 ? -11.492 24.312 8.383 1 97.69 129 GLU B N 1
ATOM 2736 C CA . GLU B 1 129 ? -11.914 24.422 9.773 1 97.69 129 GLU B CA 1
ATOM 2737 C C . GLU B 1 129 ? -10.727 24.734 10.688 1 97.69 129 GLU B C 1
ATOM 2739 O O . GLU B 1 129 ? -10.891 25.359 11.742 1 97.69 129 GLU B O 1
ATOM 2744 N N . GLY B 1 130 ? -9.547 24.312 10.242 1 96.69 130 GLY B N 1
ATOM 2745 C CA . GLY B 1 130 ? -8.352 24.562 11.023 1 96.69 130 GLY B CA 1
ATOM 2746 C C . GLY B 1 130 ? -7.512 25.703 10.477 1 96.69 130 GLY B C 1
ATOM 2747 O O . GLY B 1 130 ? -6.34 25.844 10.828 1 96.69 130 GLY B O 1
ATOM 2748 N N . GLY B 1 131 ? -8.062 26.422 9.516 1 97.81 131 GLY B N 1
ATOM 2749 C CA . GLY B 1 131 ? -7.398 27.625 9.023 1 97.81 131 GLY B CA 1
ATOM 2750 C C . GLY B 1 131 ? -6.562 27.375 7.781 1 97.81 131 GLY B C 1
ATOM 2751 O O . GLY B 1 131 ? -5.898 28.281 7.281 1 97.81 131 GLY B O 1
ATOM 2752 N N . GLY B 1 132 ? -6.531 26.172 7.289 1 98.62 132 GLY B N 1
ATOM 2753 C CA . GLY B 1 132 ? -5.844 25.875 6.039 1 98.6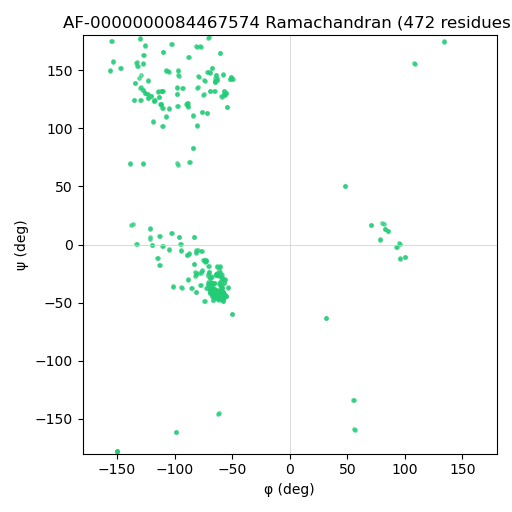2 132 GLY B CA 1
ATOM 2754 C C . GLY B 1 132 ? -6.633 26.297 4.812 1 98.62 132 GLY B C 1
ATOM 2755 O O . GLY B 1 132 ? -7.793 26.703 4.922 1 98.62 132 GLY B O 1
ATOM 2756 N N . ILE B 1 133 ? -5.965 26.234 3.645 1 98.88 133 ILE B N 1
ATOM 2757 C CA . ILE B 1 133 ? -6.578 26.547 2.357 1 98.88 133 ILE B CA 1
ATOM 2758 C C . ILE B 1 133 ? -6.727 25.266 1.537 1 98.88 133 ILE B C 1
ATOM 2760 O O . ILE B 1 133 ? -5.754 24.781 0.959 1 98.88 133 ILE B O 1
ATOM 2764 N N . PRO B 1 134 ? -7.965 24.734 1.504 1 98.81 134 PRO B N 1
ATOM 2765 C CA . PRO B 1 134 ? -8.156 23.484 0.761 1 98.81 134 PRO B CA 1
ATOM 2766 C C . PRO B 1 134 ? -7.918 23.656 -0.739 1 98.81 134 PRO B C 1
ATOM 2768 O O . PRO B 1 134 ? -8.359 24.641 -1.332 1 98.81 134 PRO B O 1
ATOM 2771 N N . VAL B 1 135 ? -7.156 22.781 -1.321 1 98.75 135 VAL B N 1
ATOM 2772 C CA . VAL B 1 135 ? -6.859 22.797 -2.75 1 98.75 135 VAL B CA 1
ATOM 2773 C C . VAL B 1 135 ? -7.215 21.438 -3.355 1 98.75 135 VAL B C 1
ATOM 2775 O O . VAL B 1 135 ? -6.844 20.391 -2.812 1 98.75 135 VAL B O 1
ATOM 2778 N N . ALA B 1 136 ? -7.98 21.438 -4.473 1 97.62 136 ALA B N 1
ATOM 2779 C CA . ALA B 1 136 ? -8.398 20.203 -5.137 1 97.62 136 ALA B CA 1
ATOM 2780 C C . ALA B 1 136 ? -7.344 19.734 -6.141 1 97.62 136 ALA B C 1
ATOM 2782 O O . ALA B 1 136 ? -7.531 19.875 -7.352 1 97.62 136 ALA B O 1
ATOM 2783 N N . GLU B 1 137 ? -6.262 19.266 -5.703 1 97.81 137 GLU B N 1
ATOM 2784 C CA . GLU B 1 137 ? -5.191 18.625 -6.461 1 97.81 137 GLU B CA 1
ATOM 2785 C C . GLU B 1 137 ? -4.75 17.328 -5.801 1 97.81 137 GLU B C 1
ATOM 2787 O O . GLU B 1 137 ? -4.957 17.125 -4.598 1 97.81 137 GLU B O 1
ATOM 2792 N N . ARG B 1 138 ? -4.25 16.453 -6.578 1 98.12 138 ARG B N 1
ATOM 2793 C CA . ARG B 1 138 ? -3.844 15.156 -6.051 1 98.12 138 ARG B CA 1
ATOM 2794 C C . ARG B 1 138 ? -2.672 15.297 -5.082 1 98.12 138 ARG B C 1
ATOM 2796 O O . ARG B 1 138 ? -2.613 14.609 -4.066 1 98.12 138 ARG B O 1
ATOM 2803 N N . ILE B 1 139 ? -1.694 16.125 -5.461 1 98.62 139 ILE B N 1
ATOM 2804 C CA . ILE B 1 139 ? -0.562 16.469 -4.613 1 98.62 139 ILE B CA 1
ATOM 2805 C C . ILE B 1 139 ? -0.433 18 -4.527 1 98.62 139 ILE B C 1
ATOM 2807 O O . ILE B 1 139 ? -0.521 18.688 -5.543 1 98.62 139 ILE B O 1
ATOM 2811 N N . VAL B 1 140 ? -0.264 18.562 -3.338 1 98.75 140 VAL B N 1
ATOM 2812 C CA . VAL B 1 140 ? -0.082 19.984 -3.123 1 98.75 140 VAL B CA 1
ATOM 2813 C C . VAL B 1 140 ? 1.222 20.234 -2.365 1 98.75 140 VAL B C 1
ATOM 2815 O O . VAL B 1 140 ? 1.49 19.594 -1.353 1 98.75 140 VAL B O 1
ATOM 2818 N N . THR B 1 141 ? 2.039 21.125 -2.875 1 98.56 141 THR B N 1
ATOM 2819 C CA . THR B 1 141 ? 3.248 21.578 -2.199 1 98.56 141 THR B CA 1
ATOM 2820 C C . THR B 1 141 ? 3.166 23.078 -1.904 1 98.56 141 THR B C 1
ATOM 2822 O O . THR B 1 141 ? 2.918 23.875 -2.807 1 98.56 141 THR B O 1
ATOM 2825 N N . ASP B 1 142 ? 3.309 23.391 -0.64 1 98.69 142 ASP B N 1
ATOM 2826 C CA . ASP B 1 142 ? 3.383 24.781 -0.183 1 98.69 142 ASP B CA 1
ATOM 2827 C C . ASP B 1 142 ? 4.715 25.062 0.51 1 98.69 142 ASP B C 1
ATOM 2829 O O . ASP B 1 142 ? 4.918 24.672 1.661 1 98.69 142 ASP B O 1
ATOM 2833 N N . ARG B 1 143 ? 5.664 25.75 -0.075 1 96.69 143 ARG B N 1
ATOM 2834 C CA . ARG B 1 143 ? 7.031 25.953 0.395 1 96.69 143 ARG B CA 1
ATOM 2835 C C . ARG B 1 143 ? 7.074 26.938 1.562 1 96.69 143 ARG B C 1
ATOM 2837 O O . ARG B 1 143 ? 8 26.906 2.373 1 96.69 143 ARG B O 1
ATOM 2844 N N . GLY B 1 144 ? 6.016 27.594 1.758 1 92.94 144 GLY B N 1
ATOM 2845 C CA . GLY B 1 144 ? 5.977 28.562 2.846 1 92.94 144 GLY B CA 1
ATOM 2846 C C . GLY B 1 144 ? 7.074 29.609 2.762 1 92.94 144 GLY B C 1
ATOM 2847 O O . GLY B 1 144 ? 7.516 29.953 1.667 1 92.94 144 GLY B O 1
ATOM 2848 N N . GLN B 1 145 ? 7.383 30.234 3.889 1 92.44 145 GLN B N 1
ATOM 2849 C CA . GLN B 1 145 ? 8.422 31.25 3.986 1 92.44 145 GLN B CA 1
ATOM 2850 C C . GLN B 1 145 ? 9.781 30.625 4.289 1 92.44 145 GLN B C 1
ATOM 2852 O O . GLN B 1 145 ? 9.852 29.469 4.738 1 92.44 145 GLN B O 1
ATOM 2857 N N . GLU B 1 146 ? 10.781 31.391 4.016 1 91.31 146 GLU B N 1
ATOM 2858 C CA . GLU B 1 146 ? 12.133 30.922 4.336 1 91.31 146 GLU B CA 1
ATOM 2859 C C . GLU B 1 146 ? 12.258 30.578 5.816 1 91.31 146 GLU B C 1
ATOM 2861 O O . GLU B 1 146 ? 11.781 31.312 6.676 1 91.31 146 GLU B O 1
ATOM 2866 N N . GLY B 1 147 ? 12.805 29.453 6.145 1 91.31 147 GLY B N 1
ATOM 2867 C CA . GLY B 1 147 ? 13.039 29.047 7.52 1 91.31 147 GLY B CA 1
ATOM 2868 C C . GLY B 1 147 ? 11.906 28.219 8.102 1 91.31 147 GLY B C 1
ATOM 2869 O O . GLY B 1 147 ? 11.953 27.828 9.273 1 91.31 147 GLY B O 1
ATOM 2870 N N . THR B 1 148 ? 10.875 28.047 7.285 1 93.5 148 THR B N 1
ATOM 2871 C CA . THR B 1 148 ? 9.781 27.188 7.727 1 93.5 148 THR B CA 1
ATOM 2872 C C . THR B 1 148 ? 9.742 25.891 6.918 1 93.5 148 THR B C 1
ATOM 2874 O O . THR B 1 148 ? 10.453 25.766 5.918 1 93.5 148 THR B O 1
ATOM 2877 N N . TYR B 1 149 ? 9.016 24.969 7.41 1 96.94 149 TYR B N 1
ATOM 2878 C CA . TYR B 1 149 ? 8.875 23.703 6.691 1 96.94 149 TYR B CA 1
ATOM 2879 C C . TYR B 1 149 ? 8.031 23.891 5.438 1 96.94 149 TYR B C 1
ATOM 2881 O O . TYR B 1 149 ? 7.203 24.797 5.363 1 96.94 149 TYR B O 1
ATOM 2889 N N . THR B 1 150 ? 8.344 23.109 4.434 1 98.31 150 THR B N 1
ATOM 2890 C CA . THR B 1 150 ? 7.453 22.906 3.295 1 98.31 150 THR B CA 1
ATOM 2891 C C . THR B 1 150 ? 6.289 22 3.67 1 98.31 150 THR B C 1
ATOM 2893 O O . THR B 1 150 ? 6.484 20.969 4.305 1 98.31 150 THR B O 1
ATOM 2896 N N . VAL B 1 151 ? 5.074 22.406 3.389 1 98.75 151 VAL B N 1
ATOM 2897 C CA . VAL B 1 151 ? 3.912 21.531 3.543 1 98.75 151 VAL B CA 1
ATOM 2898 C C . VAL B 1 151 ? 3.662 20.766 2.244 1 98.75 151 VAL B C 1
ATOM 2900 O O . VAL B 1 151 ? 3.521 21.375 1.179 1 98.75 151 VAL B O 1
ATOM 2903 N N . MET B 1 152 ? 3.695 19.469 2.297 1 98.81 152 MET B N 1
ATOM 2904 C CA . MET B 1 152 ? 3.307 18.625 1.171 1 98.81 152 MET B CA 1
ATOM 2905 C C . MET B 1 152 ? 2.15 17.703 1.555 1 98.81 152 MET B C 1
ATOM 2907 O O . MET B 1 152 ? 2.193 17.047 2.596 1 98.81 152 MET B O 1
ATOM 2911 N N . SER B 1 153 ? 1.086 17.688 0.775 1 98.81 153 SER B N 1
ATOM 2912 C CA . SER B 1 153 ? -0.086 16.875 1.086 1 98.81 153 SER B CA 1
ATOM 2913 C C . SER B 1 153 ? -0.579 16.125 -0.146 1 98.81 153 SER B C 1
ATOM 2915 O O . SER B 1 153 ? -0.471 16.625 -1.269 1 98.81 153 SER B O 1
ATOM 2917 N N . GLY B 1 154 ? -0.957 14.922 0.007 1 98.62 154 GLY B N 1
ATOM 2918 C CA . GLY B 1 154 ? -1.596 14.102 -1.015 1 98.62 154 GLY B CA 1
ATOM 2919 C C . GLY B 1 154 ? -3.074 13.875 -0.759 1 98.62 154 GLY B C 1
ATOM 2920 O O . GLY B 1 154 ? -3.51 13.828 0.393 1 98.62 154 GLY B O 1
ATOM 2921 N N . GLY B 1 155 ? -3.83 13.727 -1.863 1 97.56 155 GLY B N 1
ATOM 2922 C CA . GLY B 1 155 ? -5.242 13.391 -1.771 1 97.56 155 GLY B CA 1
ATOM 2923 C C . GLY B 1 155 ? -5.5 12.062 -1.097 1 97.56 155 GLY B C 1
ATOM 2924 O O . GLY B 1 155 ? -4.812 11.695 -0.14 1 97.56 155 GLY B O 1
ATOM 2925 N N . GLY B 1 156 ? -6.504 11.344 -1.522 1 96.06 156 GLY B N 1
ATOM 2926 C CA . GLY B 1 156 ? -6.961 10.148 -0.831 1 96.06 156 GLY B CA 1
ATOM 2927 C C . GLY B 1 156 ? -6.043 8.961 -1.02 1 96.06 156 GLY B C 1
ATOM 2928 O O . GLY B 1 156 ? -5.633 8.656 -2.143 1 96.06 156 GLY B O 1
ATOM 2929 N N . VAL B 1 157 ? -5.844 8.211 -0.056 1 94.69 157 VAL B N 1
ATOM 2930 C CA . VAL B 1 157 ? -5.277 6.898 0.23 1 94.69 157 VAL B CA 1
ATOM 2931 C C . VAL B 1 157 ? -4.141 6.598 -0.747 1 94.69 157 VAL B C 1
ATOM 2933 O O . VAL B 1 157 ? -2.967 6.645 -0.375 1 94.69 157 VAL B O 1
ATOM 2936 N N . THR B 1 158 ? -4.422 6.496 -2.041 1 97.44 158 THR B N 1
ATOM 2937 C CA . THR B 1 158 ? -3.438 6.02 -3.006 1 97.44 158 THR B CA 1
ATOM 2938 C C . THR B 1 158 ? -2.52 7.152 -3.447 1 97.44 158 THR B C 1
ATOM 2940 O O . THR B 1 158 ? -1.459 6.91 -4.027 1 97.44 158 THR B O 1
ATOM 2943 N N . ALA B 1 159 ? -2.906 8.391 -3.219 1 98.25 159 ALA B N 1
ATOM 2944 C CA . ALA B 1 159 ? -2.096 9.547 -3.596 1 98.25 159 ALA B CA 1
ATOM 2945 C C . ALA B 1 159 ? -0.741 9.516 -2.895 1 98.25 159 ALA B C 1
ATOM 2947 O O . ALA B 1 159 ? 0.2 10.188 -3.32 1 98.25 159 ALA B O 1
ATOM 2948 N N . GLY B 1 160 ? -0.698 8.727 -1.822 1 98.31 160 GLY B N 1
ATOM 2949 C CA . GLY B 1 160 ? 0.54 8.602 -1.068 1 98.31 160 GLY B CA 1
ATOM 2950 C C . GLY B 1 160 ? 1.698 8.086 -1.901 1 98.31 160 GLY B C 1
ATOM 2951 O O . GLY B 1 160 ? 2.857 8.406 -1.628 1 98.31 160 GLY B O 1
ATOM 2952 N N . ILE B 1 161 ? 1.388 7.305 -2.916 1 98.62 161 ILE B N 1
ATOM 2953 C CA . ILE B 1 161 ? 2.441 6.754 -3.764 1 98.62 161 ILE B CA 1
ATOM 2954 C C . ILE B 1 161 ? 2.994 7.848 -4.672 1 98.62 161 ILE B C 1
ATOM 2956 O O . ILE B 1 161 ? 4.211 8.055 -4.738 1 98.62 161 ILE B O 1
ATOM 2960 N N . ASP B 1 162 ? 2.096 8.609 -5.352 1 98.62 162 ASP B N 1
ATOM 2961 C CA . ASP B 1 162 ? 2.506 9.75 -6.172 1 98.62 162 ASP B CA 1
ATOM 2962 C C . ASP B 1 162 ? 3.279 10.773 -5.348 1 98.62 162 ASP B C 1
ATOM 2964 O O . ASP B 1 162 ? 4.355 11.219 -5.75 1 98.62 162 ASP B O 1
ATOM 2968 N N . PHE B 1 163 ? 2.709 11.047 -4.223 1 97.81 163 PHE B N 1
ATOM 2969 C CA . PHE B 1 163 ? 3.266 12.008 -3.279 1 97.81 163 PHE B CA 1
ATOM 2970 C C . PHE B 1 163 ? 4.672 11.602 -2.857 1 97.81 163 PHE B C 1
ATOM 2972 O O . PHE B 1 163 ? 5.59 12.43 -2.859 1 97.81 163 PHE B O 1
ATOM 2979 N N . ALA B 1 164 ? 4.859 10.398 -2.49 1 98.75 164 ALA B N 1
ATOM 2980 C CA . ALA B 1 164 ? 6.145 9.914 -1.981 1 98.75 164 ALA B CA 1
ATOM 2981 C C . ALA B 1 164 ? 7.207 9.93 -3.074 1 98.75 164 ALA B C 1
ATOM 2983 O O . ALA B 1 164 ? 8.383 10.164 -2.799 1 98.75 164 ALA B O 1
ATOM 2984 N N . LEU B 1 165 ? 6.785 9.672 -4.352 1 98.81 165 LEU B N 1
ATOM 2985 C CA . LEU B 1 165 ? 7.734 9.758 -5.457 1 98.81 165 LEU B CA 1
ATOM 2986 C C . LEU B 1 165 ? 8.188 11.203 -5.672 1 98.81 165 LEU B C 1
ATOM 2988 O O . LEU B 1 165 ? 9.367 11.453 -5.906 1 98.81 165 LEU B O 1
ATOM 2992 N N . ALA B 1 166 ? 7.254 12.148 -5.594 1 98.75 166 ALA B N 1
ATOM 2993 C CA . ALA B 1 166 ? 7.605 13.562 -5.691 1 98.75 166 ALA B CA 1
ATOM 2994 C C .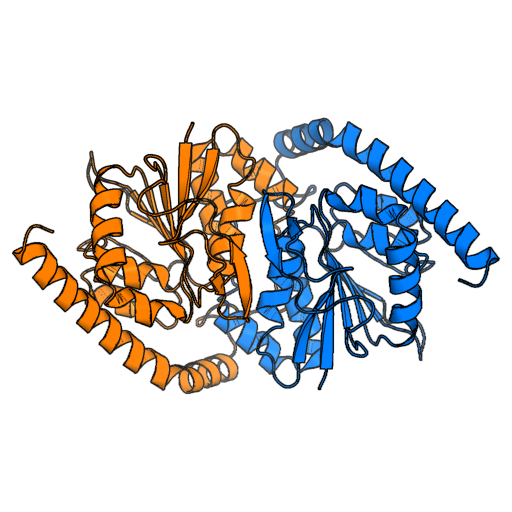 ALA B 1 166 ? 8.547 13.977 -4.559 1 98.75 166 ALA B C 1
ATOM 2996 O O . ALA B 1 166 ? 9.531 14.672 -4.785 1 98.75 166 ALA B O 1
ATOM 2997 N N . LEU B 1 167 ? 8.227 13.5 -3.365 1 98.81 167 LEU B N 1
ATOM 2998 C CA . LEU B 1 167 ? 9.062 13.789 -2.205 1 98.81 167 LEU B CA 1
ATOM 2999 C C . LEU B 1 167 ? 10.453 13.188 -2.377 1 98.81 167 LEU B C 1
ATOM 3001 O O . LEU B 1 167 ? 11.453 13.836 -2.064 1 98.81 167 LEU B O 1
ATOM 3005 N N . ALA B 1 168 ? 10.523 11.945 -2.863 1 98.81 168 ALA B N 1
ATOM 3006 C CA . ALA B 1 168 ? 11.805 11.289 -3.1 1 98.81 168 ALA B CA 1
ATOM 3007 C C . ALA B 1 168 ? 12.688 12.117 -4.027 1 98.81 168 ALA B C 1
ATOM 3009 O O . ALA B 1 168 ? 13.891 12.25 -3.791 1 98.81 168 ALA B O 1
ATOM 3010 N N . ALA B 1 169 ? 12.055 12.648 -5.094 1 98.69 169 ALA B N 1
ATOM 3011 C CA . ALA B 1 169 ? 12.812 13.477 -6.035 1 98.69 169 ALA B CA 1
ATOM 3012 C C . ALA B 1 169 ? 13.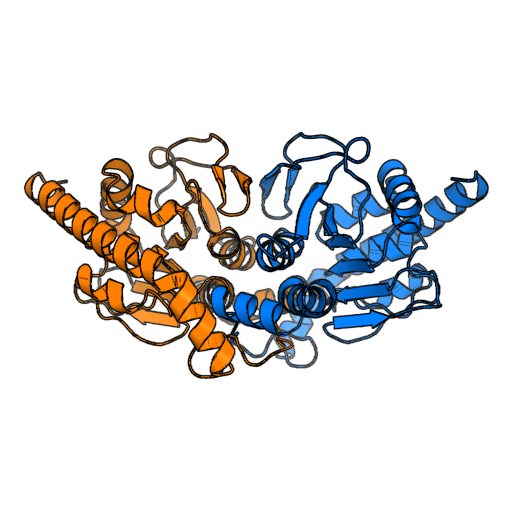43 14.68 -5.336 1 98.69 169 ALA B C 1
ATOM 3014 O O . ALA B 1 169 ? 14.547 15.086 -5.645 1 98.69 169 ALA B O 1
ATOM 3015 N N . GLU B 1 170 ? 12.719 15.25 -4.371 1 97.75 170 GLU B N 1
ATOM 3016 C CA . GLU B 1 170 ? 13.219 16.391 -3.625 1 97.75 170 GLU B CA 1
ATOM 3017 C C . GLU B 1 170 ? 14.336 15.992 -2.67 1 97.75 170 GLU B C 1
ATOM 3019 O O . GLU B 1 170 ? 15.289 16.734 -2.469 1 97.75 170 GLU B O 1
ATOM 3024 N N . LEU B 1 171 ? 14.219 14.844 -2.084 1 98.12 171 LEU B N 1
ATOM 3025 C CA . LEU B 1 171 ? 15.125 14.445 -1.013 1 98.12 171 LEU B CA 1
ATOM 3026 C C . LEU B 1 171 ? 16.438 13.914 -1.58 1 98.12 171 LEU B C 1
ATOM 3028 O O . LEU B 1 171 ? 17.5 14.195 -1.043 1 98.12 171 LEU B O 1
ATOM 3032 N N . VAL B 1 172 ? 16.312 13.094 -2.717 1 98.38 172 VAL B N 1
ATOM 3033 C CA . VAL B 1 172 ? 17.516 12.352 -3.109 1 98.38 172 VAL B CA 1
ATOM 3034 C C . VAL B 1 172 ? 17.734 12.5 -4.613 1 98.38 172 VAL B C 1
ATOM 3036 O O . VAL B 1 172 ? 18.656 11.891 -5.168 1 98.38 172 VAL B O 1
ATOM 3039 N N . GLY B 1 173 ? 16.906 13.211 -5.32 1 98.38 173 GLY B N 1
ATOM 3040 C CA . GLY B 1 173 ? 17.094 13.477 -6.738 1 98.38 173 GLY B CA 1
ATOM 3041 C C . GLY B 1 173 ? 16.109 12.734 -7.621 1 98.38 173 GLY B C 1
ATOM 3042 O O . GLY B 1 173 ? 15.656 11.641 -7.266 1 98.38 173 GLY B O 1
ATOM 3043 N N . GLN B 1 174 ? 15.906 13.305 -8.789 1 98.31 174 GLN B N 1
ATOM 3044 C CA . GLN B 1 174 ? 14.898 12.797 -9.719 1 98.31 174 GLN B CA 1
ATOM 3045 C C . GLN B 1 174 ? 15.281 11.414 -10.242 1 98.31 174 GLN B C 1
ATOM 3047 O O . GLN B 1 174 ? 14.422 10.539 -10.383 1 98.31 174 GLN B O 1
ATOM 3052 N N . ASP B 1 175 ? 16.531 11.18 -10.492 1 98.5 175 ASP B N 1
ATOM 3053 C CA . ASP B 1 175 ? 16.953 9.891 -11.023 1 98.5 175 ASP B CA 1
ATOM 3054 C C . ASP B 1 175 ? 16.656 8.766 -10.039 1 98.5 175 ASP B C 1
ATOM 3056 O O . ASP B 1 175 ? 16.141 7.715 -10.43 1 98.5 175 ASP B O 1
ATOM 3060 N N . GLU B 1 176 ? 16.969 9.008 -8.75 1 98.25 176 GLU B N 1
ATOM 3061 C CA . GLU B 1 176 ? 16.688 7.996 -7.73 1 98.25 176 GLU B CA 1
ATOM 3062 C C . GLU B 1 176 ? 15.195 7.742 -7.602 1 98.25 176 GLU B C 1
ATOM 3064 O O . GLU B 1 176 ? 14.766 6.598 -7.422 1 98.25 176 GLU B O 1
ATOM 3069 N N . ALA B 1 177 ? 14.406 8.797 -7.695 1 98.75 177 ALA B N 1
ATOM 3070 C CA . ALA B 1 177 ? 12.953 8.656 -7.641 1 98.75 177 ALA B CA 1
ATOM 3071 C C . ALA B 1 177 ? 12.438 7.832 -8.82 1 98.75 177 ALA B C 1
ATOM 3073 O O . ALA B 1 177 ? 11.555 6.984 -8.648 1 98.75 177 ALA B O 1
ATOM 3074 N N . MET B 1 178 ? 13 8.062 -9.992 1 98.81 178 MET B N 1
ATOM 3075 C CA . MET B 1 178 ? 12.586 7.332 -11.18 1 98.81 178 MET B CA 1
ATOM 3076 C C . MET B 1 178 ? 13.008 5.867 -11.094 1 98.81 178 MET B C 1
ATOM 3078 O O . MET B 1 178 ? 12.258 4.98 -11.508 1 98.81 178 MET B O 1
ATOM 3082 N N . ARG B 1 179 ? 14.164 5.617 -10.57 1 98.38 179 ARG B N 1
ATOM 3083 C CA . ARG B 1 179 ? 14.586 4.234 -10.375 1 98.38 179 ARG B CA 1
ATOM 3084 C C . ARG B 1 179 ? 13.648 3.508 -9.414 1 98.38 179 ARG B C 1
ATOM 3086 O O . ARG B 1 179 ? 13.305 2.344 -9.641 1 98.38 179 ARG B O 1
ATOM 3093 N N . LYS B 1 180 ? 13.281 4.211 -8.375 1 98.25 180 LYS B N 1
ATOM 3094 C CA . LYS B 1 180 ? 12.336 3.627 -7.43 1 98.25 180 LYS B CA 1
ATOM 3095 C C . LYS B 1 180 ? 10.984 3.359 -8.094 1 98.25 180 LYS B C 1
ATOM 3097 O O . LYS B 1 180 ? 10.391 2.295 -7.898 1 98.25 180 LYS B O 1
ATOM 3102 N N . GLN B 1 181 ? 10.516 4.355 -8.852 1 98.69 181 GLN B N 1
ATOM 3103 C CA . GLN B 1 181 ? 9.266 4.164 -9.578 1 98.69 181 GLN B CA 1
ATOM 3104 C C . GLN B 1 181 ? 9.336 2.928 -10.477 1 98.69 181 GLN B C 1
ATOM 3106 O O . GLN B 1 181 ? 8.391 2.143 -10.531 1 98.69 181 GLN B O 1
ATOM 3111 N N . LEU B 1 182 ? 10.43 2.752 -11.188 1 98.62 182 LEU B N 1
ATOM 3112 C CA . LEU B 1 182 ? 10.617 1.608 -12.078 1 98.62 182 LEU B CA 1
ATOM 3113 C C . LEU B 1 182 ? 10.672 0.309 -11.281 1 98.62 182 LEU B C 1
ATOM 3115 O O . LEU B 1 182 ? 10.039 -0.681 -11.656 1 98.62 182 LEU B O 1
ATOM 3119 N N . TYR B 1 183 ? 11.414 0.333 -10.133 1 97.19 183 TYR B N 1
ATOM 3120 C CA . TYR B 1 183 ? 11.523 -0.838 -9.273 1 97.19 183 TYR B CA 1
ATOM 3121 C C . TYR B 1 183 ? 10.156 -1.3 -8.805 1 97.19 183 TYR B C 1
ATOM 3123 O O . TYR B 1 183 ? 9.859 -2.498 -8.797 1 97.19 183 TYR B O 1
ATOM 3131 N N . LEU B 1 184 ? 9.312 -0.337 -8.469 1 97.75 184 LEU B N 1
ATOM 3132 C CA . LEU B 1 184 ? 7.98 -0.642 -7.961 1 97.75 184 LEU B CA 1
ATOM 3133 C C . LEU B 1 184 ? 7.02 -0.948 -9.102 1 97.75 184 LEU B C 1
ATOM 3135 O O . LEU B 1 184 ? 5.883 -1.362 -8.875 1 97.75 184 LEU B O 1
ATOM 3139 N N . GLU B 1 185 ? 7.523 -0.748 -10.344 1 98.31 185 GLU B N 1
ATOM 3140 C CA . GLU B 1 185 ? 6.691 -0.833 -11.539 1 98.31 185 GLU B CA 1
ATOM 3141 C C . GLU B 1 185 ? 5.398 -0.037 -11.367 1 98.31 185 GLU B C 1
ATOM 3143 O O . GLU B 1 185 ? 4.305 -0.573 -11.555 1 98.31 185 GLU B O 1
ATOM 3148 N N . TYR B 1 186 ? 5.566 1.188 -10.953 1 98.56 186 TYR B N 1
ATOM 3149 C CA . TYR B 1 186 ? 4.414 2.066 -10.773 1 98.56 186 TYR B CA 1
ATOM 3150 C C . TYR B 1 186 ? 4.016 2.721 -12.094 1 98.56 186 TYR B C 1
ATOM 3152 O O . TYR B 1 186 ? 4.379 3.871 -12.352 1 98.56 186 TYR B O 1
ATOM 3160 N N . ALA B 1 187 ? 3.275 2.053 -12.906 1 98.12 187 ALA B N 1
ATOM 3161 C CA . ALA B 1 187 ? 2.623 2.414 -14.156 1 98.12 187 ALA B CA 1
ATOM 3162 C C . ALA B 1 187 ? 1.135 2.082 -14.125 1 98.12 187 ALA B C 1
ATOM 3164 O O . ALA B 1 187 ? 0.666 1.216 -14.867 1 98.12 187 ALA B O 1
ATOM 3165 N N . PRO B 1 188 ? 0.373 2.85 -13.305 1 98.12 188 PRO B N 1
ATOM 3166 C CA . PRO B 1 188 ? -0.999 2.457 -12.977 1 98.12 188 PRO B CA 1
ATOM 3167 C C . PRO B 1 188 ? -1.925 2.469 -14.188 1 98.12 188 PRO B C 1
ATOM 3169 O O . PRO B 1 188 ? -1.797 3.334 -15.062 1 98.12 188 PRO B O 1
ATOM 3172 N N . ALA B 1 189 ? -2.746 1.541 -14.266 1 97.62 189 ALA B N 1
ATOM 3173 C CA . ALA B 1 189 ? -3.799 1.397 -15.266 1 97.62 189 ALA B CA 1
ATOM 3174 C C . ALA B 1 189 ? -5.098 0.904 -14.633 1 97.62 189 ALA B C 1
ATOM 3176 O O . ALA B 1 189 ? -5.547 -0.209 -14.914 1 97.62 189 ALA B O 1
ATOM 3177 N N . PRO B 1 190 ? -5.75 1.79 -13.812 1 97.81 190 PRO B N 1
ATOM 3178 C CA . PRO B 1 190 ? -6.996 1.356 -13.18 1 97.81 190 PRO B CA 1
ATOM 3179 C C . PRO B 1 190 ? -8.008 0.795 -14.18 1 97.81 190 PRO B C 1
ATOM 3181 O O . PRO B 1 190 ? -8.125 1.31 -15.289 1 97.81 190 PRO B O 1
ATOM 3184 N N . PRO B 1 191 ? -8.727 -0.256 -13.75 1 97.81 191 PRO B N 1
ATOM 3185 C CA . PRO B 1 191 ? -9.672 -0.874 -14.68 1 97.81 191 PRO B CA 1
ATOM 3186 C C . PRO B 1 191 ? -10.914 -0.017 -14.914 1 97.81 191 PRO B C 1
ATOM 3188 O O . PRO B 1 191 ? -11.672 -0.262 -15.859 1 97.81 191 PRO B O 1
ATOM 3191 N N . PHE B 1 192 ? -11.156 1.011 -14.102 1 98.25 192 PHE B N 1
ATOM 3192 C CA . PHE B 1 192 ? -12.312 1.889 -14.227 1 98.25 192 PHE B CA 1
ATOM 3193 C C . PHE B 1 192 ? -11.891 3.352 -14.125 1 98.25 192 PHE B C 1
ATOM 3195 O O . PHE B 1 192 ? -10.82 3.66 -13.609 1 98.25 192 PHE B O 1
ATOM 3202 N N . GLU B 1 193 ? -12.719 4.164 -14.688 1 97.38 193 GLU B N 1
ATOM 3203 C CA . GLU B 1 193 ? -12.539 5.602 -14.508 1 97.38 193 GLU B CA 1
ATOM 3204 C C . GLU B 1 193 ? -13.445 6.141 -13.398 1 97.38 193 GLU B C 1
ATOM 3206 O O . GLU B 1 193 ? -14.375 6.902 -13.664 1 97.38 193 GLU B O 1
ATOM 3211 N N . ALA B 1 194 ? -13.117 5.762 -12.156 1 98.44 194 ALA B N 1
ATOM 3212 C CA . ALA B 1 194 ? -14 6.066 -11.031 1 98.44 194 ALA B CA 1
ATOM 3213 C C . ALA B 1 194 ? -13.195 6.543 -9.82 1 98.44 194 ALA B C 1
ATOM 3215 O O . ALA B 1 194 ? -13.695 6.523 -8.695 1 98.44 194 ALA B O 1
ATOM 3216 N N . GLY B 1 195 ? -11.969 6.93 -10.055 1 98.12 195 GLY B N 1
ATOM 3217 C CA . GLY B 1 195 ? -11.086 7.199 -8.93 1 98.12 195 GLY B CA 1
ATOM 3218 C C . GLY B 1 195 ? -11.18 8.625 -8.422 1 98.12 195 GLY B C 1
ATOM 3219 O O . GLY B 1 195 ? -10.547 8.977 -7.426 1 98.12 195 GLY B O 1
ATOM 3220 N N . ASP B 1 196 ? -11.922 9.477 -9.125 1 96.94 196 ASP B N 1
ATOM 3221 C CA . ASP B 1 196 ? -12.141 10.875 -8.773 1 96.94 196 ASP B CA 1
ATOM 3222 C C . ASP B 1 196 ? -13.625 11.227 -8.812 1 96.94 196 ASP B C 1
ATOM 3224 O O . ASP B 1 196 ? -14.359 10.75 -9.672 1 96.94 196 ASP B O 1
ATOM 3228 N N . PRO B 1 197 ? -14.047 12.102 -7.859 1 97 197 PRO B N 1
ATOM 3229 C CA . PRO B 1 197 ? -15.453 12.484 -7.898 1 97 197 PRO B CA 1
ATOM 3230 C C . PRO B 1 197 ? -15.852 13.133 -9.227 1 97 197 PRO B C 1
ATOM 3232 O O . PRO B 1 197 ? -17.016 13.055 -9.633 1 97 197 PRO B O 1
ATOM 3235 N N . GLU B 1 198 ? -14.914 13.742 -9.93 1 96.25 198 GLU B N 1
ATOM 3236 C CA . GLU B 1 198 ? -15.195 14.438 -11.18 1 96.25 198 GLU B CA 1
ATOM 3237 C C . GLU B 1 198 ? -15.367 13.453 -12.336 1 96.25 198 GLU B C 1
ATOM 3239 O O . GLU B 1 198 ? -16 13.773 -13.336 1 96.25 198 GLU B O 1
ATOM 3244 N N . THR B 1 199 ? -14.766 12.25 -12.203 1 96.38 199 THR B N 1
ATOM 3245 C CA . THR B 1 199 ? -14.766 11.328 -13.336 1 96.38 199 THR B CA 1
ATOM 3246 C C . THR B 1 199 ? -15.602 10.094 -13.031 1 96.38 199 THR B C 1
ATOM 3248 O O . THR B 1 199 ? -16.031 9.383 -13.938 1 96.38 199 THR B O 1
ATOM 3251 N N . ALA B 1 200 ? -15.891 9.852 -11.75 1 98.19 200 ALA B N 1
ATOM 3252 C CA . ALA B 1 200 ? -16.688 8.672 -11.383 1 98.19 200 ALA B CA 1
ATOM 3253 C C . ALA B 1 200 ? -18.094 8.758 -11.969 1 98.19 200 ALA B C 1
ATOM 3255 O O . ALA B 1 200 ? -18.656 9.844 -12.07 1 98.19 200 ALA B O 1
ATOM 3256 N N . PRO B 1 201 ? -18.656 7.566 -12.398 1 98.56 201 PRO B N 1
ATOM 3257 C CA . PRO B 1 201 ? -20.062 7.59 -12.797 1 98.56 201 PRO B CA 1
ATOM 3258 C C . PRO B 1 201 ? -20.969 8.234 -11.734 1 98.56 201 PRO B C 1
ATOM 3260 O O . PRO B 1 201 ? -20.75 8.031 -10.539 1 98.56 201 PRO B O 1
ATOM 3263 N N . ALA B 1 202 ? -21.984 8.945 -12.195 1 98.38 202 ALA B N 1
ATOM 3264 C CA . ALA B 1 202 ? -22.828 9.766 -11.328 1 98.38 202 ALA B CA 1
ATOM 3265 C C . ALA B 1 202 ? -23.484 8.922 -10.234 1 98.38 202 ALA B C 1
ATOM 3267 O O . ALA B 1 202 ? -23.562 9.352 -9.078 1 98.38 202 ALA B O 1
ATOM 3268 N N . HIS B 1 203 ? -23.906 7.766 -10.625 1 98.38 203 HIS B N 1
ATOM 3269 C CA . HIS B 1 203 ? -24.609 6.938 -9.648 1 98.38 203 HIS B CA 1
ATOM 3270 C C . HIS B 1 203 ? -23.641 6.41 -8.594 1 98.38 203 HIS B C 1
ATOM 3272 O O . HIS B 1 203 ? -24.031 6.238 -7.43 1 98.38 203 HIS B O 1
ATOM 3278 N N . ILE B 1 204 ? -22.391 6.152 -8.961 1 98.56 204 ILE B N 1
ATOM 3279 C CA . ILE B 1 204 ? -21.359 5.727 -8.016 1 98.56 204 ILE B CA 1
ATOM 3280 C C . ILE B 1 204 ? -21.047 6.867 -7.043 1 98.56 204 ILE B C 1
ATOM 3282 O O . ILE B 1 204 ? -20.984 6.656 -5.832 1 98.56 204 ILE B O 1
ATOM 3286 N N . LEU B 1 205 ? -20.844 8.094 -7.562 1 98.5 205 LEU B N 1
ATOM 3287 C CA . LEU B 1 205 ? -20.578 9.266 -6.734 1 98.5 205 LEU B CA 1
ATOM 3288 C C . LEU B 1 205 ? -21.734 9.508 -5.762 1 98.5 205 LEU B C 1
ATOM 3290 O O . LEU B 1 205 ? -21.516 9.734 -4.57 1 98.5 205 LEU B O 1
ATOM 3294 N N . GLN B 1 206 ? -22.969 9.406 -6.258 1 98.31 206 GLN B N 1
ATOM 3295 C CA . GLN B 1 206 ? -24.141 9.656 -5.426 1 98.31 206 GLN B CA 1
ATOM 3296 C C . GLN B 1 206 ? -24.234 8.641 -4.285 1 98.31 206 GLN B C 1
ATOM 3298 O O . GLN B 1 206 ? -24.516 9.016 -3.145 1 98.31 206 GLN B O 1
ATOM 3303 N N . GLN B 1 207 ? -23.969 7.418 -4.594 1 97.38 207 GLN B N 1
ATOM 3304 C CA . GLN B 1 207 ? -23.969 6.375 -3.572 1 97.38 207 GLN B CA 1
ATOM 3305 C C . GLN B 1 207 ? -22.922 6.641 -2.508 1 97.38 207 GLN B C 1
ATOM 3307 O O . GLN B 1 207 ? -23.172 6.461 -1.314 1 97.38 207 GLN B O 1
ATOM 3312 N N . SER B 1 208 ? -21.734 7.035 -2.98 1 97.12 208 SER B N 1
ATOM 3313 C CA . SER B 1 208 ? -20.641 7.316 -2.061 1 97.12 208 SER B CA 1
ATOM 3314 C C . SER B 1 208 ? -20.969 8.516 -1.174 1 97.12 208 SER B C 1
ATOM 3316 O O . SER B 1 208 ? -20.703 8.492 0.032 1 97.12 208 SER B O 1
ATOM 3318 N N . LEU B 1 209 ? -21.531 9.609 -1.742 1 97.5 209 LEU B N 1
ATOM 3319 C CA . LEU B 1 209 ? -21.906 10.805 -0.996 1 97.5 209 LEU B CA 1
ATOM 3320 C C . LEU B 1 209 ? -22.938 10.484 0.071 1 97.5 209 LEU B C 1
ATOM 3322 O O . LEU B 1 209 ? -22.812 10.906 1.222 1 97.5 209 LEU B O 1
ATOM 3326 N N . GLU B 1 210 ? -23.891 9.656 -0.291 1 96.94 210 GLU B N 1
ATOM 3327 C CA . GLU B 1 210 ? -24.953 9.289 0.641 1 96.94 210 GLU B CA 1
ATOM 3328 C C . GLU B 1 210 ? -24.422 8.414 1.771 1 96.94 210 GLU B C 1
ATOM 3330 O O . GLU B 1 210 ? -24.734 8.633 2.939 1 96.94 210 GLU B O 1
ATOM 3335 N N . ALA B 1 211 ? -23.562 7.527 1.413 1 94.44 211 ALA B N 1
ATOM 3336 C CA . ALA B 1 211 ? -23.031 6.574 2.389 1 94.44 211 ALA B CA 1
ATOM 3337 C C . ALA B 1 211 ? -22.125 7.266 3.396 1 94.44 211 ALA B C 1
ATOM 3339 O O . ALA B 1 211 ? -22.047 6.848 4.555 1 94.44 211 ALA B O 1
ATOM 3340 N N . THR B 1 212 ? -21.484 8.344 2.996 1 95.19 212 THR B N 1
ATOM 3341 C CA . THR B 1 212 ? -20.438 8.93 3.838 1 95.19 212 THR B CA 1
ATOM 3342 C C . THR B 1 212 ? -20.938 10.195 4.523 1 95.19 212 THR B C 1
ATOM 3344 O O . THR B 1 212 ? -20.234 10.781 5.344 1 95.19 212 THR B O 1
ATOM 3347 N N . ALA B 1 213 ? -22.156 10.68 4.254 1 94.94 213 ALA B N 1
ATOM 3348 C CA . ALA B 1 213 ? -22.672 11.953 4.746 1 94.94 213 ALA B CA 1
ATOM 3349 C C . ALA B 1 213 ? -22.609 12.023 6.27 1 94.94 213 ALA B C 1
ATOM 3351 O O . ALA B 1 213 ? -22.109 13 6.828 1 94.94 213 ALA B O 1
ATOM 3352 N N . PRO B 1 214 ? -23 10.953 7.035 1 94 214 PRO B N 1
ATOM 3353 C CA . PRO B 1 214 ? -22.891 11.031 8.492 1 94 214 PRO B CA 1
ATOM 3354 C C . PRO B 1 214 ? -21.453 11.141 8.977 1 94 214 PRO B C 1
ATOM 3356 O O . PRO B 1 214 ? -21.172 11.812 9.977 1 94 214 PRO B O 1
ATOM 3359 N N . ASN B 1 215 ? -20.562 10.523 8.281 1 93.88 215 ASN B N 1
ATOM 3360 C CA . ASN B 1 215 ? -19.156 10.547 8.656 1 93.88 215 ASN B CA 1
ATOM 3361 C C . ASN B 1 215 ? -18.547 11.945 8.484 1 93.88 215 ASN B C 1
ATOM 3363 O O . ASN B 1 215 ? -17.719 12.359 9.281 1 93.88 215 ASN B O 1
ATOM 3367 N N . VAL B 1 216 ? -19.016 12.648 7.445 1 95.06 216 VAL B N 1
ATOM 3368 C CA . VAL B 1 216 ? -18.5 13.992 7.18 1 95.06 216 VAL B CA 1
ATOM 3369 C C . VAL B 1 216 ? -18.906 14.938 8.305 1 95.06 216 VAL B C 1
ATOM 3371 O O . VAL B 1 216 ? -18.078 15.711 8.805 1 95.06 216 VAL B O 1
ATOM 3374 N N . ALA B 1 217 ? -20.141 14.859 8.711 1 93.81 217 ALA B N 1
ATOM 3375 C CA . ALA B 1 217 ? -20.641 15.711 9.781 1 93.81 217 ALA B CA 1
ATOM 3376 C C . ALA B 1 217 ? -19.891 15.445 11.094 1 93.81 217 ALA B C 1
ATOM 3378 O O . ALA B 1 217 ? -19.469 16.391 11.773 1 93.81 217 ALA B O 1
ATOM 3379 N N . ALA B 1 218 ? -19.734 14.188 11.359 1 93.88 218 ALA B N 1
ATOM 3380 C CA . ALA B 1 218 ? -19.047 13.805 12.594 1 93.88 218 ALA B CA 1
ATOM 3381 C C . ALA B 1 218 ? -17.594 14.258 12.57 1 93.88 218 ALA B C 1
ATOM 3383 O O . ALA B 1 218 ? -17.078 14.734 13.578 1 93.88 218 ALA B O 1
ATOM 3384 N N . ARG B 1 219 ? -16.969 14.141 11.445 1 95.62 219 ARG B N 1
ATOM 3385 C CA . ARG B 1 219 ? -15.562 14.523 11.297 1 95.62 219 ARG B CA 1
ATOM 3386 C C . ARG B 1 219 ? -15.398 16.031 11.414 1 95.62 219 ARG B C 1
ATOM 3388 O O . ARG B 1 219 ? -14.422 16.516 11.992 1 95.62 219 ARG B O 1
ATOM 3395 N N . ARG B 1 220 ? -16.344 16.766 10.852 1 95.88 220 ARG B N 1
ATOM 3396 C CA . ARG B 1 220 ? -16.312 18.219 10.969 1 95.88 220 ARG B CA 1
ATOM 3397 C C . ARG B 1 220 ? -16.328 18.656 12.43 1 95.88 220 ARG B C 1
ATOM 3399 O O . ARG B 1 220 ? -15.508 19.484 12.844 1 95.88 220 ARG B O 1
ATOM 3406 N N . GLU B 1 221 ? -17.172 18.031 13.188 1 95.94 221 GLU B N 1
ATOM 3407 C CA . GLU B 1 221 ? -17.266 18.359 14.609 1 95.94 221 GLU B CA 1
ATOM 3408 C C . GLU B 1 221 ? -15.992 17.984 15.352 1 95.94 221 GLU B C 1
ATOM 3410 O O . GLU B 1 221 ? -15.547 18.719 16.234 1 95.94 221 GLU B O 1
ATOM 3415 N N . SER B 1 222 ? -15.461 16.906 14.953 1 96.19 222 SER B N 1
ATOM 3416 C CA . SER B 1 222 ? -14.227 16.453 15.586 1 96.19 222 SER B CA 1
ATOM 3417 C C . SER B 1 222 ? -13.062 17.391 15.266 1 96.19 222 SER B C 1
ATOM 3419 O O . SER B 1 222 ? -12.234 17.688 16.125 1 96.19 222 SER B O 1
ATOM 3421 N N . VAL B 1 223 ? -12.953 17.859 14.016 1 97.75 223 VAL B N 1
ATOM 3422 C CA . VAL B 1 223 ? -11.906 18.797 13.633 1 97.75 223 VAL B CA 1
ATOM 3423 C C . VAL B 1 223 ? -12.047 20.094 14.43 1 97.75 223 VAL B C 1
ATOM 3425 O O . VAL B 1 223 ? -11.062 20.625 14.953 1 97.75 223 VAL B O 1
ATOM 3428 N N . ARG B 1 224 ? -13.273 20.594 14.602 1 97.75 224 ARG B N 1
ATOM 3429 C CA . ARG B 1 224 ? -13.516 21.812 15.367 1 97.75 224 ARG B CA 1
ATOM 3430 C C . ARG B 1 224 ? -13.109 21.641 16.828 1 97.75 224 ARG B C 1
ATOM 3432 O O . ARG B 1 224 ? -12.523 22.547 17.422 1 97.75 224 ARG B O 1
ATOM 3439 N N . ALA B 1 225 ? -13.453 20.484 17.328 1 97.62 225 ALA B N 1
ATOM 3440 C CA . ALA B 1 225 ? -13.039 20.188 18.688 1 97.62 225 ALA B CA 1
ATOM 3441 C C . ALA B 1 225 ? -11.516 20.156 18.812 1 97.62 225 ALA B C 1
ATOM 3443 O O . ALA B 1 225 ? -10.961 20.594 19.828 1 97.62 225 ALA B O 1
ATOM 3444 N N . GLY B 1 226 ? -10.867 19.594 17.812 1 97.44 226 GLY B N 1
ATOM 3445 C CA . GLY B 1 226 ? -9.414 19.594 17.797 1 97.44 226 GLY B CA 1
ATOM 3446 C C . GLY B 1 226 ? -8.812 20.984 17.75 1 97.44 226 GLY B C 1
ATOM 3447 O O . GLY B 1 226 ? -7.844 21.266 18.453 1 97.44 226 GLY B O 1
ATOM 3448 N N . VAL B 1 227 ? -9.375 21.859 16.984 1 97.56 227 VAL B N 1
ATOM 3449 C CA . VAL B 1 227 ? -8.922 23.234 16.875 1 97.56 227 VAL B CA 1
ATOM 3450 C 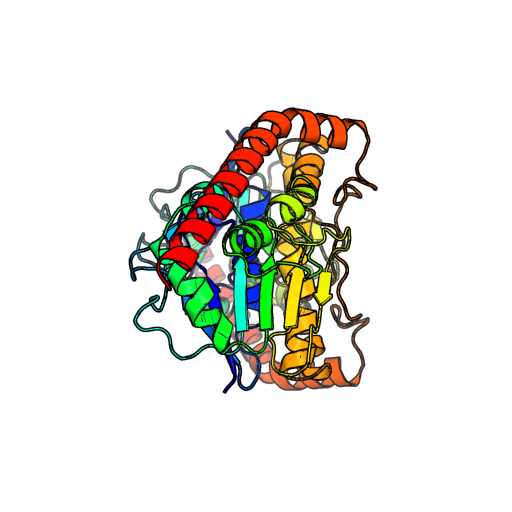C . VAL B 1 227 ? -9.062 23.922 18.234 1 97.56 227 VAL B C 1
ATOM 3452 O O . VAL B 1 227 ? -8.148 24.641 18.672 1 97.56 227 VAL B O 1
ATOM 3455 N N . ALA B 1 228 ? -10.18 23.672 18.859 1 97.56 228 ALA B N 1
ATOM 3456 C CA . ALA B 1 228 ? -10.406 24.25 20.188 1 97.56 228 ALA B CA 1
ATOM 3457 C C . ALA B 1 228 ? -9.375 23.734 21.188 1 97.56 228 ALA B C 1
ATOM 3459 O O . ALA B 1 228 ? -8.883 24.5 22.016 1 97.56 228 ALA B O 1
ATOM 3460 N N . MET B 1 229 ? -9.141 22.5 21.109 1 96.5 229 MET B N 1
ATOM 3461 C CA . MET B 1 229 ? -8.148 21.906 22 1 96.5 229 MET B CA 1
ATOM 3462 C C . MET B 1 229 ? -6.773 22.531 21.781 1 96.5 229 MET B C 1
ATOM 3464 O O . MET B 1 229 ? -6.066 22.844 22.734 1 96.5 229 MET B O 1
ATOM 3468 N N . THR B 1 230 ? -6.379 22.703 20.578 1 96.06 230 THR B N 1
ATOM 3469 C CA . THR B 1 230 ? -5.086 23.297 20.234 1 96.06 230 THR B CA 1
ATOM 3470 C C . THR B 1 230 ? -5.008 24.734 20.734 1 96.06 230 THR B C 1
ATOM 3472 O O . THR B 1 230 ? -3.969 25.172 21.234 1 96.06 230 THR B O 1
ATOM 3475 N N . ALA B 1 231 ? -6.094 25.469 20.594 1 96.25 231 ALA B N 1
ATOM 3476 C CA . ALA B 1 231 ? -6.137 26.828 21.125 1 96.25 231 ALA B CA 1
ATOM 3477 C C . ALA B 1 231 ? -5.875 26.859 22.625 1 96.25 231 ALA B C 1
ATOM 3479 O O . ALA B 1 231 ? -5.16 27.719 23.125 1 96.25 231 ALA B O 1
ATOM 3480 N N . LYS B 1 232 ? -6.473 25.922 23.25 1 96.19 232 LYS B N 1
ATOM 3481 C CA . LYS B 1 232 ? -6.254 25.797 24.688 1 96.19 232 LYS B CA 1
ATOM 3482 C C . LYS B 1 232 ? -4.793 25.484 25 1 96.19 232 LYS B C 1
ATOM 3484 O O . LYS B 1 232 ? -4.207 26.062 25.922 1 96.19 232 LYS B O 1
ATOM 3489 N N . LEU B 1 233 ? -4.246 24.531 24.266 1 94.88 233 LEU B N 1
ATOM 3490 C CA . LEU B 1 233 ? -2.848 24.156 24.438 1 94.88 233 LEU B CA 1
ATOM 3491 C C . LEU B 1 233 ? -1.929 25.359 24.188 1 94.88 233 LEU B C 1
ATOM 3493 O O . LEU B 1 233 ? -0.976 25.578 24.938 1 94.88 233 LEU B O 1
ATOM 3497 N N . GLU B 1 234 ? -2.195 26.125 23.188 1 94.5 234 GLU B N 1
ATOM 3498 C CA . GLU B 1 234 ? -1.41 27.312 22.859 1 94.5 234 GLU B CA 1
ATOM 3499 C C . GLU B 1 234 ? -1.462 28.328 24 1 94.5 234 GLU B C 1
ATOM 3501 O O . GLU B 1 234 ? -0.444 28.922 24.344 1 94.5 234 GLU B O 1
ATOM 3506 N N . ALA B 1 235 ? -2.623 28.469 24.5 1 94.94 235 ALA B N 1
ATOM 3507 C CA . ALA B 1 235 ? -2.801 29.391 25.625 1 94.94 235 ALA B CA 1
ATOM 3508 C C . ALA B 1 235 ? -1.987 28.953 26.828 1 94.94 235 ALA B C 1
ATOM 3510 O O . ALA B 1 235 ? -1.563 29.781 27.641 1 94.94 235 ALA B O 1
ATOM 3511 N N . GLU B 1 236 ? -1.721 27.703 26.875 1 94.12 236 GLU B N 1
ATOM 3512 C CA . GLU B 1 236 ? -0.962 27.125 27.984 1 94.12 236 GLU B CA 1
ATOM 3513 C C . GLU B 1 236 ? 0.523 27.031 27.641 1 94.12 236 GLU B C 1
ATOM 3515 O O . GLU B 1 236 ? 1.317 26.547 28.453 1 94.12 236 GLU B O 1
ATOM 3520 N N . GLY B 1 237 ? 1.011 27.453 26.438 1 89.19 237 GLY B N 1
ATOM 3521 C CA . GLY B 1 237 ? 2.402 27.453 26.016 1 89.19 237 GLY B CA 1
ATOM 3522 C C . GLY B 1 237 ? 2.887 26.094 25.547 1 89.19 237 GLY B C 1
ATOM 3523 O O . GLY B 1 237 ? 4.074 25.781 25.656 1 89.19 237 GLY B O 1
ATOM 3524 N N . LYS B 1 238 ? 1.836 25.406 25.281 1 84.06 238 LYS B N 1
ATOM 3525 C CA . LYS B 1 238 ? 2.174 24.062 24.812 1 84.06 238 LYS B CA 1
ATOM 3526 C C . LYS B 1 238 ? 2.051 23.969 23.281 1 84.06 238 LYS B C 1
ATOM 3528 O O . LYS B 1 238 ? 1.246 24.672 22.672 1 84.06 238 LYS B O 1
#

Solvent-accessible surface area (backbone atoms only — not comparable to full-atom values): 22753 Å² total; per-residue (Å²): 122,43,30,33,35,36,57,50,53,56,18,23,31,56,51,21,48,43,33,26,46,62,59,48,47,83,40,80,59,39,45,73,39,36,29,21,87,48,66,60,69,30,38,23,58,84,58,54,35,34,46,31,79,31,21,75,87,65,47,69,86,43,36,29,40,36,29,33,18,41,77,27,46,62,66,50,27,67,28,62,70,58,40,48,49,52,56,62,53,54,77,61,24,54,33,46,33,22,15,10,51,13,31,41,46,39,8,12,48,53,74,24,55,82,33,55,32,17,19,19,82,90,55,23,70,53,23,40,74,24,43,19,40,56,43,100,43,58,61,31,79,29,60,71,55,91,94,49,39,25,33,36,19,7,9,18,34,52,24,15,39,37,37,30,40,52,48,36,25,72,74,63,31,59,66,57,25,38,40,46,33,36,72,35,26,53,60,86,66,62,84,61,69,20,16,39,84,89,58,23,54,66,69,49,44,49,52,52,52,64,71,40,46,68,56,50,57,54,47,49,53,36,40,47,49,5,30,53,50,36,51,53,35,48,74,69,75,85,123,44,30,33,34,35,56,50,53,57,18,23,32,58,51,21,48,44,35,26,45,62,58,48,48,84,41,81,60,40,45,73,40,36,28,22,86,47,66,60,72,30,39,24,58,85,58,54,34,35,46,33,78,32,21,76,86,66,47,70,85,43,36,30,41,37,30,33,17,42,77,27,45,64,67,51,27,66,28,62,70,58,39,48,48,50,54,62,52,55,76,61,25,54,32,47,32,23,16,10,52,13,32,42,47,39,9,12,50,54,74,26,55,80,33,56,32,18,18,20,82,89,54,23,72,53,23,41,72,24,43,19,40,56,44,99,43,58,60,30,79,29,60,69,57,93,94,48,37,24,33,36,17,7,10,17,35,51,25,15,40,36,38,29,41,53,48,36,25,73,74,63,30,58,67,57,25,37,41,46,31,36,72,35,26,52,60,86,67,62,83,62,68,20,16,37,83,89,56,22,53,67,69,49,43,52,52,51,53,63,71,42,46,68,56,49,57,55,48,49,54,35,38,47,50,6,30,52,49,37,52,52,35,47,74,70,76,84

Organism: NCBI:txid879819

pLDDT: mean 97.24, std 2.04, range [83.88, 98.94]